Protein AF-A0AAV7CQI0-F1 (afdb_monomer)

pLDDT: mean 75.31, std 24.66, range [26.39, 98.31]

Solvent-accessible surface area (backbone atoms only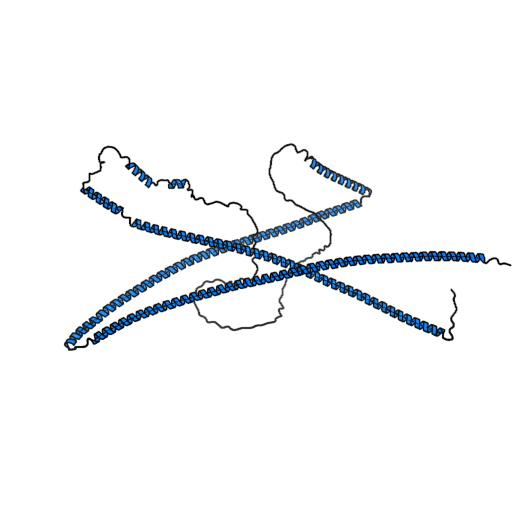 — not comparable to full-atom values): 40353 Å² total; per-residue (Å²): 143,78,88,86,80,68,64,71,62,49,52,54,52,47,51,53,51,49,53,53,48,50,51,52,50,51,51,50,52,50,52,51,51,50,52,52,49,52,50,53,51,52,51,49,52,50,51,52,53,49,51,53,51,53,50,50,51,51,53,50,50,52,52,53,50,52,52,50,53,50,50,52,50,53,53,50,52,52,54,49,52,52,52,50,52,53,50,51,51,52,52,52,51,53,52,51,51,52,52,51,50,54,52,51,50,52,51,48,51,52,52,50,52,52,51,49,52,51,48,54,54,51,50,53,50,50,51,52,52,51,53,51,51,52,51,53,52,51,52,51,49,53,53,47,54,53,48,54,50,52,52,50,52,51,50,53,52,52,53,54,58,68,72,66,76,80,89,88,56,77,68,49,50,60,46,34,55,51,49,47,54,46,45,46,46,65,48,47,51,56,48,51,50,48,51,49,52,49,50,50,53,48,52,53,49,54,50,51,50,53,50,52,51,51,52,51,50,52,51,54,50,51,53,52,52,51,52,51,51,54,50,53,50,50,54,49,50,51,51,51,51,51,48,52,49,49,52,54,50,51,51,53,52,48,53,50,51,53,51,52,51,51,54,51,51,51,52,51,51,52,51,51,50,51,50,50,53,52,54,50,49,52,52,50,52,50,51,53,48,52,52,52,49,51,53,52,52,51,52,53,56,57,70,74,46,51,76,70,54,47,51,53,49,52,53,47,52,51,49,50,49,53,50,48,52,48,49,53,48,50,52,55,53,48,61,60,54,61,68,70,76,65,84,74,86,78,91,80,90,84,90,84,90,81,86,86,84,86,83,87,85,80,87,82,89,83,85,91,80,90,86,84,89,88,85,81,84,91,82,91,82,89,83,87,89,84,84,88,84,84,89,86,83,88,85,86,89,88,89,86,94,82,89,88,87,88,83,89,86,85,90,86,88,81,88,84,89,88,84,89,85,90,78,85,90,82,92,84,82,83,90,81,80,88,79,82,87,75,79,78,81,83,79,87,78,92,74,92,80,90,80,87,83,87,81,79,88,76,93,71,90,79,71,52,78,68,55,54,48,61,75,68,51,75,51,73,71,56,53,54,52,53,54,54,55,60,66,67,74,76,79,81,86,85,76,102,61,82,62,94,84,71,75,88,67,50,74,67,55,45,52,47,49,52,51,48,50,52,50,48,49,59,58,68,69,46,78,54,66,67,59,55,48,52,50,52,50,48,51,50,52,55,50,52,51,51,53,52,52,52,50,50,52,51,51,53,50,51,50,49,53,52,48,54,51,48,56,50,51,52,49,56,50,49,56,51,51,51,51,51,48,52,52,50,53,54,50,52,51,50,51,50,54,52,49,52,53,49,52,56,49,51,52,50,51,52,51,50,52,51,51,50,53,51,51,52,50,52,52,50,53,52,49,52,53,51,52,52,53,52,49,54,52,52,52,50,50,53,50,51,48,51,52,49,54,50,50,51,50,50,49,52,50,50,54,53,47,69,68,38,98,82,69,80,83,86,88,75,90,78,135

Mean predicted aligned error: 25.2 Å

InterPro domains:
  IPR003914 Rabaptin [PR01432] (11-30)
  IPR003914 Rabaptin [PR01432] (78-95)
  IPR003914 Rabaptin [PR01432] (181-199)
  IPR003914 Rabaptin [PR01432] (230-251)
  IPR003914 Rabaptin [PR01432] (363-380)
  IPR003914 Rabaptin [PR01432] (412-430)
  IPR003914 Rabaptin [PR01432] (444-464)
  IPR003914 Rabaptin [PR01432] (469-489)
  IPR003914 Rabaptin [PR01432] (494-514)
  IPR003914 Rabaptin [PR01432] (590-606)
  IPR003914 Rabaptin [PR01432] (619-641)
  IPR003914 Rabaptin [PTHR31179] (13-670)
  IPR015390 Rabaptin, GTPase-Rab5 binding domain [PF09311] (528-670)
  IPR018514 Rabaptin coiled-coil domain [PF03528] (10-490)

Structure (mmCIF, N/CA/C/O backbone):
data_AF-A0AAV7CQI0-F1
#
_entry.id   AF-A0AAV7CQI0-F1
#
loop_
_atom_site.group_PDB
_atom_site.id
_atom_site.type_symbol
_atom_site.label_atom_id
_atom_site.label_alt_id
_atom_site.label_comp_id
_atom_site.label_asym_id
_atom_site.label_entity_id
_atom_site.label_seq_id
_atom_site.pdbx_PDB_ins_code
_atom_site.Cartn_x
_atom_site.Cartn_y
_atom_site.Cartn_z
_atom_site.occupancy
_atom_site.B_iso_or_equiv
_atom_site.auth_seq_id
_atom_site.auth_comp_id
_atom_site.auth_asym_id
_atom_site.auth_atom_id
_atom_site.pdbx_PDB_model_num
ATOM 1 N N . MET A 1 1 ? -93.151 -28.350 114.873 1.00 41.28 1 MET A N 1
ATOM 2 C CA . MET A 1 1 ? -92.019 -29.031 114.215 1.00 41.28 1 MET A CA 1
ATOM 3 C C . MET A 1 1 ? -92.105 -28.759 112.722 1.00 41.28 1 MET A C 1
ATOM 5 O O . MET A 1 1 ? -92.931 -29.368 112.064 1.00 41.28 1 MET A O 1
ATOM 9 N N . ALA A 1 2 ? -91.327 -27.802 112.227 1.00 38.22 2 ALA A N 1
ATOM 10 C CA . ALA A 1 2 ? -90.887 -27.689 110.836 1.00 38.22 2 ALA A CA 1
ATOM 11 C C . ALA A 1 2 ? -89.679 -26.742 110.875 1.00 38.22 2 ALA A C 1
ATOM 13 O O . ALA A 1 2 ? -89.764 -25.673 111.478 1.00 38.22 2 ALA A O 1
ATOM 14 N N . GLU A 1 3 ? -88.537 -27.226 110.401 1.00 41.38 3 GLU A N 1
ATOM 15 C CA . GLU A 1 3 ? -87.211 -26.641 110.600 1.00 41.38 3 GLU A CA 1
ATOM 16 C C . GLU A 1 3 ? -87.074 -25.219 110.024 1.00 41.38 3 GLU A C 1
ATOM 18 O O . GLU A 1 3 ? -87.448 -24.984 108.876 1.00 41.38 3 GLU A O 1
ATOM 23 N N . PRO A 1 4 ? -86.471 -24.285 110.776 1.00 53.50 4 PRO A N 1
ATOM 24 C CA . PRO A 1 4 ? -85.899 -23.054 110.250 1.00 53.50 4 PRO A CA 1
ATOM 25 C C . PRO A 1 4 ? -84.433 -23.307 109.837 1.00 53.50 4 PRO A C 1
ATOM 27 O O . PRO A 1 4 ? -83.666 -23.841 110.634 1.00 53.50 4 PRO A O 1
ATOM 30 N N . GLY A 1 5 ? -84.007 -22.910 108.628 1.00 47.44 5 GLY A N 1
ATOM 31 C CA . GLY A 1 5 ? -82.568 -22.715 108.348 1.00 47.44 5 GLY A CA 1
ATOM 32 C C . GLY A 1 5 ? -81.887 -23.480 107.201 1.00 47.44 5 GLY A C 1
ATOM 33 O O . GLY A 1 5 ? -80.661 -23.555 107.219 1.00 47.44 5 GLY A O 1
ATOM 34 N N . ARG A 1 6 ? -82.599 -24.009 106.193 1.00 49.56 6 ARG A N 1
ATOM 35 C CA . ARG A 1 6 ? -81.955 -24.596 104.988 1.00 49.56 6 ARG A CA 1
ATOM 36 C C . ARG A 1 6 ? -81.957 -23.713 103.729 1.00 49.56 6 ARG A C 1
ATOM 38 O O . ARG A 1 6 ? -81.081 -23.895 102.894 1.00 49.56 6 ARG A O 1
ATOM 45 N N . ASP A 1 7 ? -82.849 -22.725 103.621 1.00 51.53 7 ASP A N 1
ATOM 46 C CA . ASP A 1 7 ? -82.985 -21.937 102.380 1.00 51.53 7 ASP A CA 1
ATOM 47 C C . ASP A 1 7 ? -82.017 -20.741 102.283 1.00 51.53 7 ASP A C 1
ATOM 49 O O . ASP A 1 7 ? -81.479 -20.479 101.214 1.00 51.53 7 ASP A O 1
ATOM 53 N N . ALA A 1 8 ? -81.692 -20.056 103.389 1.00 53.66 8 ALA A N 1
ATOM 54 C CA . ALA A 1 8 ? -80.778 -18.898 103.365 1.00 53.66 8 ALA A CA 1
ATOM 55 C C . ALA A 1 8 ? -79.303 -19.277 103.105 1.00 53.66 8 ALA A C 1
ATOM 57 O O . ALA A 1 8 ? -78.531 -18.487 102.567 1.00 53.66 8 ALA A O 1
ATOM 58 N N . THR A 1 9 ? -78.901 -20.493 103.480 1.00 55.69 9 THR A N 1
ATOM 59 C CA . THR A 1 9 ? -77.564 -21.039 103.200 1.00 55.69 9 THR A CA 1
ATOM 60 C C . THR A 1 9 ? -77.450 -21.565 101.769 1.00 55.69 9 THR A C 1
ATOM 62 O O . THR A 1 9 ? -76.375 -21.474 101.179 1.00 55.69 9 THR A O 1
ATOM 65 N N . ALA A 1 10 ? -78.551 -22.055 101.190 1.00 59.28 10 ALA A N 1
ATOM 66 C CA . ALA A 1 10 ? -78.623 -22.438 99.783 1.00 59.28 10 ALA A CA 1
ATOM 67 C C . ALA A 1 10 ? -78.568 -21.214 98.852 1.00 59.28 10 ALA A C 1
ATOM 69 O O . ALA A 1 10 ? -77.854 -21.251 97.852 1.00 59.28 10 ALA A O 1
ATOM 70 N N . ASP A 1 11 ? -79.241 -20.116 99.210 1.00 63.38 11 ASP A N 1
ATOM 71 C CA . ASP A 1 11 ? -79.274 -18.881 98.411 1.00 63.38 11 ASP A CA 1
ATOM 72 C C . ASP A 1 11 ? -77.911 -18.160 98.387 1.00 63.38 11 ASP A C 1
ATOM 74 O O . ASP A 1 11 ? -77.429 -17.749 97.332 1.00 63.38 11 ASP A O 1
ATOM 78 N N . ALA A 1 12 ? -77.213 -18.110 99.529 1.00 67.19 12 ALA A N 1
ATOM 79 C CA . ALA A 1 12 ? -75.852 -17.572 99.608 1.00 67.19 12 ALA A CA 1
ATOM 80 C C . ALA A 1 12 ? -74.821 -18.442 98.856 1.00 67.19 12 ALA A C 1
ATOM 82 O O . ALA A 1 12 ? -73.883 -17.922 98.249 1.00 67.19 12 ALA A O 1
ATOM 83 N N . ALA A 1 13 ? -74.993 -19.769 98.861 1.00 71.69 13 ALA A N 1
ATOM 84 C CA . ALA A 1 13 ? -74.156 -20.682 98.082 1.00 71.69 13 ALA A CA 1
ATOM 85 C C . ALA A 1 13 ? -74.414 -20.556 96.569 1.00 71.69 13 ALA A C 1
ATOM 87 O O . ALA A 1 13 ? -73.473 -20.638 95.779 1.00 71.69 13 ALA A O 1
ATOM 88 N N . LEU A 1 14 ? -75.665 -20.311 96.165 1.00 75.69 14 LEU A N 1
ATOM 89 C CA . LEU A 1 14 ? -76.042 -20.031 94.779 1.00 75.69 14 LEU A CA 1
ATOM 90 C C . LEU A 1 14 ? -75.474 -18.695 94.292 1.00 75.69 14 LEU A C 1
ATOM 92 O O . LEU A 1 14 ? -74.903 -18.658 93.208 1.00 75.69 14 LEU A O 1
ATOM 96 N N . GLN A 1 15 ? -75.550 -17.627 95.091 1.00 78.69 15 GLN A N 1
ATOM 97 C CA . GLN A 1 15 ? -74.950 -16.328 94.749 1.00 78.69 15 GLN A CA 1
ATOM 98 C C . GLN A 1 15 ? -73.435 -16.419 94.583 1.00 78.69 15 GLN A C 1
ATOM 100 O O . GLN A 1 15 ? -72.906 -15.969 93.571 1.00 78.69 15 GLN A O 1
ATOM 105 N N . LYS A 1 16 ? -72.747 -17.104 95.502 1.00 81.44 16 LYS A N 1
ATOM 106 C CA . LYS A 1 16 ? -71.308 -17.349 95.374 1.00 81.44 16 LYS A CA 1
ATOM 107 C C . LYS A 1 16 ? -70.971 -18.152 94.111 1.00 81.44 16 LYS A C 1
ATOM 109 O O . LYS A 1 16 ? -69.981 -17.874 93.444 1.00 81.44 16 LYS A O 1
ATOM 114 N N . ARG A 1 17 ? -71.817 -19.119 93.738 1.00 82.94 17 ARG A N 1
ATOM 115 C CA . ARG A 1 17 ? -71.650 -19.904 92.509 1.00 82.94 17 ARG A CA 1
ATOM 116 C C . ARG A 1 17 ? -71.899 -19.085 91.241 1.00 82.94 17 ARG A C 1
ATOM 118 O O . ARG A 1 17 ? -71.246 -19.335 90.233 1.00 82.94 17 ARG A O 1
ATOM 125 N N . VAL A 1 18 ? -72.832 -18.135 91.279 1.00 82.88 18 VAL A N 1
ATOM 126 C CA . VAL A 1 18 ? -73.093 -17.195 90.179 1.00 82.88 18 VAL A CA 1
ATOM 127 C C . VAL A 1 18 ? -71.916 -16.241 90.007 1.00 82.88 18 VAL A C 1
ATOM 129 O O . VAL A 1 18 ? -71.429 -16.118 88.891 1.00 82.88 18 VAL A O 1
ATOM 132 N N . GLU A 1 19 ? -71.388 -15.666 91.089 1.00 84.00 19 GLU A N 1
ATOM 133 C CA . GLU A 1 19 ? -70.181 -14.827 91.037 1.00 84.00 19 GLU A CA 1
ATOM 134 C C . GLU A 1 19 ? -68.965 -15.610 90.510 1.00 84.00 19 GLU A C 1
ATOM 136 O O . GLU A 1 19 ? -68.252 -15.129 89.634 1.00 84.00 19 GLU A O 1
ATOM 141 N N . GLU A 1 20 ? -68.755 -16.854 90.961 1.00 85.50 20 GLU A N 1
ATOM 142 C CA . GLU A 1 20 ? -67.708 -17.739 90.422 1.00 85.50 20 GLU A CA 1
ATOM 143 C C . GLU A 1 20 ? -67.882 -18.000 88.915 1.00 85.50 20 GLU A C 1
ATOM 145 O O . GLU A 1 20 ? -66.904 -18.010 88.166 1.00 85.50 20 GLU A O 1
ATOM 150 N N . LEU A 1 21 ? -69.119 -18.209 88.451 1.00 85.69 21 LEU A N 1
ATOM 151 C CA . LEU A 1 21 ? -69.421 -18.413 87.033 1.00 85.69 21 LEU A CA 1
ATOM 152 C C . LEU A 1 21 ? -69.257 -17.129 86.211 1.00 85.69 21 LEU A C 1
ATOM 154 O O . LEU A 1 21 ? -68.823 -17.209 85.066 1.00 85.69 21 LEU A O 1
ATOM 158 N N . GLU A 1 22 ? -69.573 -15.961 86.767 1.00 87.25 22 GLU A N 1
ATOM 159 C CA . GLU A 1 22 ? -69.364 -14.663 86.121 1.00 87.25 22 GLU A CA 1
ATOM 160 C C . GLU A 1 22 ? -67.876 -14.349 85.965 1.00 87.25 22 GLU A C 1
ATOM 162 O O . GLU A 1 22 ? -67.456 -13.934 84.883 1.00 87.25 22 GLU A O 1
ATOM 167 N N . VAL A 1 23 ? -67.068 -14.628 86.993 1.00 90.50 23 VAL A N 1
ATOM 168 C CA . VAL A 1 23 ? -65.604 -14.514 86.928 1.00 90.50 23 VAL A CA 1
ATOM 169 C C . VAL A 1 23 ? -65.041 -15.478 85.884 1.00 90.50 23 VAL A C 1
ATOM 171 O O . VAL A 1 23 ? -64.328 -15.043 84.983 1.00 90.50 23 VAL A O 1
ATOM 174 N N . MET A 1 24 ? -65.440 -16.753 85.912 1.00 88.75 24 MET A N 1
ATOM 175 C CA . MET A 1 24 ? -65.028 -17.742 84.906 1.00 88.75 24 MET A CA 1
ATOM 176 C C . MET A 1 24 ? -65.444 -17.355 83.479 1.00 88.75 24 MET A C 1
ATOM 178 O O . MET A 1 24 ? -64.707 -17.595 82.524 1.00 88.75 24 MET A O 1
ATOM 182 N N . ASN A 1 25 ? -66.624 -16.759 83.301 1.00 89.25 25 ASN A N 1
ATOM 183 C CA . ASN A 1 25 ? -67.102 -16.317 81.992 1.00 89.25 25 ASN A CA 1
ATOM 184 C C . ASN A 1 25 ? -66.342 -15.070 81.506 1.00 89.25 25 ASN A C 1
ATOM 186 O O . ASN A 1 25 ? -66.006 -14.969 80.327 1.00 89.25 25 ASN A O 1
ATOM 190 N N . ALA A 1 26 ? -66.008 -14.143 82.408 1.00 90.50 26 ALA A N 1
ATOM 191 C CA . ALA A 1 26 ? -65.158 -12.995 82.103 1.00 90.50 26 ALA A CA 1
ATOM 192 C C . ALA A 1 26 ? -63.731 -13.426 81.720 1.00 90.50 26 ALA A C 1
ATOM 194 O O . ALA A 1 26 ? -63.187 -12.934 80.729 1.00 90.50 26 ALA A O 1
ATOM 195 N N . GLU A 1 27 ? -63.157 -14.390 82.444 1.00 91.62 27 GLU A N 1
ATOM 196 C CA . GLU A 1 27 ? -61.867 -15.008 82.120 1.00 91.62 27 GLU A CA 1
ATOM 197 C C . GLU A 1 27 ? -61.915 -15.725 80.764 1.00 91.62 27 GLU A C 1
ATOM 199 O O . GLU A 1 27 ? -61.042 -15.521 79.919 1.00 91.62 27 GLU A O 1
ATOM 204 N N . TYR A 1 28 ? -62.974 -16.494 80.490 1.00 94.06 28 TYR A N 1
ATOM 205 C CA . TYR A 1 28 ? -63.173 -17.147 79.195 1.00 94.06 28 TYR A CA 1
ATOM 206 C C . TYR A 1 28 ? -63.259 -16.138 78.039 1.00 94.06 28 TYR A C 1
ATOM 208 O O . TYR A 1 28 ? -62.651 -16.345 76.986 1.00 94.06 28 TYR A O 1
ATOM 216 N N . LEU A 1 29 ? -63.975 -15.025 78.225 1.00 92.50 29 LEU A N 1
ATOM 217 C CA . LEU A 1 29 ? -64.069 -13.956 77.228 1.00 92.50 29 LEU A CA 1
ATOM 218 C C . LEU A 1 29 ? -62.723 -13.258 76.998 1.00 92.50 29 LEU A C 1
ATOM 220 O O . LEU A 1 29 ? -62.390 -12.969 75.847 1.00 92.50 29 LEU A O 1
ATOM 224 N N . GLN A 1 30 ? -61.929 -13.033 78.049 1.00 93.31 30 GLN A N 1
ATOM 225 C CA . GLN A 1 30 ? -60.567 -12.505 77.913 1.00 93.31 30 GLN A CA 1
ATOM 226 C C . GLN A 1 30 ? -59.659 -13.456 77.131 1.00 93.31 30 GLN A C 1
ATOM 228 O O . GLN A 1 30 ? -58.981 -13.019 76.200 1.00 93.31 30 GLN A O 1
ATOM 233 N N . ILE A 1 31 ? -59.677 -14.751 77.459 1.00 93.19 31 ILE A N 1
ATOM 234 C CA . ILE A 1 31 ? -58.879 -15.769 76.764 1.00 93.19 31 ILE A CA 1
ATOM 235 C C . ILE A 1 31 ? -59.303 -15.866 75.295 1.00 93.19 31 ILE A C 1
ATOM 237 O O . ILE A 1 31 ? -58.457 -15.881 74.400 1.00 93.19 31 ILE A O 1
ATOM 241 N N . LYS A 1 32 ? -60.612 -15.874 75.015 1.00 94.00 32 LYS A N 1
ATOM 242 C CA . LYS A 1 32 ? -61.140 -15.873 73.645 1.00 94.00 32 LYS A CA 1
ATOM 243 C C . LYS A 1 32 ? -60.666 -14.646 72.859 1.00 94.00 32 LYS A C 1
ATOM 245 O O . LYS A 1 32 ? -60.201 -14.798 71.731 1.00 94.00 32 LYS A O 1
ATOM 250 N N . ALA A 1 33 ? -60.736 -13.456 73.454 1.00 92.25 33 ALA A N 1
ATOM 251 C CA . ALA A 1 33 ? -60.273 -12.224 72.820 1.00 92.25 33 ALA A CA 1
ATOM 252 C C . ALA A 1 33 ? -58.757 -12.244 72.547 1.00 92.25 33 ALA A C 1
ATOM 254 O O . ALA A 1 33 ? -58.327 -11.833 71.468 1.00 92.25 33 ALA A O 1
ATOM 255 N N . GLN A 1 34 ? -57.946 -12.773 73.473 1.00 93.88 34 GLN A N 1
ATOM 256 C CA . GLN A 1 34 ? -56.506 -12.968 73.257 1.00 93.88 34 GLN A CA 1
ATOM 257 C C . GLN A 1 34 ? -56.225 -13.929 72.097 1.00 93.88 34 GLN A C 1
ATOM 259 O O . GLN A 1 34 ? -55.424 -13.607 71.222 1.00 93.88 34 GLN A O 1
ATOM 264 N N . LEU A 1 35 ? -56.913 -15.072 72.033 1.00 93.50 35 LEU A N 1
ATOM 265 C CA . LEU A 1 35 ? -56.743 -16.041 70.945 1.00 93.50 35 LEU A CA 1
ATOM 266 C C . LEU A 1 35 ? -57.162 -15.466 69.584 1.00 93.50 35 LEU A C 1
ATOM 268 O O . LEU A 1 35 ? -56.479 -15.690 68.584 1.00 93.50 35 LEU A O 1
ATOM 272 N N . GLU A 1 36 ? -58.249 -14.692 69.531 1.00 93.88 36 GLU A N 1
ATOM 273 C CA . GLU A 1 36 ? -58.674 -13.983 68.318 1.00 93.88 36 GLU A CA 1
ATOM 274 C C . GLU A 1 36 ? -57.641 -12.930 67.888 1.00 93.88 36 GLU A C 1
ATOM 276 O O . GLU A 1 36 ? -57.321 -12.817 66.699 1.00 93.88 36 GLU A O 1
ATOM 281 N N . GLN A 1 37 ? -57.066 -12.189 68.839 1.00 94.31 37 GLN A N 1
ATOM 282 C CA . GLN A 1 37 ? -56.002 -11.226 68.565 1.00 94.31 37 GLN A CA 1
ATOM 283 C C . GLN A 1 37 ? -54.738 -11.919 68.043 1.00 94.31 37 GLN A C 1
ATOM 285 O O . GLN A 1 37 ? -54.182 -11.490 67.029 1.00 94.31 37 GLN A O 1
ATOM 290 N N . GLU A 1 38 ? -54.304 -13.009 68.678 1.00 95.06 38 GLU A N 1
ATOM 291 C CA . GLU A 1 38 ? -53.164 -13.805 68.222 1.00 95.06 38 GLU A CA 1
ATOM 292 C C . GLU A 1 38 ? -53.388 -14.384 66.827 1.00 95.06 38 GLU A C 1
ATOM 294 O O . GLU A 1 38 ? -52.484 -14.353 65.989 1.00 95.06 38 GLU A O 1
ATOM 299 N N . PHE A 1 39 ? -54.584 -14.908 66.553 1.00 96.75 39 PHE A N 1
ATOM 300 C CA . PHE A 1 39 ? -54.929 -15.441 65.240 1.00 96.75 39 PHE A CA 1
ATOM 301 C C . PHE A 1 39 ? -54.873 -14.348 64.168 1.00 96.75 39 PHE A C 1
ATOM 303 O O . PHE A 1 39 ? -54.267 -14.545 63.113 1.00 96.75 39 PHE A O 1
ATOM 310 N N . ASN A 1 40 ? -55.433 -13.170 64.451 1.00 94.06 40 ASN A N 1
ATOM 311 C CA . ASN A 1 40 ? -55.393 -12.032 63.536 1.00 94.06 40 ASN A CA 1
ATOM 312 C C . ASN A 1 40 ? -53.962 -11.525 63.304 1.00 94.06 40 ASN A C 1
ATOM 314 O O . ASN A 1 40 ? -53.599 -11.242 62.162 1.00 94.06 40 ASN A O 1
ATOM 318 N N . GLN A 1 41 ? -53.121 -11.483 64.343 1.00 95.50 41 GLN A N 1
ATOM 319 C CA . GLN A 1 41 ? -51.698 -11.159 64.202 1.00 95.50 41 GLN A CA 1
ATOM 320 C C . GLN A 1 41 ? -50.957 -12.198 63.353 1.00 95.50 41 GLN A C 1
ATOM 322 O O . GLN A 1 41 ? -50.209 -11.827 62.450 1.00 95.50 41 GLN A O 1
ATOM 327 N N . LYS A 1 42 ? -51.179 -13.497 63.597 1.00 96.25 42 LYS A N 1
ATOM 328 C CA . LYS A 1 42 ? -50.584 -14.587 62.805 1.00 96.25 42 LYS A CA 1
ATOM 329 C C . LYS A 1 42 ? -51.014 -14.483 61.340 1.00 96.25 42 LYS A C 1
ATOM 331 O O . LYS A 1 42 ? -50.167 -14.528 60.453 1.00 96.25 42 LYS A O 1
ATOM 336 N N . ARG A 1 43 ? -52.303 -14.254 61.072 1.00 97.06 43 ARG A N 1
ATOM 337 C CA . ARG A 1 43 ? -52.841 -14.051 59.718 1.00 97.06 43 ARG A CA 1
ATOM 338 C C . ARG A 1 43 ? -52.227 -12.834 59.022 1.00 97.06 43 ARG A C 1
ATOM 340 O O . ARG A 1 43 ? -51.890 -12.929 57.844 1.00 97.06 43 ARG A O 1
ATOM 347 N N . ALA A 1 44 ? -52.085 -11.709 59.725 1.00 95.25 44 ALA A N 1
ATOM 348 C CA . ALA A 1 44 ? -51.465 -10.503 59.179 1.00 95.25 44 ALA A CA 1
ATOM 349 C C . ALA A 1 44 ? -50.000 -10.757 58.791 1.00 95.25 44 ALA A C 1
ATOM 351 O O . ALA A 1 44 ? -49.627 -10.482 57.654 1.00 95.25 44 ALA A O 1
ATOM 352 N N . LYS A 1 45 ? -49.222 -11.392 59.679 1.00 96.00 45 LYS A N 1
ATOM 353 C CA . LYS A 1 45 ? -47.830 -11.786 59.406 1.00 96.00 45 LYS A CA 1
ATOM 354 C C . LYS A 1 45 ? -47.715 -12.737 58.212 1.00 96.00 45 LYS A C 1
ATOM 356 O O . LYS A 1 45 ? -46.855 -12.544 57.364 1.00 96.00 45 LYS A O 1
ATOM 361 N N . PHE A 1 46 ? -48.596 -13.734 58.100 1.00 96.69 46 PHE A N 1
ATOM 362 C CA . PHE A 1 46 ? -48.614 -14.636 56.940 1.00 96.69 46 PHE A CA 1
ATOM 363 C C . PHE A 1 46 ? -48.926 -13.903 55.632 1.00 96.69 46 PHE A C 1
ATOM 365 O O . PHE A 1 46 ? -48.300 -14.182 54.613 1.00 96.69 46 PHE A O 1
ATOM 372 N N . LYS A 1 47 ? -49.876 -12.961 55.653 1.00 96.94 47 LYS A N 1
ATOM 373 C CA . LYS A 1 47 ? -50.213 -12.149 54.479 1.00 96.94 47 LYS A CA 1
ATOM 374 C C . LYS A 1 47 ? -49.036 -11.269 54.053 1.00 96.94 47 LYS A C 1
ATOM 376 O O . LYS A 1 47 ? -48.747 -11.192 52.865 1.00 96.94 47 LYS A O 1
ATOM 381 N N . GLU A 1 48 ? -48.368 -10.633 55.009 1.00 95.50 48 GLU A N 1
ATOM 382 C CA . GLU A 1 48 ? -47.172 -9.824 54.763 1.00 95.50 48 GLU A CA 1
ATOM 383 C C . GLU A 1 48 ? -46.043 -10.670 54.159 1.00 95.50 48 GLU A C 1
ATOM 385 O O . GLU A 1 48 ? -45.497 -10.308 53.120 1.00 95.50 48 GLU A O 1
ATOM 390 N N . LEU A 1 49 ? -45.773 -11.851 54.729 1.00 96.19 49 LEU A N 1
ATOM 391 C CA . LEU A 1 49 ? -44.760 -12.774 54.213 1.00 96.19 49 LEU A CA 1
ATOM 392 C C . LEU A 1 49 ? -45.081 -13.253 52.788 1.00 96.19 49 LEU A C 1
ATOM 394 O O . LEU A 1 49 ? -44.185 -13.356 51.954 1.00 96.19 49 LEU A O 1
ATOM 398 N N . TYR A 1 50 ? -46.354 -13.540 52.501 1.00 97.12 50 TYR A N 1
ATOM 399 C CA . TYR A 1 50 ? -46.797 -13.954 51.170 1.00 97.12 50 TYR A CA 1
ATOM 400 C C . TYR A 1 50 ? -46.594 -12.842 50.139 1.00 97.12 50 TYR A C 1
ATOM 402 O O . TYR A 1 50 ? -46.036 -13.097 49.076 1.00 97.12 50 TYR A O 1
ATOM 410 N N . LEU A 1 51 ? -46.994 -11.608 50.464 1.00 96.75 51 LEU A N 1
ATOM 411 C CA . LEU A 1 51 ? -46.805 -10.456 49.578 1.00 96.75 51 LEU A CA 1
ATOM 412 C C . LEU A 1 51 ? -45.319 -10.171 49.342 1.00 96.75 51 LEU A C 1
ATOM 414 O O . LEU A 1 51 ? -44.921 -9.976 48.198 1.00 96.75 51 LEU A O 1
ATOM 418 N N . ALA A 1 52 ? -44.490 -10.244 50.387 1.00 95.38 52 ALA A N 1
ATOM 419 C CA . ALA A 1 52 ? -43.042 -10.118 50.250 1.00 95.38 52 ALA A CA 1
ATOM 420 C C . ALA A 1 52 ? -42.465 -11.192 49.311 1.00 95.38 52 ALA A C 1
ATOM 422 O O . ALA A 1 52 ? -41.657 -10.883 48.440 1.00 95.38 52 ALA A O 1
ATOM 423 N N . LYS A 1 53 ? -42.929 -12.447 49.419 1.00 95.81 53 LYS A N 1
ATOM 424 C CA . LYS A 1 53 ? -42.505 -13.530 48.518 1.00 95.81 53 LYS A CA 1
ATOM 425 C C . LYS A 1 53 ? -43.011 -13.373 47.089 1.00 95.81 53 LYS A C 1
ATOM 427 O O . LYS A 1 53 ? -42.295 -13.734 46.159 1.00 95.81 53 LYS A O 1
ATOM 432 N N . GLU A 1 54 ? -44.209 -12.833 46.899 1.00 96.06 54 GLU A N 1
ATOM 433 C CA . GLU A 1 54 ? -44.738 -12.519 45.572 1.00 96.06 54 GLU A CA 1
ATOM 434 C C . GLU A 1 54 ? -43.930 -11.396 44.905 1.00 96.06 54 GLU A C 1
ATOM 436 O O . GLU A 1 54 ? -43.616 -11.478 43.717 1.00 96.06 54 GLU A O 1
ATOM 441 N N . GLU A 1 55 ? -43.543 -10.369 45.665 1.00 95.06 55 GLU A N 1
ATOM 442 C CA . GLU A 1 55 ? -42.638 -9.324 45.184 1.00 95.06 55 GLU A CA 1
ATOM 443 C C . GLU A 1 55 ? -41.243 -9.869 44.866 1.00 95.06 55 GLU A C 1
ATOM 445 O O . GLU A 1 55 ? -40.699 -9.547 43.811 1.00 95.06 55 GLU A O 1
ATOM 450 N N . ASP A 1 56 ? -40.679 -10.723 45.724 1.00 95.50 56 ASP A N 1
ATOM 451 C CA . ASP A 1 56 ? -39.392 -11.375 45.466 1.00 95.50 56 ASP A CA 1
ATOM 452 C C . ASP A 1 56 ? -39.436 -12.203 44.175 1.00 95.50 56 ASP A C 1
ATOM 454 O O . ASP A 1 56 ? -38.527 -12.105 43.354 1.00 95.50 56 ASP A O 1
ATOM 458 N N . LEU A 1 57 ? -40.510 -12.965 43.945 1.00 95.44 57 LEU A N 1
ATOM 459 C CA . LEU A 1 57 ? -40.712 -13.719 42.703 1.00 95.44 57 LEU A CA 1
ATOM 460 C C . LEU A 1 57 ? -40.784 -12.806 41.476 1.00 95.44 57 LEU A C 1
ATOM 462 O O . LEU A 1 57 ? -40.184 -13.121 40.451 1.00 95.44 57 LEU A O 1
ATOM 466 N N . LYS A 1 58 ? -41.473 -11.662 41.576 1.00 95.31 58 LYS A N 1
ATOM 467 C CA . LYS A 1 58 ? -41.528 -10.670 40.490 1.00 95.31 58 LYS A CA 1
ATOM 468 C C . LYS A 1 58 ? -40.151 -10.073 40.204 1.00 95.31 58 LYS A C 1
ATOM 470 O O . LYS A 1 58 ? -39.782 -9.957 39.038 1.00 95.31 58 LYS A O 1
ATOM 475 N N . ARG A 1 59 ? -39.372 -9.748 41.244 1.00 96.38 59 ARG A N 1
ATOM 476 C CA . ARG A 1 59 ? -37.985 -9.271 41.095 1.00 96.38 59 ARG A CA 1
ATOM 477 C C . ARG A 1 59 ? -37.115 -10.321 40.406 1.00 96.38 59 ARG A C 1
ATOM 479 O O . ARG A 1 59 ? -36.427 -9.994 39.448 1.00 96.38 59 ARG A O 1
ATOM 486 N N . GLN A 1 60 ? -37.189 -11.579 40.840 1.00 94.12 60 GLN A N 1
ATOM 487 C CA . GLN A 1 60 ? -36.436 -12.675 40.224 1.00 94.12 60 GLN A CA 1
ATOM 488 C C . GLN A 1 60 ? -36.840 -12.901 38.764 1.00 94.12 60 GLN A C 1
ATOM 490 O O . GLN A 1 60 ? -35.973 -13.053 37.913 1.00 94.12 60 GLN A O 1
ATOM 495 N N . HIS A 1 61 ? -38.135 -12.854 38.442 1.00 94.44 61 HIS A N 1
ATOM 496 C CA . HIS A 1 61 ? -38.596 -12.965 37.058 1.00 94.44 61 HIS A CA 1
ATOM 497 C C . HIS A 1 61 ? -38.068 -11.821 36.183 1.00 94.44 61 HIS A C 1
ATOM 499 O O . HIS A 1 61 ? -37.659 -12.064 35.052 1.00 94.44 61 HIS A O 1
ATOM 505 N N . ALA A 1 62 ? -38.050 -10.585 36.692 1.00 95.81 62 ALA A N 1
ATOM 506 C CA . ALA A 1 62 ? -37.501 -9.446 35.960 1.00 95.81 62 ALA A CA 1
ATOM 507 C C . ALA A 1 62 ? -35.996 -9.610 35.684 1.00 95.81 62 ALA A C 1
ATOM 509 O O . ALA A 1 62 ? -35.558 -9.351 34.570 1.00 95.81 62 ALA A O 1
ATOM 510 N N . ILE A 1 63 ? -35.231 -10.104 36.665 1.00 96.31 63 ILE A N 1
ATOM 511 C CA . ILE A 1 63 ? -33.792 -10.383 36.511 1.00 96.31 63 ILE A CA 1
ATOM 512 C C . ILE A 1 63 ? -33.556 -11.514 35.502 1.00 96.31 63 ILE A C 1
ATOM 514 O O . ILE A 1 63 ? -32.691 -11.411 34.637 1.00 96.31 63 ILE A O 1
ATOM 518 N N . VAL A 1 64 ? -34.335 -12.598 35.573 1.00 94.19 64 VAL A N 1
ATOM 519 C CA . VAL A 1 64 ? -34.227 -13.701 34.605 1.00 94.19 64 VAL A CA 1
ATOM 520 C C . VAL A 1 64 ? -34.544 -13.203 33.197 1.00 94.19 64 VAL A C 1
ATOM 522 O O . VAL A 1 64 ? -33.815 -13.524 32.262 1.00 94.19 64 VAL A O 1
ATOM 525 N N . GLN A 1 65 ? -35.577 -12.377 33.048 1.00 95.94 65 GLN A N 1
ATOM 526 C CA . GLN A 1 65 ? -35.949 -11.817 31.758 1.00 95.94 65 GLN A CA 1
ATOM 527 C C . GLN A 1 65 ? -34.867 -10.881 31.200 1.00 95.94 65 GLN A C 1
ATOM 529 O O . GLN A 1 65 ? -34.497 -11.038 30.039 1.00 95.94 65 GLN A O 1
ATOM 534 N N . SER A 1 66 ? -34.302 -9.981 32.015 1.00 94.88 66 SER A N 1
ATOM 535 C CA . SER A 1 66 ? -33.207 -9.110 31.564 1.00 94.88 66 SER A CA 1
ATOM 536 C C . SER A 1 66 ? -31.981 -9.929 31.157 1.00 94.88 66 SER A C 1
ATOM 538 O O . SER A 1 66 ? -31.432 -9.714 30.083 1.00 94.88 66 SER A O 1
ATOM 540 N N . SER A 1 67 ? -31.621 -10.955 31.938 1.00 91.00 67 SER A N 1
ATOM 541 C CA . SER A 1 67 ? -30.510 -11.850 31.589 1.00 91.00 67 SER A CA 1
ATOM 542 C C . SER A 1 67 ? -30.767 -12.646 30.301 1.00 91.00 67 SER A C 1
ATOM 544 O O . SER A 1 67 ? -29.845 -12.896 29.531 1.00 91.00 67 SER A O 1
ATOM 546 N N . GLN A 1 68 ? -32.018 -13.023 30.012 1.00 94.38 68 GLN A N 1
ATOM 547 C CA . GLN A 1 68 ? -32.383 -13.679 28.751 1.00 94.38 68 GLN A CA 1
ATOM 548 C C . GLN A 1 68 ? -32.285 -12.732 27.555 1.00 94.38 68 GLN A C 1
ATOM 550 O O . GLN A 1 68 ? -31.834 -13.151 26.489 1.00 94.38 68 GLN A O 1
ATOM 555 N N . GLU A 1 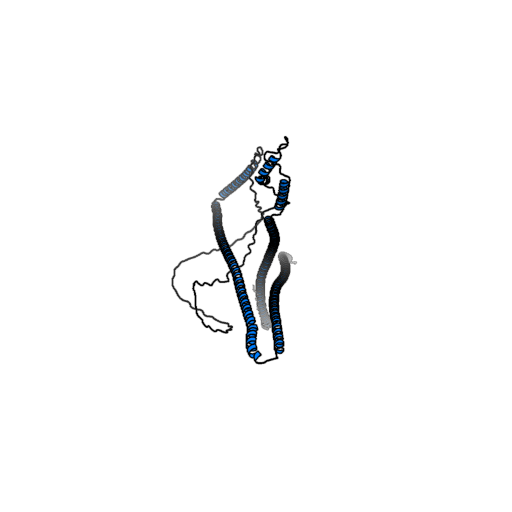69 ? -32.683 -11.472 27.723 1.00 95.69 69 GLU A N 1
ATOM 556 C CA . GLU A 1 69 ? -32.534 -10.435 26.701 1.00 95.69 69 GLU A CA 1
ATOM 557 C C . GLU A 1 69 ? -31.049 -10.142 26.425 1.00 95.69 69 GLU A C 1
ATOM 559 O O . GLU A 1 69 ? -30.647 -10.082 25.262 1.00 95.69 69 GLU A O 1
ATOM 564 N N . GLU A 1 70 ? -30.216 -10.073 27.466 1.00 96.81 70 GLU A N 1
ATOM 565 C CA . GLU A 1 70 ? -28.757 -9.939 27.352 1.00 96.81 70 GLU A CA 1
ATOM 566 C C . GLU A 1 70 ? -28.125 -11.138 26.630 1.00 96.81 70 GLU A C 1
ATOM 568 O O . GLU A 1 70 ? -27.363 -10.957 25.681 1.00 96.81 70 GLU A O 1
ATOM 573 N N . ILE A 1 71 ? -28.488 -12.374 26.998 1.00 94.06 71 ILE A N 1
ATOM 574 C CA . ILE A 1 71 ? -28.009 -13.585 26.311 1.00 94.06 71 ILE A CA 1
ATOM 575 C C . ILE A 1 71 ? -28.415 -13.570 24.832 1.00 94.06 71 ILE A C 1
ATOM 577 O O . ILE A 1 71 ? -27.610 -13.934 23.971 1.00 94.06 71 ILE A O 1
ATOM 581 N N . ALA A 1 72 ? -29.638 -13.142 24.508 1.00 95.25 72 ALA A N 1
ATOM 582 C CA . ALA A 1 72 ? -30.096 -13.046 23.125 1.00 95.25 72 ALA A CA 1
ATOM 583 C C . ALA A 1 72 ? -29.292 -12.006 22.327 1.00 95.25 72 ALA A C 1
ATOM 585 O O . ALA A 1 72 ? -28.888 -12.283 21.195 1.00 95.25 72 ALA A O 1
ATOM 586 N N . GLN A 1 73 ? -29.006 -10.845 22.924 1.00 96.88 73 GLN A N 1
ATOM 587 C CA . GLN A 1 73 ? -28.170 -9.811 22.309 1.00 96.88 73 GLN A CA 1
ATOM 588 C C . GLN A 1 73 ? -26.731 -10.292 22.095 1.00 96.88 73 GLN A C 1
ATOM 590 O O . GLN A 1 73 ? -26.206 -10.158 20.989 1.00 96.88 73 GLN A O 1
ATOM 595 N N . LEU A 1 74 ? -26.117 -10.917 23.102 1.00 95.19 74 LEU A N 1
ATOM 596 C CA . LEU A 1 74 ? -24.767 -11.477 22.997 1.00 95.19 74 LEU A CA 1
ATOM 597 C C . LEU A 1 74 ? -24.691 -12.588 21.942 1.00 95.19 74 LEU A C 1
ATOM 599 O O . LEU A 1 74 ? -23.741 -12.644 21.164 1.00 95.19 74 LEU A O 1
ATOM 603 N N . THR A 1 75 ? -25.718 -13.437 21.852 1.00 96.62 75 THR A N 1
ATOM 604 C CA . THR A 1 75 ? -25.799 -14.490 20.825 1.00 96.62 75 THR A CA 1
ATOM 605 C C . THR A 1 75 ? -25.876 -13.891 19.419 1.00 96.62 75 THR A C 1
ATOM 607 O O . THR A 1 75 ? -25.203 -14.369 18.504 1.00 96.62 75 THR A O 1
ATOM 610 N N . LEU A 1 76 ? -26.653 -12.817 19.239 1.00 96.50 76 LEU A N 1
ATOM 611 C CA . LEU A 1 76 ? -26.741 -12.112 17.961 1.00 96.50 76 LEU A CA 1
ATOM 612 C C . LEU A 1 76 ? -25.397 -11.476 17.584 1.00 96.50 76 LEU A C 1
ATOM 614 O O . LEU A 1 76 ? -24.924 -11.680 16.466 1.00 96.50 76 LEU A O 1
ATOM 618 N N . GLN A 1 77 ? -24.754 -10.774 18.517 1.00 96.00 77 GLN A N 1
ATOM 619 C CA . GLN A 1 77 ? -23.439 -10.167 18.301 1.00 96.00 77 GLN A CA 1
ATOM 620 C C . GLN A 1 77 ? -22.372 -11.207 17.949 1.00 96.00 77 GLN A C 1
ATOM 622 O O . GLN A 1 77 ? -21.549 -10.968 17.067 1.00 96.00 77 GLN A O 1
ATOM 627 N N . LEU A 1 78 ? -22.401 -12.374 18.595 1.00 94.56 78 LEU A N 1
ATOM 628 C CA . LEU A 1 78 ? -21.489 -13.473 18.292 1.00 94.56 78 LEU A CA 1
ATOM 629 C C . LEU A 1 78 ? -21.727 -14.018 16.877 1.00 94.56 78 LEU A C 1
ATOM 631 O O . LEU A 1 78 ? -20.767 -14.243 16.144 1.00 94.56 78 LEU A O 1
ATOM 635 N N . SER A 1 79 ? -22.988 -14.162 16.457 1.00 95.00 79 SER A N 1
ATOM 636 C CA . SER A 1 79 ? -23.315 -14.588 15.089 1.00 95.00 79 SER A CA 1
ATOM 637 C C . SER A 1 79 ? -22.873 -13.574 14.022 1.00 95.00 79 SER A C 1
ATOM 639 O O . SER A 1 79 ? -22.394 -13.969 12.960 1.00 95.00 79 SER A O 1
ATOM 641 N N . GLN A 1 80 ? -22.971 -12.273 14.317 1.00 95.81 80 GLN A N 1
ATOM 642 C CA . GLN A 1 80 ? -22.508 -11.201 13.430 1.00 95.81 80 GLN A CA 1
ATOM 643 C C . GLN A 1 80 ? -20.981 -11.195 13.316 1.00 95.81 80 GLN A C 1
ATOM 645 O O . GLN A 1 80 ? -20.458 -11.245 12.207 1.00 95.81 80 GLN A O 1
ATOM 650 N N . ALA A 1 81 ? -20.270 -11.258 14.445 1.00 90.31 81 ALA A N 1
ATOM 651 C CA . ALA A 1 81 ? -18.810 -11.334 14.462 1.00 90.31 81 ALA A CA 1
ATOM 652 C C . ALA A 1 81 ? -18.283 -12.585 13.732 1.00 90.31 81 ALA A C 1
ATOM 654 O O . ALA A 1 81 ? -17.272 -12.529 13.033 1.00 90.31 81 ALA A O 1
ATOM 655 N N . GLN A 1 82 ? -18.984 -13.721 13.842 1.00 92.94 82 GLN A N 1
ATOM 656 C CA . GLN A 1 82 ? -18.659 -14.925 13.074 1.00 92.94 82 GLN A CA 1
ATOM 657 C C . GLN A 1 82 ? -18.820 -14.708 11.565 1.00 92.94 82 GLN A C 1
ATOM 659 O O . GLN A 1 82 ? -17.941 -15.105 10.803 1.00 92.94 82 GLN A O 1
ATOM 664 N N . ALA A 1 83 ? -19.903 -14.064 11.126 1.00 93.38 83 ALA A N 1
ATOM 665 C CA . ALA A 1 83 ? -20.118 -13.764 9.711 1.00 93.38 83 ALA A CA 1
ATOM 666 C C . ALA A 1 83 ? -19.066 -12.785 9.157 1.00 93.38 83 ALA A C 1
ATOM 668 O O . ALA A 1 83 ? -18.554 -12.991 8.056 1.00 93.38 83 ALA A O 1
ATOM 669 N N . GLU A 1 84 ? -18.698 -11.760 9.928 1.00 93.25 84 GLU A N 1
ATOM 670 C CA . GLU A 1 84 ? -17.629 -10.814 9.582 1.00 93.25 84 GLU A CA 1
ATOM 671 C C . GLU A 1 84 ? -16.274 -11.516 9.461 1.00 93.25 84 GLU A C 1
ATOM 673 O O . GLU A 1 84 ? -15.566 -11.322 8.473 1.00 93.25 84 GLU A O 1
ATOM 678 N N . MET A 1 85 ? -15.936 -12.398 10.407 1.00 92.00 85 MET A N 1
ATOM 679 C CA . MET A 1 85 ? -14.709 -13.193 10.350 1.00 92.00 85 MET A CA 1
ATOM 680 C C . MET A 1 85 ? -14.653 -14.065 9.087 1.00 92.00 85 MET A C 1
ATOM 682 O O . MET A 1 85 ? -13.609 -14.132 8.438 1.00 92.00 85 MET A O 1
ATOM 686 N N . GLU A 1 86 ? -15.748 -14.735 8.721 1.00 92.75 86 GLU A N 1
ATOM 687 C CA . GLU A 1 86 ? -15.795 -15.543 7.495 1.00 92.75 86 GLU A CA 1
ATOM 688 C C . GLU A 1 86 ? -15.661 -14.682 6.229 1.00 92.75 86 GLU A C 1
ATOM 690 O O . GLU A 1 86 ? -14.973 -15.078 5.287 1.00 92.75 86 GLU A O 1
ATOM 695 N N . ASN A 1 87 ? -16.225 -13.471 6.220 1.00 94.94 87 ASN A N 1
ATOM 696 C CA . ASN A 1 87 ? -16.047 -12.525 5.118 1.00 94.94 87 ASN A CA 1
ATOM 697 C C . ASN A 1 87 ? -14.584 -12.058 5.000 1.00 94.94 87 ASN A C 1
ATOM 699 O O . ASN A 1 87 ? -13.992 -12.125 3.924 1.00 94.94 87 ASN A O 1
ATOM 703 N N . ILE A 1 88 ? -13.953 -11.686 6.119 1.00 92.31 88 ILE A N 1
ATOM 704 C CA . ILE A 1 88 ? -12.534 -11.299 6.153 1.00 92.31 88 ILE A CA 1
ATOM 705 C C . ILE A 1 88 ? -11.648 -12.450 5.660 1.00 92.31 88 ILE A C 1
ATOM 707 O O . ILE A 1 88 ? -10.745 -12.222 4.857 1.00 92.31 88 ILE A O 1
ATOM 711 N N . LYS A 1 89 ? -11.919 -13.696 6.071 1.00 93.06 89 LYS A N 1
ATOM 712 C CA . LYS A 1 89 ? -11.195 -14.877 5.567 1.00 93.06 89 LYS A CA 1
ATOM 713 C C . LYS A 1 89 ? -11.348 -15.044 4.056 1.00 93.06 89 LYS A C 1
ATOM 715 O O . LYS A 1 89 ? -10.361 -15.335 3.377 1.00 93.06 89 LYS A O 1
ATOM 720 N N . ALA A 1 90 ? -12.555 -14.856 3.522 1.00 93.56 90 ALA A N 1
ATOM 721 C CA . ALA A 1 90 ? -12.797 -14.928 2.084 1.00 93.56 90 ALA A CA 1
ATOM 722 C C . ALA A 1 90 ? -12.021 -13.836 1.327 1.00 93.56 90 ALA A C 1
ATOM 724 O O . ALA A 1 90 ? -11.311 -14.149 0.371 1.00 93.56 90 ALA A O 1
ATOM 725 N N . ILE A 1 91 ? -12.075 -12.584 1.796 1.00 93.12 91 ILE A N 1
ATOM 726 C CA . ILE A 1 91 ? -11.337 -11.452 1.211 1.00 93.12 91 ILE A CA 1
ATOM 727 C C . ILE A 1 91 ? -9.825 -11.696 1.271 1.00 93.12 91 ILE A C 1
ATOM 729 O O . ILE A 1 91 ? -9.136 -11.517 0.267 1.00 93.12 91 ILE A O 1
ATOM 733 N N . ALA A 1 92 ? -9.303 -12.152 2.412 1.00 87.31 92 ALA A N 1
ATOM 734 C CA . ALA A 1 92 ? -7.886 -12.462 2.574 1.00 87.31 92 ALA A CA 1
ATOM 735 C C . ALA A 1 92 ? -7.433 -13.570 1.611 1.00 87.31 92 ALA A C 1
ATOM 737 O O . ALA A 1 92 ? -6.388 -13.440 0.980 1.00 87.31 92 ALA A O 1
ATOM 738 N N . THR A 1 93 ? -8.247 -14.615 1.432 1.00 93.81 93 THR A N 1
ATOM 739 C CA . THR A 1 93 ? -7.957 -15.709 0.491 1.00 93.81 93 THR A CA 1
ATOM 740 C C . THR A 1 93 ? -7.922 -15.210 -0.954 1.00 93.81 93 THR A C 1
ATOM 742 O O . THR A 1 93 ? -7.011 -15.551 -1.705 1.00 93.81 93 THR A O 1
ATOM 745 N N . VAL A 1 94 ? -8.881 -14.367 -1.352 1.00 96.62 94 VAL A N 1
ATOM 746 C CA . VAL A 1 94 ? -8.903 -13.770 -2.698 1.00 96.62 94 VAL A CA 1
ATOM 747 C C . VAL A 1 94 ? -7.713 -12.831 -2.902 1.00 96.62 94 VAL A C 1
ATOM 749 O O . VAL A 1 94 ? -7.076 -12.883 -3.953 1.00 96.62 94 VAL A O 1
ATOM 752 N N . SER A 1 95 ? -7.370 -12.012 -1.903 1.00 88.50 95 SER A N 1
ATOM 753 C CA . SER A 1 95 ? -6.205 -11.121 -1.956 1.00 88.50 95 SER A CA 1
ATOM 754 C C . SER A 1 95 ? -4.901 -11.905 -2.102 1.00 88.50 95 SER A C 1
ATOM 756 O O . SER A 1 95 ? -4.073 -11.550 -2.937 1.00 88.50 95 SER A O 1
ATOM 758 N N . GLU A 1 96 ? -4.735 -12.991 -1.345 1.00 89.69 96 GLU A N 1
ATOM 759 C CA . GLU A 1 96 ? -3.547 -13.842 -1.421 1.00 89.69 96 GLU A CA 1
ATOM 760 C C . GLU A 1 96 ? -3.430 -14.522 -2.787 1.00 89.69 96 GLU A C 1
ATOM 762 O O . GLU A 1 96 ? -2.377 -14.455 -3.419 1.00 89.69 96 GLU A O 1
ATOM 767 N N . ASN A 1 97 ? -4.529 -15.079 -3.302 1.00 92.62 97 ASN A N 1
ATOM 768 C CA . ASN A 1 97 ? -4.547 -15.667 -4.641 1.00 92.62 97 ASN A CA 1
ATOM 769 C C . ASN A 1 97 ? -4.214 -14.629 -5.721 1.00 92.62 97 ASN A C 1
ATOM 771 O O . ASN A 1 97 ? -3.402 -14.904 -6.595 1.00 92.62 97 ASN A O 1
ATOM 775 N N . THR A 1 98 ? -4.761 -13.415 -5.623 1.00 92.19 98 THR A N 1
ATOM 776 C CA . THR A 1 98 ? -4.484 -12.334 -6.586 1.00 92.19 98 THR A CA 1
ATOM 777 C C . THR A 1 98 ? -3.008 -11.920 -6.554 1.00 92.19 98 THR A C 1
ATOM 779 O O . THR A 1 98 ? -2.396 -11.705 -7.601 1.00 92.19 98 THR A O 1
ATOM 782 N N . LYS A 1 99 ? -2.398 -11.835 -5.361 1.00 88.75 99 LYS A N 1
ATOM 783 C CA . LYS A 1 99 ? -0.956 -11.569 -5.222 1.00 88.75 99 LYS A CA 1
ATOM 784 C C . LYS A 1 99 ? -0.127 -12.697 -5.829 1.00 88.75 99 LYS A C 1
ATOM 786 O O . LYS A 1 99 ? 0.835 -12.420 -6.542 1.00 88.75 99 LYS A O 1
ATOM 791 N N . GLN A 1 100 ? -0.504 -13.947 -5.569 1.00 92.94 100 GLN A N 1
ATOM 792 C CA . GLN A 1 100 ? 0.184 -15.115 -6.107 1.00 92.94 100 GLN A CA 1
ATOM 793 C C . GLN A 1 100 ? 0.106 -15.155 -7.642 1.00 92.94 100 GLN A C 1
ATOM 795 O O . GLN A 1 100 ? 1.128 -15.347 -8.296 1.00 92.94 100 GLN A O 1
ATOM 800 N N . GLU A 1 101 ? -1.065 -14.875 -8.217 1.00 94.38 101 GLU A N 1
ATOM 801 C CA . GLU A 1 101 ? -1.265 -14.760 -9.666 1.00 94.38 101 GLU A CA 1
ATOM 802 C C . GLU A 1 101 ? -0.415 -13.638 -10.278 1.00 94.38 101 GLU A C 1
ATOM 804 O O . GLU A 1 101 ? 0.246 -13.857 -11.290 1.00 94.38 101 GLU A O 1
ATOM 809 N N . ALA A 1 102 ? -0.358 -12.459 -9.648 1.00 92.50 102 ALA A N 1
ATOM 810 C CA . ALA A 1 102 ? 0.482 -11.355 -10.116 1.00 92.50 102 ALA A CA 1
ATOM 811 C C . ALA A 1 102 ? 1.979 -11.709 -10.085 1.00 92.50 102 ALA A C 1
ATOM 813 O O . ALA A 1 102 ? 2.715 -11.407 -11.025 1.00 92.50 102 ALA A O 1
ATOM 814 N N . ILE A 1 103 ? 2.435 -12.385 -9.024 1.00 91.06 103 ILE A N 1
ATOM 815 C CA . ILE A 1 103 ? 3.814 -12.878 -8.918 1.00 91.06 103 ILE A CA 1
ATOM 816 C C . ILE A 1 103 ? 4.108 -13.891 -10.029 1.00 91.06 103 ILE A C 1
ATOM 818 O O . ILE A 1 103 ? 5.174 -13.837 -10.647 1.00 91.06 103 ILE A O 1
ATOM 822 N N . ASP A 1 104 ? 3.194 -14.824 -10.279 1.00 94.19 104 ASP A N 1
ATOM 823 C CA . ASP A 1 104 ? 3.400 -15.872 -11.273 1.00 94.19 104 ASP A CA 1
ATOM 824 C C . ASP A 1 104 ? 3.339 -15.329 -12.709 1.00 94.19 104 ASP A C 1
ATOM 826 O O . ASP A 1 104 ? 4.128 -15.768 -13.548 1.00 94.19 104 ASP A O 1
ATOM 830 N N . GLU A 1 105 ? 2.527 -14.305 -12.977 1.00 96.94 105 GLU A N 1
ATOM 831 C CA . GLU A 1 105 ? 2.530 -13.580 -14.252 1.00 96.94 105 GLU A CA 1
ATOM 832 C C . GLU A 1 105 ? 3.860 -12.842 -14.479 1.00 96.94 105 GLU A C 1
ATOM 834 O O . GLU A 1 105 ? 4.456 -12.971 -15.547 1.00 96.94 105 GLU A O 1
ATOM 839 N N . VAL A 1 106 ? 4.408 -12.158 -13.465 1.00 93.88 106 VAL A N 1
ATOM 840 C CA . VAL A 1 106 ? 5.733 -11.512 -13.570 1.00 93.88 106 VAL A CA 1
ATOM 841 C C . VAL A 1 106 ? 6.840 -12.544 -13.804 1.00 93.88 106 VAL A C 1
ATOM 843 O O . VAL A 1 106 ? 7.717 -12.340 -14.647 1.00 93.88 106 VAL A O 1
ATOM 846 N N . LYS A 1 107 ? 6.808 -13.683 -13.097 1.00 90.94 107 LYS A N 1
ATOM 847 C CA . LYS A 1 107 ? 7.769 -14.776 -13.327 1.00 90.94 107 LYS A CA 1
ATOM 848 C C . LYS A 1 107 ? 7.669 -15.318 -14.746 1.00 90.94 107 LYS A C 1
ATOM 850 O O . LYS A 1 107 ? 8.700 -15.581 -15.361 1.00 90.94 107 LYS A O 1
ATOM 855 N N . LYS A 1 108 ? 6.450 -15.499 -15.253 1.00 95.69 108 LYS A N 1
ATOM 856 C CA . LYS A 1 108 ? 6.199 -15.978 -16.610 1.00 95.69 108 LYS A CA 1
ATOM 857 C C . LYS A 1 108 ? 6.725 -14.985 -17.644 1.00 95.69 108 LYS A C 1
ATOM 859 O O . LYS A 1 108 ? 7.478 -15.399 -18.517 1.00 95.69 108 LYS A O 1
ATOM 864 N N . GLN A 1 109 ? 6.432 -13.694 -17.496 1.00 95.19 109 GLN A N 1
ATOM 865 C CA . GLN A 1 109 ? 6.968 -12.648 -18.374 1.00 95.19 109 GLN A CA 1
ATOM 866 C C . GLN A 1 109 ? 8.498 -12.649 -18.371 1.00 95.19 109 GLN A C 1
ATOM 868 O O . GLN A 1 109 ? 9.117 -12.655 -19.427 1.00 95.19 109 GLN A O 1
ATOM 873 N N . TRP A 1 110 ? 9.132 -12.746 -17.199 1.00 92.75 110 TRP A N 1
ATOM 874 C CA . TRP A 1 110 ? 10.590 -12.851 -17.121 1.00 92.75 110 TRP A CA 1
ATOM 875 C C . TRP A 1 110 ? 11.131 -14.103 -17.833 1.00 92.75 110 TRP A C 1
ATOM 877 O O . TRP A 1 110 ? 12.122 -14.021 -18.558 1.00 92.75 110 TRP A O 1
ATOM 887 N N . GLN A 1 111 ? 10.480 -15.259 -17.669 1.00 94.12 111 GLN A N 1
ATOM 888 C CA . GLN A 1 111 ? 10.856 -16.489 -18.375 1.00 94.12 111 GLN A CA 1
ATOM 889 C C . GLN A 1 111 ? 10.698 -16.356 -19.895 1.00 94.12 111 GLN A C 1
ATOM 891 O O . GLN A 1 111 ? 11.567 -16.816 -20.637 1.00 94.12 111 GLN A O 1
ATOM 896 N N . GLU A 1 112 ? 9.622 -15.720 -20.359 1.00 96.12 112 GLU A N 1
ATOM 897 C CA . GLU A 1 112 ? 9.359 -15.459 -21.775 1.00 96.12 112 GLU A CA 1
ATOM 898 C C . GLU A 1 112 ? 10.390 -14.494 -22.374 1.00 96.12 112 GLU A C 1
ATOM 900 O O . GLU A 1 112 ? 10.941 -14.784 -23.435 1.00 96.12 112 GLU A O 1
ATOM 905 N N . GLU A 1 113 ? 10.740 -13.412 -21.673 1.00 95.25 113 GLU A N 1
ATOM 906 C CA . GLU A 1 113 ? 11.783 -12.468 -22.093 1.00 95.25 113 GLU A CA 1
ATOM 907 C C . GLU A 1 113 ? 13.160 -13.140 -22.170 1.00 95.25 113 GLU A C 1
ATOM 909 O O . GLU A 1 113 ? 13.887 -12.985 -23.153 1.00 95.25 113 GLU A O 1
ATOM 914 N N . VAL A 1 114 ? 13.513 -13.964 -21.177 1.00 94.50 114 VAL A N 1
ATOM 915 C CA . VAL A 1 114 ? 14.762 -14.739 -21.205 1.00 94.50 114 VAL A CA 1
ATOM 916 C C . VAL A 1 114 ? 14.772 -15.717 -22.383 1.00 94.50 114 VAL A C 1
ATOM 918 O O . VAL A 1 114 ? 15.778 -15.803 -23.089 1.00 94.50 114 VAL A O 1
ATOM 921 N N . ALA A 1 115 ? 13.673 -16.434 -22.629 1.00 94.06 115 ALA A N 1
ATOM 922 C CA . ALA A 1 115 ? 13.565 -17.363 -23.752 1.00 94.06 115 ALA A CA 1
ATOM 923 C C . ALA A 1 115 ? 13.634 -16.639 -25.108 1.00 94.06 115 ALA A C 1
ATOM 925 O O . ALA A 1 115 ? 14.312 -17.112 -26.022 1.00 94.06 115 ALA A O 1
ATOM 926 N N . SER A 1 116 ? 12.990 -15.477 -25.224 1.00 97.19 116 SER A N 1
ATOM 927 C CA . SER A 1 116 ? 13.020 -14.613 -26.407 1.00 97.19 116 SER A CA 1
ATOM 928 C C . SER A 1 116 ? 14.439 -14.119 -26.703 1.00 97.19 116 SER A C 1
ATOM 930 O O . SER A 1 116 ? 14.953 -14.317 -27.805 1.00 97.19 116 SER A O 1
ATOM 932 N N . LEU A 1 117 ? 15.138 -13.581 -25.698 1.00 95.31 117 LEU A N 1
ATOM 933 C CA . LEU A 1 117 ? 16.529 -13.143 -25.838 1.00 95.31 117 LEU A CA 1
ATOM 934 C C . LEU A 1 117 ? 17.460 -14.303 -26.211 1.00 95.31 117 LEU A C 1
ATOM 936 O O . LEU A 1 117 ? 18.324 -14.151 -27.077 1.00 95.31 117 LEU A O 1
ATOM 940 N N . GLN A 1 118 ? 17.273 -15.477 -25.603 1.00 93.62 118 GLN A N 1
ATOM 941 C CA . GLN A 1 118 ? 18.023 -16.680 -25.964 1.00 93.62 118 GLN A CA 1
ATOM 942 C C . GLN A 1 118 ? 17.754 -17.116 -27.411 1.00 93.62 118 GLN A C 1
ATOM 944 O O . GLN A 1 118 ? 18.693 -17.519 -28.101 1.00 93.62 118 GLN A O 1
ATOM 949 N N . ALA A 1 119 ? 16.510 -17.018 -27.890 1.00 94.44 119 ALA A N 1
ATOM 950 C CA . ALA A 1 119 ? 16.149 -17.336 -29.269 1.00 94.44 119 ALA A CA 1
ATOM 951 C C . ALA A 1 119 ? 16.802 -16.365 -30.262 1.00 94.44 119 ALA A C 1
ATOM 953 O O . ALA A 1 119 ? 17.474 -16.818 -31.186 1.00 94.44 119 ALA A O 1
ATOM 954 N N . ILE A 1 120 ? 16.718 -15.053 -30.017 1.00 96.44 120 ILE A N 1
ATOM 955 C CA . ILE A 1 120 ? 17.362 -14.026 -30.854 1.00 96.44 120 ILE A CA 1
ATOM 956 C C . ILE A 1 120 ? 18.883 -14.227 -30.881 1.00 96.44 120 ILE A C 1
ATOM 958 O O . ILE A 1 120 ? 19.516 -14.179 -31.938 1.00 96.44 120 ILE A O 1
ATOM 962 N N . MET A 1 121 ? 19.502 -14.501 -29.730 1.00 92.88 121 MET A N 1
ATOM 963 C CA . MET A 1 121 ? 20.939 -14.771 -29.668 1.00 92.88 121 MET A CA 1
ATOM 964 C C . MET A 1 121 ? 21.312 -16.037 -30.453 1.00 92.88 121 MET A C 1
ATOM 966 O O . MET A 1 121 ? 22.323 -16.062 -31.152 1.00 92.88 121 MET A O 1
ATOM 970 N N . LYS A 1 122 ? 20.485 -17.084 -30.395 1.00 96.31 122 LYS A N 1
ATOM 971 C CA . LYS A 1 122 ? 20.698 -18.307 -31.174 1.00 96.31 122 LYS A CA 1
ATOM 972 C C . LYS A 1 122 ? 20.549 -18.061 -32.677 1.00 96.31 122 LYS A C 1
ATOM 974 O O . LYS A 1 122 ? 21.379 -18.542 -33.441 1.00 96.31 122 LYS A O 1
ATOM 979 N N . GLU A 1 123 ? 19.536 -17.310 -33.098 1.00 96.56 123 GLU A N 1
ATOM 980 C CA . GLU A 1 123 ? 19.313 -16.959 -34.506 1.00 96.56 123 GLU A CA 1
ATOM 981 C C . GLU A 1 123 ? 20.445 -16.093 -35.065 1.00 96.56 123 GLU A C 1
ATOM 983 O O . GLU A 1 123 ? 20.948 -16.365 -36.152 1.00 96.56 123 GLU A O 1
ATOM 988 N N . THR A 1 124 ? 20.912 -15.096 -34.307 1.00 95.38 124 THR A N 1
ATOM 989 C CA . THR A 1 124 ? 22.042 -14.256 -34.737 1.00 95.38 124 THR A CA 1
ATOM 990 C C . THR A 1 124 ? 23.326 -15.068 -34.890 1.00 95.38 124 THR A C 1
ATOM 992 O O . THR A 1 124 ? 24.028 -14.901 -35.886 1.00 95.38 124 THR A O 1
ATOM 995 N N . LEU A 1 125 ? 23.618 -15.991 -33.965 1.00 95.94 125 LEU A N 1
ATOM 996 C CA . LEU A 1 125 ? 24.754 -16.909 -34.096 1.00 95.94 125 LEU A CA 1
ATOM 997 C C . LEU A 1 125 ? 24.627 -17.805 -35.336 1.00 95.94 125 LEU A C 1
ATOM 999 O O . LEU A 1 125 ? 25.586 -17.920 -36.095 1.00 95.94 125 LEU A O 1
ATOM 1003 N N . GLN A 1 126 ? 23.447 -18.380 -35.580 1.00 95.69 126 GLN A N 1
ATOM 1004 C CA . GLN A 1 126 ? 23.192 -19.205 -36.766 1.00 95.69 126 GLN A CA 1
ATOM 1005 C C . GLN A 1 126 ? 23.354 -18.416 -38.072 1.00 95.69 126 GLN A C 1
ATOM 1007 O O . GLN A 1 126 ? 23.924 -18.925 -39.036 1.00 95.69 126 GLN A O 1
ATOM 1012 N N . GLU A 1 127 ? 22.901 -17.162 -38.109 1.00 95.75 127 GLU A N 1
ATOM 1013 C CA . GLU A 1 127 ? 23.079 -16.283 -39.265 1.00 95.75 127 GLU A CA 1
ATOM 1014 C C . GLU A 1 127 ? 24.566 -15.969 -39.500 1.00 95.75 127 GLU A C 1
ATOM 1016 O O . GLU A 1 127 ? 25.043 -16.048 -40.634 1.00 95.75 127 GLU A O 1
ATOM 1021 N N . TYR A 1 128 ? 25.340 -15.697 -38.442 1.00 93.88 128 TYR A N 1
ATOM 1022 C CA . TYR A 1 128 ? 26.792 -15.519 -38.557 1.00 93.88 128 TYR A CA 1
ATOM 1023 C C . TYR A 1 128 ? 27.497 -16.778 -39.078 1.00 93.88 128 TYR A C 1
ATOM 1025 O O . TYR A 1 128 ? 28.349 -16.675 -39.966 1.00 93.88 128 TYR A O 1
ATOM 1033 N N . GLU A 1 129 ? 27.137 -17.960 -38.572 1.00 94.44 129 GLU A N 1
ATOM 1034 C CA . GLU A 1 129 ? 27.664 -19.244 -39.047 1.00 94.44 129 GLU A CA 1
ATOM 1035 C C . GLU A 1 129 ? 27.352 -19.462 -40.534 1.00 94.44 129 GLU A C 1
ATOM 1037 O O . GLU A 1 129 ? 28.244 -19.801 -41.318 1.00 94.44 129 GLU A O 1
ATOM 1042 N N . LEU A 1 130 ? 26.111 -19.194 -40.954 1.00 96.50 130 LEU A N 1
ATOM 1043 C CA . LEU A 1 130 ? 25.685 -19.325 -42.346 1.00 96.50 130 LEU A CA 1
ATOM 1044 C C . LEU A 1 130 ? 26.437 -18.353 -43.265 1.00 96.50 130 LEU A C 1
ATOM 1046 O O . LEU A 1 130 ? 26.907 -18.742 -44.337 1.00 96.50 130 LEU A O 1
ATOM 1050 N N . GLN A 1 131 ? 26.586 -17.092 -42.853 1.00 95.50 131 GLN A N 1
ATOM 1051 C CA . GLN A 1 131 ? 27.339 -16.089 -43.609 1.00 95.50 131 GLN A CA 1
ATOM 1052 C C . GLN A 1 131 ? 28.820 -16.449 -43.731 1.00 95.50 131 GLN A C 1
ATOM 1054 O O . GLN A 1 131 ? 29.431 -16.216 -44.780 1.00 95.50 131 GLN A O 1
ATOM 1059 N N . PHE A 1 132 ? 29.404 -17.008 -42.672 1.00 95.12 132 PHE A N 1
ATOM 1060 C CA . PHE A 1 132 ? 30.783 -17.476 -42.678 1.00 95.12 132 PHE A CA 1
ATOM 1061 C C . PHE A 1 132 ? 30.962 -18.672 -43.620 1.00 95.12 132 PHE A C 1
ATOM 1063 O O . PHE A 1 132 ? 31.863 -18.661 -44.460 1.00 95.12 132 PHE A O 1
ATOM 1070 N N . HIS A 1 133 ? 30.066 -19.662 -43.562 1.00 94.94 133 HIS A N 1
ATOM 1071 C CA . HIS A 1 133 ? 30.079 -20.791 -44.491 1.00 94.94 133 HIS A CA 1
ATOM 1072 C C . HIS A 1 133 ? 29.905 -20.357 -45.945 1.00 94.94 133 HIS A C 1
ATOM 1074 O O . HIS A 1 133 ? 30.689 -20.780 -46.792 1.00 94.94 133 HIS A O 1
ATOM 1080 N N . ARG A 1 134 ? 28.972 -19.443 -46.232 1.00 95.56 134 ARG A N 1
ATOM 1081 C CA . ARG A 1 134 ? 28.781 -18.905 -47.586 1.00 95.56 134 ARG A CA 1
ATOM 1082 C C . ARG A 1 134 ? 30.051 -18.233 -48.117 1.00 95.56 134 ARG A C 1
ATOM 1084 O O . ARG A 1 134 ? 30.409 -18.440 -49.275 1.00 95.56 134 ARG A O 1
ATOM 1091 N N . ARG A 1 135 ? 30.753 -17.455 -47.281 1.00 95.44 135 ARG A N 1
ATOM 1092 C CA . ARG A 1 135 ? 32.041 -16.839 -47.652 1.00 95.44 135 ARG A CA 1
ATOM 1093 C C . ARG A 1 135 ? 33.109 -17.888 -47.953 1.00 95.44 135 ARG A C 1
ATOM 1095 O O . ARG A 1 135 ? 33.762 -17.800 -48.988 1.00 95.44 135 ARG A O 1
ATOM 1102 N N . LEU A 1 136 ? 33.243 -18.906 -47.106 1.00 94.19 136 LEU A N 1
ATOM 1103 C CA . LEU A 1 136 ? 34.202 -19.991 -47.330 1.00 94.19 136 LEU A CA 1
ATOM 1104 C C . LEU A 1 136 ? 33.903 -20.800 -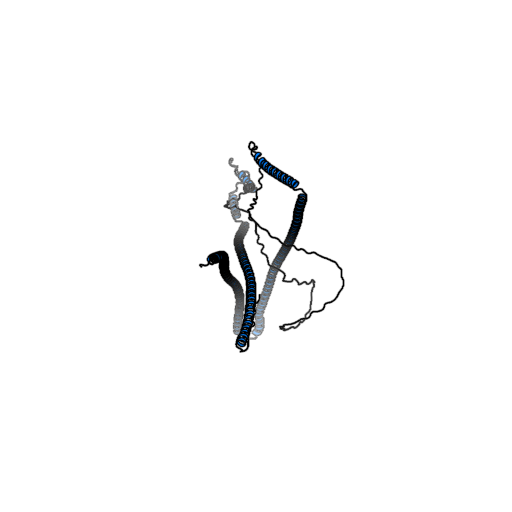48.597 1.00 94.19 136 LEU A C 1
ATOM 1106 O O . LEU A 1 136 ? 34.826 -21.172 -49.321 1.00 94.19 136 LEU A O 1
ATOM 1110 N N . GLU A 1 137 ? 32.635 -21.090 -48.886 1.00 94.38 137 GLU A N 1
ATOM 1111 C CA . GLU A 1 137 ? 32.238 -21.769 -50.123 1.00 94.38 137 GLU A CA 1
ATOM 1112 C C . GLU A 1 137 ? 32.539 -20.918 -51.356 1.00 94.38 137 GLU A C 1
ATOM 1114 O O . GLU A 1 137 ? 33.046 -21.438 -52.351 1.00 94.38 137 GLU A O 1
ATOM 1119 N N . GLN A 1 138 ? 32.300 -19.606 -51.278 1.00 95.06 138 GLN A N 1
ATOM 1120 C CA . GLN A 1 138 ? 32.638 -18.674 -52.346 1.00 95.06 138 GLN A CA 1
ATOM 1121 C C . GLN A 1 138 ? 34.149 -18.653 -52.615 1.00 95.06 138 GLN A C 1
ATOM 1123 O O . GLN A 1 138 ? 34.559 -18.774 -53.770 1.00 95.06 138 GLN A O 1
ATOM 1128 N N . GLU A 1 139 ? 34.980 -18.559 -51.573 1.00 93.50 139 GLU A N 1
ATOM 1129 C CA . GLU A 1 139 ? 36.440 -18.631 -51.707 1.00 93.50 139 GLU A CA 1
ATOM 1130 C C . GLU A 1 139 ? 36.885 -19.977 -52.288 1.00 93.50 139 GLU A C 1
ATOM 1132 O O . GLU A 1 139 ? 37.691 -20.016 -53.218 1.00 93.50 139 GLU A O 1
ATOM 1137 N N . ARG A 1 140 ? 36.328 -21.097 -51.809 1.00 92.25 140 ARG A N 1
ATOM 1138 C CA . ARG A 1 140 ? 36.610 -22.430 -52.368 1.00 92.25 140 ARG A CA 1
ATOM 1139 C C . ARG A 1 140 ? 36.241 -22.524 -53.845 1.00 92.25 140 ARG A C 1
ATOM 1141 O O . ARG A 1 140 ? 37.008 -23.101 -54.613 1.00 92.25 140 ARG A O 1
ATOM 1148 N N . GLY A 1 141 ? 35.108 -21.952 -54.247 1.00 92.69 141 GLY A N 1
ATOM 1149 C CA . GLY A 1 141 ? 34.684 -21.880 -55.643 1.00 92.69 141 GLY A CA 1
ATOM 1150 C C . GLY A 1 141 ? 35.654 -21.065 -56.499 1.00 92.69 141 GLY A C 1
ATOM 1151 O O . GLY A 1 141 ? 36.069 -21.531 -57.559 1.00 92.69 141 GLY A O 1
ATOM 1152 N N . GLN A 1 142 ? 36.082 -19.896 -56.015 1.00 94.44 142 GLN A N 1
ATOM 1153 C CA . GLN A 1 142 ? 37.084 -19.063 -56.692 1.00 94.44 142 GLN A CA 1
ATOM 1154 C C . GLN A 1 142 ? 38.420 -19.804 -56.856 1.00 94.44 142 GLN A C 1
ATOM 1156 O O . GLN A 1 142 ? 38.981 -19.838 -57.953 1.00 94.44 142 GLN A O 1
ATOM 1161 N N . TRP A 1 143 ? 38.900 -20.471 -55.802 1.00 93.00 143 TRP A N 1
ATOM 1162 C CA . TRP A 1 143 ? 40.111 -21.295 -55.860 1.00 93.00 143 TRP A CA 1
ATOM 1163 C C . TRP A 1 143 ? 39.970 -22.500 -56.796 1.00 93.00 143 TRP A C 1
ATOM 1165 O O . TRP A 1 143 ? 40.936 -22.865 -57.470 1.00 93.00 143 TRP A O 1
ATOM 1175 N N . GLY A 1 144 ? 38.785 -23.112 -56.863 1.00 93.38 144 GLY A N 1
ATOM 1176 C CA . GLY A 1 144 ? 38.471 -24.183 -57.810 1.00 93.38 144 GLY A CA 1
ATOM 1177 C C . GLY A 1 144 ? 38.565 -23.710 -59.260 1.00 93.38 144 GLY A C 1
ATOM 1178 O O . GLY A 1 144 ? 39.285 -24.309 -60.053 1.00 93.38 144 GLY A O 1
ATOM 1179 N N . GLN A 1 145 ? 37.932 -22.579 -59.580 1.00 93.56 145 GLN A N 1
ATOM 1180 C CA . GLN A 1 145 ? 37.977 -21.979 -60.919 1.00 93.56 145 GLN A CA 1
ATOM 1181 C C . GLN A 1 145 ? 39.402 -21.603 -61.340 1.00 93.56 145 GLN A C 1
ATOM 1183 O O . GLN A 1 145 ? 39.806 -21.860 -62.476 1.00 93.56 145 GLN A O 1
ATOM 1188 N N . TYR A 1 146 ? 40.180 -21.023 -60.421 1.00 94.56 146 TYR A N 1
ATOM 1189 C CA . TYR A 1 146 ? 41.583 -20.704 -60.669 1.00 94.56 146 TYR A CA 1
ATOM 1190 C C . TYR A 1 146 ? 42.398 -21.967 -60.974 1.00 94.56 146 TYR A C 1
ATOM 1192 O O . TYR A 1 146 ? 43.111 -22.016 -61.978 1.00 94.56 146 TYR A O 1
ATOM 1200 N N . ARG A 1 147 ? 42.238 -23.019 -60.158 1.00 94.19 147 ARG A N 1
ATOM 1201 C CA . ARG A 1 147 ? 42.906 -24.312 -60.363 1.00 94.19 147 ARG A CA 1
ATOM 1202 C C . ARG A 1 147 ? 42.574 -24.915 -61.726 1.00 94.19 147 ARG A C 1
ATOM 1204 O O . ARG A 1 147 ? 43.490 -25.284 -62.451 1.00 94.19 147 ARG A O 1
ATOM 1211 N N . GLU A 1 148 ? 41.297 -24.973 -62.095 1.00 92.31 148 GLU A N 1
ATOM 1212 C CA . GLU A 1 148 ? 40.867 -25.499 -63.396 1.00 92.31 148 GLU A CA 1
ATOM 1213 C C . GLU A 1 148 ? 41.448 -24.699 -64.568 1.00 92.31 148 GLU A C 1
ATOM 1215 O O . GLU A 1 148 ? 41.764 -25.268 -65.614 1.00 92.31 148 GLU A O 1
ATOM 1220 N N . SER A 1 149 ? 41.598 -23.378 -64.417 1.00 92.62 149 SER A N 1
ATOM 1221 C CA . SER A 1 149 ? 42.222 -22.539 -65.445 1.00 92.62 149 SER A CA 1
ATOM 1222 C C . SER A 1 149 ? 43.689 -22.885 -65.653 1.00 92.62 149 SER A C 1
ATOM 1224 O O . SER A 1 149 ? 44.112 -23.097 -66.789 1.00 92.62 149 SER A O 1
ATOM 1226 N N . VAL A 1 150 ? 44.435 -23.019 -64.558 1.00 92.94 150 VAL A N 1
ATOM 1227 C CA . VAL A 1 150 ? 45.847 -23.411 -64.593 1.00 92.94 150 VAL A CA 1
ATOM 1228 C C . VAL A 1 150 ? 46.007 -24.836 -65.132 1.00 92.94 150 VAL A C 1
ATOM 1230 O O . VAL A 1 150 ? 46.890 -25.095 -65.943 1.00 92.94 150 VAL A O 1
ATOM 1233 N N . GLU A 1 151 ? 45.137 -25.774 -64.752 1.00 91.81 151 GLU A N 1
ATOM 1234 C CA . GLU A 1 151 ? 45.166 -27.146 -65.276 1.00 91.81 151 GLU A CA 1
ATOM 1235 C C . GLU A 1 151 ? 44.892 -27.199 -66.787 1.00 91.81 151 GLU A C 1
ATOM 1237 O O . GLU A 1 151 ? 45.574 -27.935 -67.506 1.00 91.81 151 GLU A O 1
ATOM 1242 N N . ARG A 1 152 ? 43.954 -26.383 -67.292 1.00 90.31 152 ARG A N 1
ATOM 1243 C CA . ARG A 1 152 ? 43.711 -26.222 -68.736 1.00 90.31 152 ARG A CA 1
ATOM 1244 C C . ARG A 1 152 ? 44.936 -25.671 -69.460 1.00 90.31 152 ARG A C 1
ATOM 1246 O O . ARG A 1 152 ? 45.311 -26.210 -70.499 1.00 90.31 152 ARG A O 1
ATOM 1253 N N . GLU A 1 153 ? 45.581 -24.647 -68.908 1.00 91.50 153 GLU A N 1
ATOM 1254 C CA . GLU A 1 153 ? 46.821 -24.097 -69.467 1.00 91.50 153 GLU A CA 1
ATOM 1255 C C . GLU A 1 153 ? 47.954 -25.130 -69.474 1.00 91.50 153 GLU A C 1
ATOM 1257 O O . GLU A 1 153 ? 48.638 -25.294 -70.483 1.00 91.50 153 GLU A O 1
ATOM 1262 N N . ILE A 1 154 ? 48.118 -25.904 -68.398 1.00 87.19 154 ILE A N 1
ATOM 1263 C CA . ILE A 1 154 ? 49.105 -26.991 -68.336 1.00 87.19 154 ILE A CA 1
ATOM 1264 C C . ILE A 1 154 ? 48.804 -28.071 -69.386 1.00 87.19 154 ILE A C 1
ATOM 1266 O O . ILE A 1 154 ? 49.729 -28.573 -70.027 1.00 87.19 154 ILE A O 1
ATOM 1270 N N . ALA A 1 155 ? 47.538 -28.441 -69.590 1.00 85.25 155 ALA A N 1
ATOM 1271 C CA . ALA A 1 155 ? 47.145 -29.416 -70.608 1.00 85.25 155 ALA A CA 1
ATOM 1272 C C . ALA A 1 155 ? 47.419 -28.907 -72.036 1.00 85.25 155 ALA A C 1
ATOM 1274 O O . ALA A 1 155 ? 47.973 -29.638 -72.860 1.00 85.25 155 ALA A O 1
ATOM 1275 N N . GLU A 1 156 ? 47.105 -27.638 -72.305 1.00 86.31 156 GLU A N 1
ATOM 1276 C CA . GLU A 1 156 ? 47.404 -26.943 -73.561 1.00 86.31 156 GLU A CA 1
ATOM 1277 C C . GLU A 1 156 ? 48.918 -26.923 -73.835 1.00 86.31 156 GLU A C 1
ATOM 1279 O O . GLU A 1 156 ? 49.363 -27.259 -74.935 1.00 86.31 156 GLU A O 1
ATOM 1284 N N . LEU A 1 157 ? 49.727 -26.598 -72.820 1.00 85.38 157 LEU A N 1
ATOM 1285 C CA . LEU A 1 157 ? 51.188 -26.597 -72.912 1.00 85.38 157 LEU A CA 1
ATOM 1286 C C . LEU A 1 157 ? 51.754 -28.002 -73.152 1.00 85.38 157 LEU A C 1
ATOM 1288 O O . LEU A 1 157 ? 52.653 -28.160 -73.976 1.00 85.38 157 LEU A O 1
ATOM 1292 N N . ARG A 1 158 ? 51.210 -29.038 -72.503 1.00 82.69 158 ARG A N 1
ATOM 1293 C CA . ARG A 1 158 ? 51.613 -30.438 -72.735 1.00 82.69 158 ARG A CA 1
ATOM 1294 C C . ARG A 1 158 ? 51.298 -30.907 -74.156 1.00 82.69 158 ARG A C 1
ATOM 1296 O O . ARG A 1 158 ? 52.144 -31.561 -74.761 1.00 82.69 158 ARG A O 1
ATOM 1303 N N . ARG A 1 159 ? 50.137 -30.533 -74.711 1.00 77.25 159 ARG A N 1
ATOM 1304 C CA . ARG A 1 159 ? 49.772 -30.817 -76.112 1.00 77.25 159 ARG A CA 1
ATOM 1305 C C . ARG A 1 159 ? 50.770 -30.178 -77.080 1.00 77.25 159 ARG A C 1
ATOM 1307 O O . ARG A 1 159 ? 51.294 -30.855 -77.962 1.00 77.25 159 ARG A O 1
ATOM 1314 N N . ARG A 1 160 ? 51.102 -28.903 -76.863 1.00 79.25 160 ARG A N 1
ATOM 1315 C CA . ARG A 1 160 ? 52.104 -28.184 -77.668 1.00 79.25 160 ARG A CA 1
ATOM 1316 C C . ARG A 1 160 ? 53.492 -28.812 -77.567 1.00 79.25 160 ARG A C 1
ATOM 1318 O O . ARG A 1 160 ? 54.200 -28.875 -78.565 1.00 79.25 160 ARG A O 1
ATOM 1325 N N . LEU A 1 161 ? 53.869 -29.307 -76.386 1.00 69.50 161 LEU A N 1
ATOM 1326 C CA . LEU A 1 161 ? 55.138 -30.012 -76.202 1.00 69.50 161 LEU A CA 1
ATOM 1327 C C . LEU A 1 161 ? 55.168 -31.341 -76.975 1.00 69.50 161 LEU A C 1
ATOM 1329 O O . LEU A 1 161 ? 56.192 -31.671 -77.562 1.00 69.50 161 LEU A O 1
ATOM 1333 N N . SER A 1 162 ? 54.047 -32.073 -77.018 1.00 64.31 162 SER A N 1
ATOM 1334 C CA . SER A 1 162 ? 53.935 -33.330 -77.773 1.00 64.31 162 SER A CA 1
ATOM 1335 C C . SER A 1 162 ? 53.906 -33.146 -79.297 1.00 64.31 162 SER A C 1
ATOM 1337 O O . SER A 1 162 ? 54.320 -34.043 -80.023 1.00 64.31 162 SER A O 1
ATOM 1339 N N . GLU A 1 163 ? 53.461 -31.984 -79.788 1.00 56.91 163 GLU A N 1
ATOM 1340 C CA . GLU A 1 163 ? 53.443 -31.637 -81.221 1.00 56.91 163 GLU A CA 1
ATOM 1341 C C . GLU A 1 163 ? 54.815 -31.167 -81.744 1.00 56.91 163 GLU A C 1
ATOM 1343 O O . GLU A 1 163 ? 55.046 -31.160 -82.949 1.00 56.91 163 GLU A O 1
ATOM 1348 N N . GLY A 1 164 ? 55.747 -30.805 -80.857 1.00 53.03 164 GLY A N 1
ATOM 1349 C CA . GLY A 1 164 ? 57.055 -30.241 -81.212 1.00 53.03 164 GLY A CA 1
ATOM 1350 C C . GLY A 1 164 ? 58.181 -31.252 -81.447 1.00 53.03 164 GLY A C 1
ATOM 1351 O O . GLY A 1 164 ? 59.346 -30.864 -81.389 1.00 53.03 164 GLY A O 1
ATOM 1352 N N . GLN A 1 165 ? 57.879 -32.536 -81.653 1.00 46.00 165 GLN A N 1
ATOM 1353 C CA . GLN A 1 165 ? 58.883 -33.602 -81.614 1.00 46.00 165 GLN A CA 1
ATOM 1354 C C . GLN A 1 165 ? 59.200 -34.176 -83.000 1.00 46.00 165 GLN A C 1
ATOM 1356 O O . GLN A 1 165 ? 58.898 -35.333 -83.282 1.00 46.00 165 GLN A O 1
ATOM 1361 N N . GLN A 1 166 ? 59.852 -33.384 -83.861 1.00 42.09 166 GLN A N 1
ATOM 1362 C CA . GLN A 1 166 ? 60.605 -33.937 -84.990 1.00 42.09 166 GLN A CA 1
ATOM 1363 C C . GLN A 1 166 ? 61.725 -33.001 -85.484 1.00 42.09 166 GLN A C 1
ATOM 1365 O O . GLN A 1 166 ? 61.493 -31.819 -85.702 1.00 42.09 166 GLN A O 1
ATOM 1370 N N . GLU A 1 167 ? 62.901 -33.612 -85.693 1.00 38.78 167 GLU A N 1
ATOM 1371 C CA . GLU A 1 167 ? 64.104 -33.150 -86.422 1.00 38.78 167 GLU A CA 1
ATOM 1372 C C . GLU A 1 167 ? 65.275 -32.538 -85.614 1.00 38.78 167 GLU A C 1
ATOM 1374 O O . GLU A 1 167 ? 65.421 -31.330 -85.442 1.00 38.78 167 GLU A O 1
ATOM 1379 N N . GLU A 1 168 ? 66.212 -33.411 -85.213 1.00 40.03 168 GLU A N 1
ATOM 1380 C CA . GLU A 1 168 ? 67.584 -33.063 -84.810 1.00 40.03 168 GLU A CA 1
ATOM 1381 C C . GLU A 1 168 ? 68.576 -33.376 -85.949 1.00 40.03 168 GLU A C 1
ATOM 1383 O O . GLU A 1 168 ? 68.583 -34.487 -86.475 1.00 40.03 168 GLU A O 1
ATOM 1388 N N . ASN A 1 169 ? 69.434 -32.414 -86.312 1.00 37.62 169 ASN A N 1
ATOM 1389 C CA . ASN A 1 169 ? 70.637 -32.614 -87.133 1.00 37.62 169 ASN A CA 1
ATOM 1390 C C . ASN A 1 169 ? 71.636 -31.484 -86.835 1.00 37.62 169 ASN A C 1
ATOM 1392 O O . ASN A 1 169 ? 71.279 -30.348 -87.074 1.00 37.62 169 ASN A O 1
ATOM 1396 N N . LEU A 1 170 ? 72.850 -31.782 -86.355 1.00 49.16 170 LEU A N 1
ATOM 1397 C CA . LEU A 1 170 ? 73.905 -30.931 -85.736 1.00 49.16 170 LEU A CA 1
ATOM 1398 C C . LEU A 1 170 ? 74.169 -29.470 -86.209 1.00 49.16 170 LEU A C 1
ATOM 1400 O O . LEU A 1 170 ? 74.850 -28.731 -85.499 1.00 49.16 170 LEU A O 1
ATOM 1404 N N . GLU A 1 171 ? 73.614 -28.990 -87.321 1.00 49.06 171 GLU A N 1
ATOM 1405 C CA . GLU A 1 171 ? 73.442 -27.543 -87.570 1.00 49.06 171 GLU A CA 1
ATOM 1406 C C . GLU A 1 171 ? 72.326 -26.974 -86.668 1.00 49.06 171 GLU A C 1
ATOM 1408 O O . GLU A 1 171 ? 72.483 -25.905 -86.088 1.00 49.06 171 GLU A O 1
ATOM 1413 N N . ASN A 1 172 ? 71.292 -27.778 -86.409 1.00 51.69 172 ASN A N 1
ATOM 1414 C CA . ASN A 1 172 ? 70.306 -27.679 -85.335 1.00 51.69 172 ASN A CA 1
ATOM 1415 C C . ASN A 1 172 ? 70.900 -27.808 -83.935 1.00 51.69 172 ASN A C 1
ATOM 1417 O O . ASN A 1 172 ? 70.128 -27.599 -83.030 1.00 51.69 172 ASN A O 1
ATOM 1421 N N . ASP A 1 173 ? 72.176 -28.131 -83.689 1.00 52.97 173 ASP A N 1
ATOM 1422 C CA . ASP A 1 173 ? 72.726 -28.130 -82.314 1.00 52.97 173 ASP A CA 1
ATOM 1423 C C . ASP A 1 173 ? 73.359 -26.782 -81.946 1.00 52.97 173 ASP A C 1
ATOM 1425 O O . ASP A 1 173 ? 73.203 -26.312 -80.824 1.00 52.97 173 ASP A O 1
ATOM 1429 N N . MET A 1 174 ? 74.006 -26.098 -82.897 1.00 51.38 174 MET A N 1
ATOM 1430 C CA . MET A 1 174 ? 74.374 -24.683 -82.731 1.00 51.38 174 MET A CA 1
ATOM 1431 C C . MET A 1 174 ? 73.164 -23.773 -82.909 1.00 51.38 174 MET A C 1
ATOM 1433 O O . MET A 1 174 ? 72.992 -22.818 -82.151 1.00 51.38 174 MET A O 1
ATOM 1437 N N . LYS A 1 175 ? 72.299 -24.101 -83.871 1.00 58.50 175 LYS A N 1
ATOM 1438 C CA . LYS A 1 175 ? 71.007 -23.453 -84.013 1.00 58.50 175 LYS A CA 1
ATOM 1439 C C . LYS A 1 175 ? 70.077 -23.838 -82.865 1.00 58.50 175 LYS A C 1
ATOM 1441 O O . LYS A 1 175 ? 69.440 -22.925 -82.401 1.00 58.50 175 LYS A O 1
ATOM 1446 N N . LYS A 1 176 ? 70.117 -25.045 -82.271 1.00 63.00 176 LYS A N 1
ATOM 1447 C CA . LYS A 1 176 ? 69.495 -25.342 -80.956 1.00 63.00 176 LYS A CA 1
ATOM 1448 C C . LYS A 1 176 ? 70.150 -24.539 -79.878 1.00 63.00 176 LYS A C 1
ATOM 1450 O O . LYS A 1 176 ? 69.426 -24.017 -79.087 1.00 63.00 176 LYS A O 1
ATOM 1455 N N . ALA A 1 177 ? 71.468 -24.431 -79.762 1.00 68.06 177 ALA A N 1
ATOM 1456 C CA . ALA A 1 177 ? 72.044 -23.666 -78.657 1.00 68.06 177 ALA A CA 1
ATOM 1457 C C . ALA A 1 177 ? 71.616 -22.188 -78.739 1.00 68.06 177 ALA A C 1
ATOM 1459 O O . ALA A 1 177 ? 71.377 -21.549 -77.715 1.00 68.06 177 ALA A O 1
ATOM 1460 N N . GLN A 1 178 ? 71.452 -21.661 -79.959 1.00 63.72 178 GLN A N 1
ATOM 1461 C CA . GLN A 1 178 ? 70.926 -20.325 -80.216 1.00 63.72 178 GLN A CA 1
ATOM 1462 C C . GLN A 1 178 ? 69.396 -20.241 -80.058 1.00 63.72 178 GLN A C 1
ATOM 1464 O O . GLN A 1 178 ? 68.930 -19.314 -79.410 1.00 63.72 178 GLN A O 1
ATOM 1469 N N . GLU A 1 179 ? 68.633 -21.217 -80.548 1.00 72.62 179 GLU A N 1
ATOM 1470 C CA . GLU A 1 179 ? 67.173 -21.380 -80.432 1.00 72.62 179 GLU A CA 1
ATOM 1471 C C . GLU A 1 179 ? 66.753 -21.798 -79.015 1.00 72.62 179 GLU A C 1
ATOM 1473 O O . GLU A 1 179 ? 65.638 -21.508 -78.620 1.00 72.62 179 GLU A O 1
ATOM 1478 N N . ASP A 1 180 ? 67.634 -22.416 -78.229 1.00 73.88 180 ASP A N 1
ATOM 1479 C CA . ASP A 1 180 ? 67.513 -22.815 -76.822 1.00 73.88 180 ASP A CA 1
ATOM 1480 C C . ASP A 1 180 ? 67.877 -21.619 -75.958 1.00 73.88 180 ASP A C 1
ATOM 1482 O O . ASP A 1 180 ? 67.177 -21.353 -74.995 1.00 73.88 180 ASP A O 1
ATOM 1486 N N . ALA A 1 181 ? 68.894 -20.823 -76.309 1.00 76.94 181 ALA A N 1
ATOM 1487 C CA . ALA A 1 181 ? 69.121 -19.522 -75.678 1.00 76.94 181 ALA A CA 1
ATOM 1488 C C . ALA A 1 181 ? 68.005 -18.514 -76.017 1.00 76.94 181 ALA A C 1
ATOM 1490 O O . ALA A 1 181 ? 67.694 -17.633 -75.213 1.00 76.94 181 ALA A O 1
ATOM 1491 N N . GLU A 1 182 ? 67.397 -18.614 -77.199 1.00 77.44 182 GLU A N 1
ATOM 1492 C CA . GLU A 1 182 ? 66.264 -17.794 -77.631 1.00 77.44 182 GLU A CA 1
ATOM 1493 C C . GLU A 1 182 ? 64.936 -18.319 -77.066 1.00 77.44 182 GLU A C 1
ATOM 1495 O O . GLU A 1 182 ? 64.132 -17.503 -76.634 1.00 77.44 182 GLU A O 1
ATOM 1500 N N . LYS A 1 183 ? 64.750 -19.640 -76.910 1.00 78.38 183 LYS A N 1
ATOM 1501 C CA . LYS A 1 183 ? 63.653 -20.267 -76.143 1.00 78.38 183 LYS A CA 1
ATOM 1502 C C . LYS A 1 183 ? 63.763 -19.959 -74.663 1.00 78.38 183 LYS A C 1
ATOM 1504 O O . LYS A 1 183 ? 62.773 -19.620 -74.029 1.00 78.38 183 LYS A O 1
ATOM 1509 N N . LEU A 1 184 ? 64.963 -20.053 -74.095 1.00 81.62 184 LEU A N 1
ATOM 1510 C CA . LEU A 1 184 ? 65.213 -19.650 -72.719 1.00 81.62 184 LEU A CA 1
ATOM 1511 C C . LEU A 1 184 ? 64.915 -18.168 -72.584 1.00 81.62 184 LEU A C 1
ATOM 1513 O O . LEU A 1 184 ? 64.186 -17.820 -71.678 1.00 81.62 184 LEU A O 1
ATOM 1517 N N . ARG A 1 185 ? 65.331 -17.296 -73.510 1.00 84.38 185 ARG A N 1
ATOM 1518 C CA . ARG A 1 185 ? 64.879 -15.894 -73.493 1.00 84.38 185 ARG A CA 1
ATOM 1519 C C . ARG A 1 185 ? 63.370 -15.743 -73.694 1.00 84.38 185 ARG A C 1
ATOM 1521 O O . ARG A 1 185 ? 62.781 -14.881 -73.052 1.00 84.38 185 ARG A O 1
ATOM 1528 N N . SER A 1 186 ? 62.723 -16.571 -74.512 1.00 82.69 186 SER A N 1
ATOM 1529 C CA . SER A 1 186 ? 61.274 -16.531 -74.731 1.00 82.69 186 SER A CA 1
ATOM 1530 C C . SER A 1 186 ? 60.469 -17.093 -73.561 1.00 82.69 186 SER A C 1
ATOM 1532 O O . SER A 1 186 ? 59.267 -16.877 -73.526 1.00 82.69 186 SER A O 1
ATOM 1534 N N . VAL A 1 187 ? 61.091 -17.812 -72.625 1.00 85.88 187 VAL A N 1
ATOM 1535 C CA . VAL A 1 187 ? 60.475 -18.288 -71.375 1.00 85.88 187 VAL A CA 1
ATOM 1536 C C . VAL A 1 187 ? 60.863 -17.372 -70.215 1.00 85.88 187 VAL A C 1
ATOM 1538 O O . VAL A 1 187 ? 60.002 -16.883 -69.491 1.00 85.88 187 VAL A O 1
ATOM 1541 N N . VAL A 1 188 ? 62.151 -17.063 -70.091 1.00 89.00 188 VAL A N 1
ATOM 1542 C CA . VAL A 1 188 ? 62.728 -16.220 -69.044 1.00 89.00 188 VAL A CA 1
ATOM 1543 C C . VAL A 1 188 ? 62.237 -14.785 -69.163 1.00 89.00 188 VAL A C 1
ATOM 1545 O O . VAL A 1 188 ? 61.835 -14.254 -68.145 1.00 89.00 188 VAL A O 1
ATOM 1548 N N . MET A 1 189 ? 62.163 -14.155 -70.344 1.00 85.19 189 MET A N 1
ATOM 1549 C CA . MET A 1 189 ? 61.661 -12.772 -70.414 1.00 85.19 189 MET A CA 1
ATOM 1550 C C . MET A 1 189 ? 60.177 -12.646 -70.036 1.00 85.19 189 MET A C 1
ATOM 1552 O O . MET A 1 189 ? 59.841 -11.703 -69.322 1.00 85.19 189 MET A O 1
ATOM 1556 N N . PRO A 1 190 ? 59.261 -13.537 -70.467 1.00 87.81 190 PRO A N 1
ATOM 1557 C CA . PRO A 1 190 ? 57.903 -13.547 -69.930 1.00 87.81 190 PRO A CA 1
ATOM 1558 C C . PRO A 1 190 ? 57.856 -13.832 -68.434 1.00 87.81 190 PRO A C 1
ATOM 1560 O O . PRO A 1 190 ? 57.138 -13.125 -67.743 1.00 87.81 190 PRO A O 1
ATOM 1563 N N . MET A 1 191 ? 58.660 -14.769 -67.920 1.00 84.69 191 MET A N 1
ATOM 1564 C CA . MET A 1 191 ? 58.750 -15.020 -66.478 1.00 84.69 191 MET A CA 1
ATOM 1565 C C . MET A 1 191 ? 59.321 -13.820 -65.713 1.00 84.69 191 MET A C 1
ATOM 1567 O O . MET A 1 191 ? 58.837 -13.509 -64.638 1.00 84.69 191 MET A O 1
ATOM 1571 N N . GLU A 1 192 ? 60.308 -13.101 -66.243 1.00 84.00 192 GLU A N 1
ATOM 1572 C CA . GLU A 1 192 ? 60.868 -11.881 -65.650 1.00 84.00 192 GLU A CA 1
ATOM 1573 C C . GLU A 1 192 ? 59.851 -10.740 -65.677 1.00 84.00 192 GLU A C 1
ATOM 1575 O O . GLU A 1 192 ? 59.716 -10.015 -64.692 1.00 84.00 192 GLU A O 1
ATOM 1580 N N . LYS A 1 193 ? 59.087 -10.610 -66.769 1.00 86.75 193 LYS A N 1
ATOM 1581 C CA . LYS A 1 193 ? 57.960 -9.673 -66.862 1.00 86.75 193 LYS A CA 1
ATOM 1582 C C . LYS A 1 193 ? 56.840 -10.039 -65.896 1.00 86.75 193 LYS A C 1
ATOM 1584 O O . LYS A 1 193 ? 56.281 -9.149 -65.270 1.00 86.75 193 LYS A O 1
ATOM 1589 N N . GLU A 1 194 ? 56.529 -11.320 -65.747 1.00 89.62 194 GLU A N 1
ATOM 1590 C CA . GLU A 1 194 ? 55.503 -11.813 -64.832 1.00 89.62 194 GLU A CA 1
ATOM 1591 C C . GLU A 1 194 ? 55.949 -11.682 -63.375 1.00 89.62 194 GLU A C 1
ATOM 1593 O O . GLU A 1 194 ? 55.181 -11.205 -62.553 1.00 89.62 194 GLU A O 1
ATOM 1598 N N . ILE A 1 195 ? 57.211 -11.972 -63.053 1.00 88.94 195 ILE A N 1
ATOM 1599 C CA . ILE A 1 195 ? 57.818 -11.682 -61.748 1.00 88.94 195 ILE A CA 1
ATOM 1600 C C . ILE A 1 195 ? 57.789 -10.174 -61.480 1.00 88.94 195 ILE A C 1
ATOM 1602 O O . ILE A 1 195 ? 57.503 -9.769 -60.356 1.00 88.94 195 ILE A O 1
ATOM 1606 N N . GLY A 1 196 ? 58.058 -9.338 -62.487 1.00 90.81 196 GLY A N 1
ATOM 1607 C CA . GLY A 1 196 ? 57.904 -7.885 -62.400 1.00 90.81 196 GLY A CA 1
ATOM 1608 C C . GLY A 1 196 ? 56.467 -7.479 -62.070 1.00 90.81 196 GLY A C 1
ATOM 1609 O O . GLY A 1 196 ? 56.244 -6.779 -61.087 1.00 90.81 196 GLY A O 1
ATOM 1610 N N . ALA A 1 197 ? 55.493 -8.000 -62.816 1.00 90.38 197 ALA A N 1
ATOM 1611 C CA . ALA A 1 197 ? 54.071 -7.734 -62.609 1.00 90.38 197 ALA A CA 1
ATOM 1612 C C . ALA A 1 197 ? 53.549 -8.277 -61.266 1.00 90.38 197 ALA A C 1
ATOM 1614 O O . ALA A 1 197 ? 52.702 -7.657 -60.631 1.00 90.38 197 ALA A O 1
ATOM 1615 N N . LEU A 1 198 ? 54.046 -9.428 -60.805 1.00 91.06 198 LEU A N 1
ATOM 1616 C CA . LEU A 1 198 ? 53.707 -10.004 -59.503 1.00 91.06 198 LEU A CA 1
ATOM 1617 C C . LEU A 1 198 ? 54.316 -9.194 -58.360 1.00 91.06 198 LEU A C 1
ATOM 1619 O O . LEU A 1 198 ? 53.647 -8.988 -57.353 1.00 91.06 198 LEU A O 1
ATOM 1623 N N . LYS A 1 199 ? 55.549 -8.698 -58.514 1.00 91.44 199 LYS A N 1
ATOM 1624 C CA . LYS A 1 199 ? 56.167 -7.780 -57.547 1.00 91.44 199 LYS A CA 1
ATOM 1625 C C . LYS A 1 199 ? 55.415 -6.455 -57.472 1.00 91.44 199 LYS A C 1
ATOM 1627 O O . LYS A 1 199 ? 55.201 -5.960 -56.375 1.00 91.44 199 LYS A O 1
ATOM 1632 N N . GLU A 1 200 ? 54.980 -5.912 -58.605 1.00 93.31 200 GLU A N 1
ATOM 1633 C CA . GLU A 1 200 ? 54.160 -4.696 -58.654 1.00 93.31 200 GLU A CA 1
ATOM 1634 C C . GLU A 1 200 ? 52.799 -4.911 -57.977 1.00 93.31 200 GLU A C 1
ATOM 1636 O O . GLU A 1 200 ? 52.438 -4.157 -57.080 1.00 93.31 200 GLU A O 1
ATOM 1641 N N . LYS A 1 201 ? 52.099 -6.011 -58.287 1.00 93.25 201 LYS A N 1
ATOM 1642 C CA . LYS A 1 201 ? 50.843 -6.381 -57.608 1.00 93.25 201 LYS A CA 1
ATOM 1643 C C . LYS A 1 201 ? 51.018 -6.624 -56.109 1.00 93.25 201 LYS A C 1
ATOM 1645 O O . LYS A 1 201 ? 50.117 -6.303 -55.339 1.00 93.25 201 LYS A O 1
ATOM 1650 N N . LEU A 1 202 ? 52.144 -7.206 -55.691 1.00 91.81 202 LEU A N 1
ATOM 1651 C CA . LEU A 1 202 ? 52.461 -7.401 -54.278 1.00 91.81 202 LEU A CA 1
ATOM 1652 C C . LEU A 1 202 ? 52.665 -6.053 -53.580 1.00 91.81 202 LEU A C 1
ATOM 1654 O O . LEU A 1 202 ? 52.069 -5.833 -52.534 1.00 91.81 202 LEU A O 1
ATOM 1658 N N . LEU A 1 203 ? 53.424 -5.137 -54.187 1.00 94.25 203 LEU A N 1
ATOM 1659 C CA . LEU A 1 203 ? 53.607 -3.781 -53.665 1.00 94.25 203 LEU A CA 1
ATOM 1660 C C . LEU A 1 203 ? 52.279 -3.015 -53.588 1.00 94.25 203 LEU A C 1
ATOM 1662 O O . LEU A 1 203 ? 51.997 -2.386 -52.573 1.00 94.25 203 LEU A O 1
ATOM 1666 N N . GLU A 1 204 ? 51.424 -3.111 -54.609 1.00 92.31 204 GLU A N 1
ATOM 1667 C CA . GLU A 1 204 ? 50.082 -2.514 -54.580 1.00 92.31 204 GLU A CA 1
ATOM 1668 C C . GLU A 1 204 ? 49.189 -3.119 -53.487 1.00 92.31 204 GLU A C 1
ATOM 1670 O O . GLU A 1 204 ? 48.402 -2.408 -52.861 1.00 92.31 204 GLU A O 1
ATOM 1675 N N . ALA A 1 205 ? 49.273 -4.432 -53.256 1.00 89.81 205 ALA A N 1
ATOM 1676 C CA . ALA A 1 205 ? 48.539 -5.092 -52.181 1.00 89.81 205 ALA A CA 1
ATOM 1677 C C . ALA A 1 205 ? 49.062 -4.668 -50.799 1.00 89.81 205 ALA A C 1
ATOM 1679 O O . ALA A 1 205 ? 48.262 -4.403 -49.905 1.00 89.81 205 ALA A O 1
ATOM 1680 N N . GLU A 1 206 ? 50.381 -4.547 -50.634 1.00 91.56 206 GLU A N 1
ATOM 1681 C CA . GLU A 1 206 ? 51.017 -4.049 -49.409 1.00 91.56 206 GLU A CA 1
ATOM 1682 C C . GLU A 1 206 ? 50.639 -2.587 -49.115 1.00 91.56 206 GLU A C 1
ATOM 1684 O O . GLU A 1 206 ? 50.346 -2.254 -47.967 1.00 91.56 206 GLU A O 1
ATOM 1689 N N . GLU A 1 207 ? 50.587 -1.720 -50.131 1.00 92.69 207 GLU A N 1
ATOM 1690 C CA . GLU A 1 207 ? 50.096 -0.338 -50.010 1.00 92.69 207 GLU A CA 1
ATOM 1691 C C . GLU A 1 207 ? 48.621 -0.299 -49.582 1.00 92.69 207 GLU A C 1
ATOM 1693 O O . GLU A 1 207 ? 48.278 0.391 -48.623 1.00 92.69 207 GLU A O 1
ATOM 1698 N N . LYS A 1 208 ? 47.752 -1.105 -50.212 1.00 93.06 208 LYS A N 1
ATOM 1699 C CA . LYS A 1 208 ? 46.327 -1.197 -49.839 1.00 93.06 208 LYS A CA 1
ATOM 1700 C C . LYS A 1 208 ? 46.126 -1.703 -48.412 1.00 93.06 208 LYS A C 1
ATOM 1702 O O . LYS A 1 208 ? 45.244 -1.210 -47.714 1.00 93.06 208 LYS A O 1
ATOM 1707 N N . ILE A 1 209 ? 46.927 -2.671 -47.963 1.00 91.88 209 ILE A N 1
ATOM 1708 C CA . ILE A 1 209 ? 46.881 -3.158 -46.578 1.00 91.88 209 ILE A CA 1
ATOM 1709 C C . ILE A 1 209 ? 47.260 -2.032 -45.615 1.00 91.88 209 ILE A C 1
ATOM 1711 O O . ILE A 1 209 ? 46.511 -1.776 -44.677 1.00 91.88 209 ILE A O 1
ATOM 1715 N N . LYS A 1 210 ? 48.355 -1.306 -45.872 1.00 92.50 210 LYS A N 1
ATOM 1716 C CA . LYS A 1 210 ? 48.761 -0.162 -45.039 1.00 92.50 210 LYS A CA 1
ATOM 1717 C C . LYS A 1 210 ? 47.703 0.938 -45.009 1.00 92.50 210 LYS A C 1
ATOM 1719 O O . LYS A 1 210 ? 47.470 1.534 -43.960 1.00 92.50 210 LYS A O 1
ATOM 1724 N N . GLU A 1 211 ? 47.054 1.211 -46.137 1.00 92.31 211 GLU A N 1
ATOM 1725 C CA . GLU A 1 211 ? 45.984 2.203 -46.216 1.00 92.31 211 GLU A CA 1
ATOM 1726 C C . GLU A 1 211 ? 44.753 1.775 -45.402 1.00 92.31 211 GLU A C 1
ATOM 1728 O O . GLU A 1 211 ? 44.233 2.574 -44.623 1.00 92.31 211 GLU A O 1
ATOM 1733 N N . LEU A 1 212 ? 44.344 0.504 -45.501 1.00 91.19 212 LEU A N 1
ATOM 1734 C CA . LEU A 1 212 ? 43.255 -0.068 -44.699 1.00 91.19 212 LEU A CA 1
ATOM 1735 C C . LEU A 1 212 ? 43.587 -0.109 -43.201 1.00 91.19 212 LEU A C 1
ATOM 1737 O O . LEU A 1 212 ? 42.725 0.146 -42.359 1.00 91.19 212 LEU A O 1
ATOM 1741 N N . GLU A 1 213 ? 44.834 -0.408 -42.841 1.00 90.44 213 GLU A N 1
ATOM 1742 C CA . GLU A 1 213 ? 45.305 -0.345 -41.456 1.00 90.44 213 GLU A CA 1
ATOM 1743 C C . GLU A 1 213 ? 45.264 1.093 -40.929 1.00 90.44 213 GLU A C 1
ATOM 1745 O O . GLU A 1 213 ? 44.763 1.333 -39.829 1.00 90.44 213 GLU A O 1
ATOM 1750 N N . ALA A 1 214 ? 45.705 2.069 -41.727 1.00 92.25 214 ALA A N 1
ATOM 1751 C CA . ALA A 1 214 ? 45.660 3.481 -41.368 1.00 92.25 214 ALA A CA 1
ATOM 1752 C C . ALA A 1 214 ? 44.222 4.012 -41.252 1.00 92.25 214 ALA A C 1
ATOM 1754 O O . ALA A 1 214 ? 43.927 4.780 -40.332 1.00 92.25 214 ALA A O 1
ATOM 1755 N N . SER A 1 215 ? 43.311 3.612 -42.146 1.00 92.69 215 SER A N 1
ATOM 1756 C CA . SER A 1 215 ? 41.899 4.001 -42.067 1.00 92.69 215 SER A CA 1
ATOM 1757 C C . SER A 1 215 ? 41.231 3.399 -40.834 1.00 92.69 215 SER A C 1
ATOM 1759 O O . SER A 1 215 ? 40.578 4.120 -40.082 1.00 92.69 215 SER A O 1
ATOM 1761 N N . LYS A 1 216 ? 41.474 2.113 -40.559 1.00 94.44 216 LYS A N 1
ATOM 1762 C CA . LYS A 1 216 ? 40.952 1.428 -39.372 1.00 94.44 216 LYS A CA 1
ATOM 1763 C C . LYS A 1 216 ? 41.507 2.025 -38.077 1.00 94.44 216 LYS A C 1
ATOM 1765 O O . LYS A 1 216 ? 40.770 2.176 -37.107 1.00 94.44 216 LYS A O 1
ATOM 1770 N N . MET A 1 217 ? 42.784 2.410 -38.057 1.00 91.88 217 MET A N 1
ATOM 1771 C CA . MET A 1 217 ? 43.402 3.078 -36.908 1.00 91.88 217 MET A CA 1
ATOM 1772 C C . MET A 1 217 ? 42.771 4.452 -36.645 1.00 91.88 217 MET A C 1
ATOM 1774 O O . MET A 1 217 ? 42.507 4.789 -35.493 1.00 91.88 217 MET A O 1
ATOM 1778 N N . LYS A 1 218 ? 42.483 5.230 -37.697 1.00 93.50 218 LYS A N 1
ATOM 1779 C CA . LYS A 1 218 ? 41.776 6.516 -37.573 1.00 93.50 218 LYS A CA 1
ATOM 1780 C C . LYS A 1 218 ? 40.352 6.340 -37.055 1.00 93.50 218 LYS A C 1
ATOM 1782 O O . LYS A 1 218 ? 39.931 7.106 -36.194 1.00 93.50 218 LYS A O 1
ATOM 1787 N N . GLU A 1 219 ? 39.636 5.337 -37.552 1.00 92.69 219 GLU A N 1
ATOM 1788 C CA . GLU A 1 219 ? 38.272 5.031 -37.122 1.00 92.69 219 GLU A CA 1
ATOM 1789 C C . GLU A 1 219 ? 38.226 4.614 -35.642 1.00 92.69 219 GLU A C 1
ATOM 1791 O O . GLU A 1 219 ? 37.492 5.208 -34.855 1.00 92.69 219 GLU A O 1
ATOM 1796 N N . LEU A 1 220 ? 39.085 3.676 -35.226 1.00 93.81 220 LEU A N 1
ATOM 1797 C CA . LEU A 1 220 ? 39.236 3.284 -33.818 1.00 93.81 220 LEU A CA 1
ATOM 1798 C C . LEU A 1 220 ? 39.604 4.470 -32.921 1.00 93.81 220 LEU A C 1
ATOM 1800 O O . LEU A 1 220 ? 39.082 4.591 -31.815 1.00 93.81 220 LEU A O 1
ATOM 1804 N N . ASN A 1 221 ? 40.479 5.360 -33.393 1.00 93.62 221 ASN A N 1
ATOM 1805 C CA . ASN A 1 221 ? 40.845 6.557 -32.647 1.00 93.62 221 ASN A CA 1
ATOM 1806 C C . ASN A 1 221 ? 39.663 7.529 -32.503 1.00 93.62 221 ASN A C 1
ATOM 1808 O O . ASN A 1 221 ? 39.493 8.120 -31.443 1.00 93.62 221 ASN A O 1
ATOM 1812 N N . HIS A 1 222 ? 38.821 7.673 -33.529 1.00 95.62 222 HIS A N 1
ATOM 1813 C CA . HIS A 1 222 ? 37.609 8.488 -33.439 1.00 95.62 222 HIS A CA 1
ATOM 1814 C C . HIS A 1 222 ? 36.619 7.931 -32.406 1.00 95.62 222 HIS A C 1
ATOM 1816 O O . HIS A 1 222 ? 36.145 8.691 -31.564 1.00 95.62 222 HIS A O 1
ATOM 1822 N N . TYR A 1 223 ? 36.373 6.615 -32.407 1.00 94.31 223 TYR A N 1
ATOM 1823 C CA . TYR A 1 223 ? 35.532 5.974 -31.389 1.00 94.31 223 TYR A CA 1
ATOM 1824 C C . TYR A 1 223 ? 36.098 6.143 -29.980 1.00 94.31 223 TYR A C 1
ATOM 1826 O O . TYR A 1 223 ? 35.355 6.449 -29.053 1.00 94.31 223 TYR A O 1
ATOM 1834 N N . LEU A 1 224 ? 37.415 5.999 -29.818 1.00 94.88 224 LEU A N 1
ATOM 1835 C CA . LEU A 1 224 ? 38.070 6.203 -28.531 1.00 94.88 224 LEU A CA 1
ATOM 1836 C C . LEU A 1 224 ? 37.890 7.638 -28.014 1.00 94.88 224 LEU A C 1
ATOM 1838 O O . LEU A 1 224 ? 37.649 7.827 -26.825 1.00 94.88 224 LEU A O 1
ATOM 1842 N N . GLU A 1 225 ? 38.011 8.647 -28.876 1.00 94.38 225 GLU A N 1
ATOM 1843 C CA . GLU A 1 225 ? 37.789 10.043 -28.480 1.00 94.38 225 GLU A CA 1
ATOM 1844 C C . GLU A 1 225 ? 36.314 10.337 -28.167 1.00 94.38 225 GLU A C 1
ATOM 1846 O O . GLU A 1 225 ? 36.029 11.045 -27.201 1.00 94.38 225 GLU A O 1
ATOM 1851 N N . ALA A 1 226 ? 35.372 9.747 -28.910 1.00 94.81 226 ALA A N 1
ATOM 1852 C CA . ALA A 1 226 ? 33.946 9.853 -28.603 1.00 94.81 226 ALA A CA 1
ATOM 1853 C C . ALA A 1 226 ? 33.615 9.238 -27.230 1.00 94.81 226 ALA A C 1
ATOM 1855 O O . ALA A 1 226 ? 32.987 9.889 -26.398 1.00 94.81 226 ALA A O 1
ATOM 1856 N N . GLU A 1 227 ? 34.121 8.034 -26.949 1.00 93.75 227 GLU A N 1
ATOM 1857 C CA . GLU A 1 227 ? 33.976 7.365 -25.649 1.00 93.75 227 GLU A CA 1
ATOM 1858 C C . GLU A 1 227 ? 34.593 8.174 -24.502 1.00 93.75 227 GLU A C 1
ATOM 1860 O O . GLU A 1 227 ? 33.983 8.325 -23.443 1.00 93.75 227 GLU A O 1
ATOM 1865 N N . LYS A 1 228 ? 35.782 8.761 -24.703 1.00 96.00 228 LYS A N 1
ATOM 1866 C CA . LYS A 1 228 ? 36.394 9.656 -23.707 1.00 96.00 228 LYS A CA 1
ATOM 1867 C C . LYS A 1 228 ? 35.502 10.859 -23.405 1.00 96.00 228 LYS A C 1
ATOM 1869 O O . LYS A 1 228 ? 35.344 11.189 -22.234 1.00 96.00 228 LYS A O 1
ATOM 1874 N N . SER A 1 229 ? 34.910 11.479 -24.429 1.00 93.44 229 SER A N 1
ATOM 1875 C CA . SER A 1 229 ? 33.989 12.609 -24.255 1.00 93.44 229 SER A CA 1
ATOM 1876 C C . SER A 1 229 ? 32.725 12.198 -23.496 1.00 93.44 229 SER A C 1
ATOM 1878 O O . SER A 1 229 ? 32.350 12.842 -22.518 1.00 93.44 229 SER A O 1
ATOM 1880 N N . CYS A 1 230 ? 32.094 11.086 -23.883 1.00 94.06 230 CYS A N 1
ATOM 1881 C CA . CYS A 1 230 ? 30.909 10.580 -23.190 1.00 94.06 230 CYS A CA 1
ATOM 1882 C C . CYS A 1 230 ? 31.215 10.232 -21.729 1.00 94.06 230 CYS A C 1
ATOM 1884 O O . CYS A 1 230 ? 30.424 10.528 -20.834 1.00 94.06 230 CYS A O 1
ATOM 1886 N N . ARG A 1 231 ? 32.392 9.658 -21.463 1.00 95.62 231 ARG A N 1
ATOM 1887 C CA . ARG A 1 231 ? 32.855 9.404 -20.101 1.00 95.62 231 ARG A CA 1
ATOM 1888 C C . ARG A 1 231 ? 33.005 10.695 -19.297 1.00 95.62 231 ARG A C 1
ATOM 1890 O O . ARG A 1 231 ? 32.563 10.722 -18.152 1.00 95.62 231 ARG A O 1
ATOM 1897 N N . THR A 1 232 ? 33.599 11.747 -19.861 1.00 95.69 232 THR A N 1
ATOM 1898 C CA . THR A 1 232 ? 33.729 13.029 -19.149 1.00 95.69 232 THR A CA 1
ATOM 1899 C C . THR A 1 232 ? 32.372 13.662 -18.847 1.00 95.69 232 THR A C 1
ATOM 1901 O O . THR A 1 232 ? 32.182 14.195 -17.754 1.00 95.69 232 THR A O 1
ATOM 1904 N N . ASP A 1 233 ? 31.403 13.534 -19.756 1.00 95.12 233 ASP A N 1
ATOM 1905 C CA . ASP A 1 233 ? 30.041 14.020 -19.527 1.00 95.12 233 ASP A CA 1
ATOM 1906 C C . ASP A 1 233 ? 29.358 13.238 -18.397 1.00 95.12 233 ASP A C 1
ATOM 1908 O O . ASP A 1 233 ? 28.749 13.832 -17.508 1.00 95.12 233 ASP A O 1
ATOM 1912 N N . LEU A 1 234 ? 29.514 11.910 -18.366 1.00 94.75 234 LEU A N 1
ATOM 1913 C CA . LEU A 1 234 ? 29.007 11.073 -17.275 1.00 94.75 234 LEU A CA 1
ATOM 1914 C C . LEU A 1 234 ? 29.659 11.412 -15.931 1.00 94.75 234 LEU A C 1
ATOM 1916 O O . LEU A 1 234 ? 28.960 11.510 -14.925 1.00 94.75 234 LEU A O 1
ATOM 1920 N N . GLU A 1 235 ? 30.974 11.628 -15.897 1.00 95.62 235 GLU A N 1
ATOM 1921 C CA . GLU A 1 235 ? 31.685 12.056 -14.685 1.00 95.62 235 GLU A CA 1
ATOM 1922 C C . GLU A 1 235 ? 31.150 13.411 -14.181 1.00 95.62 235 GLU A C 1
ATOM 1924 O O . GLU A 1 235 ? 30.937 13.583 -12.977 1.00 95.62 235 GLU A O 1
ATOM 1929 N N . MET A 1 236 ? 30.834 14.340 -15.090 1.00 94.81 236 MET A N 1
ATOM 1930 C CA . MET A 1 236 ? 30.193 15.613 -14.755 1.00 94.81 236 MET A CA 1
ATOM 1931 C C . MET A 1 236 ? 28.765 15.421 -14.222 1.00 94.81 236 MET A C 1
ATOM 1933 O O . MET A 1 236 ? 28.427 15.997 -13.186 1.00 94.81 236 MET A O 1
ATOM 1937 N N . TYR A 1 237 ? 27.936 14.589 -14.861 1.00 96.88 237 TYR A N 1
ATOM 1938 C CA . TYR A 1 237 ? 26.589 14.277 -14.363 1.00 96.88 237 TYR A CA 1
ATOM 1939 C C . TYR A 1 237 ? 26.630 13.656 -12.967 1.00 96.88 237 TYR A C 1
ATOM 1941 O O . TYR A 1 237 ? 25.881 14.073 -12.085 1.00 96.88 237 TYR A O 1
ATOM 1949 N N . VAL A 1 238 ? 27.540 12.710 -12.731 1.00 97.00 238 VAL A N 1
ATOM 1950 C CA . VAL A 1 238 ? 27.732 12.090 -11.414 1.00 97.00 238 VAL A CA 1
ATOM 1951 C C . VAL A 1 238 ? 28.168 13.129 -10.376 1.00 97.00 238 VAL A C 1
ATOM 1953 O O . VAL A 1 238 ? 27.662 13.115 -9.255 1.00 97.00 238 VAL A O 1
ATOM 1956 N N . ALA A 1 239 ? 29.055 14.066 -10.724 1.00 95.69 239 ALA A N 1
ATOM 1957 C CA . ALA A 1 239 ? 29.462 15.144 -9.822 1.00 95.69 239 ALA A CA 1
ATOM 1958 C C . ALA A 1 239 ? 28.297 16.086 -9.461 1.00 95.69 239 ALA A C 1
ATOM 1960 O O . ALA A 1 239 ? 28.129 16.437 -8.288 1.00 95.69 239 ALA A O 1
ATOM 1961 N N . VAL A 1 240 ? 27.459 16.453 -10.437 1.00 97.81 240 VAL A N 1
ATOM 1962 C CA . VAL A 1 240 ? 26.255 17.269 -10.207 1.00 97.81 240 VAL A CA 1
ATOM 1963 C C . VAL A 1 240 ? 25.265 16.528 -9.313 1.00 97.81 240 VAL A C 1
ATOM 1965 O O . VAL A 1 240 ? 24.817 17.092 -8.317 1.00 97.81 240 VAL A O 1
ATOM 1968 N N . LEU A 1 241 ? 24.976 15.259 -9.608 1.00 95.75 241 LEU A N 1
ATOM 1969 C CA . LEU A 1 241 ? 24.068 14.439 -8.804 1.00 95.75 241 LEU A CA 1
ATOM 1970 C C . LEU A 1 241 ? 24.576 14.260 -7.369 1.00 95.75 241 LEU A C 1
ATOM 1972 O O . LEU A 1 241 ? 23.798 14.363 -6.425 1.00 95.75 241 LEU A O 1
ATOM 1976 N N . ASN A 1 242 ? 25.881 14.057 -7.176 1.00 95.31 242 ASN A N 1
ATOM 1977 C CA . ASN A 1 242 ? 26.475 13.986 -5.840 1.00 95.31 242 ASN A CA 1
ATOM 1978 C C . ASN A 1 242 ? 26.370 15.320 -5.086 1.00 95.31 242 ASN A C 1
ATOM 1980 O O . ASN A 1 242 ? 26.104 15.323 -3.886 1.00 95.31 242 ASN A O 1
ATOM 1984 N N . THR A 1 243 ? 26.524 16.448 -5.783 1.00 97.12 243 THR A N 1
ATOM 1985 C CA . THR A 1 243 ? 26.345 17.782 -5.187 1.00 97.12 243 THR A CA 1
ATOM 1986 C C . THR A 1 243 ? 24.886 18.003 -4.785 1.00 97.12 243 THR A C 1
ATOM 1988 O O . THR A 1 243 ? 24.617 18.391 -3.653 1.00 97.12 243 THR A O 1
ATOM 1991 N N . GLN A 1 244 ? 23.936 17.682 -5.671 1.00 95.38 244 GLN A N 1
ATOM 1992 C CA . GLN A 1 244 ? 22.500 17.748 -5.380 1.00 95.38 244 GLN A CA 1
ATOM 1993 C C . GLN A 1 244 ? 22.125 16.861 -4.190 1.00 95.38 244 GLN A C 1
ATOM 1995 O O . GLN A 1 244 ? 21.396 17.298 -3.304 1.00 95.38 244 GLN A O 1
ATOM 2000 N N . LYS A 1 245 ? 22.672 15.641 -4.128 1.00 95.56 245 LYS A N 1
ATOM 2001 C CA . LYS A 1 245 ? 22.490 14.737 -2.991 1.00 95.56 245 LYS A CA 1
ATOM 2002 C C . LYS A 1 245 ? 22.986 15.362 -1.684 1.00 95.56 245 LYS A C 1
ATOM 2004 O O . LYS A 1 245 ? 22.268 15.273 -0.695 1.00 95.56 245 LYS A O 1
ATOM 2009 N N . SER A 1 246 ? 24.164 15.994 -1.676 1.00 95.81 246 SER A N 1
ATOM 2010 C CA . SER A 1 246 ? 24.703 16.666 -0.481 1.00 95.81 246 SER A CA 1
ATOM 2011 C C . SER A 1 246 ? 23.791 17.797 -0.012 1.00 95.81 246 SER A C 1
ATOM 2013 O O . SER A 1 246 ? 23.440 17.844 1.159 1.00 95.81 246 SER A O 1
ATOM 2015 N N . VAL A 1 247 ? 23.336 18.656 -0.932 1.00 97.31 247 VAL A N 1
ATOM 2016 C CA . VAL A 1 247 ? 22.432 19.773 -0.607 1.00 97.31 247 VAL A CA 1
ATOM 2017 C C . VAL A 1 247 ? 21.121 19.263 -0.011 1.00 97.31 247 VAL A C 1
ATOM 2019 O O . VAL A 1 247 ? 20.708 19.719 1.049 1.00 97.31 247 VAL A O 1
ATOM 2022 N N . LEU A 1 248 ? 20.499 18.257 -0.632 1.00 95.19 248 LEU A N 1
ATOM 2023 C CA . LEU A 1 248 ? 19.259 17.674 -0.112 1.00 95.19 248 LEU A CA 1
ATOM 2024 C C . LEU A 1 248 ? 19.456 16.997 1.253 1.00 95.19 248 LEU A C 1
ATOM 2026 O O . LEU A 1 248 ? 18.560 17.033 2.094 1.00 95.19 248 LEU A O 1
ATOM 2030 N N . GLN A 1 249 ? 20.618 16.383 1.492 1.00 95.62 249 GLN A N 1
ATOM 2031 C CA . GLN A 1 249 ? 20.957 15.816 2.798 1.00 95.62 249 GLN A CA 1
ATOM 2032 C C . GLN A 1 249 ? 21.121 16.903 3.866 1.00 95.62 249 GLN A C 1
ATOM 2034 O O . GLN A 1 249 ? 20.579 16.753 4.961 1.00 95.62 249 GLN A O 1
ATOM 2039 N N . GLU A 1 250 ? 21.806 18.000 3.547 1.00 96.00 250 GLU A N 1
ATOM 2040 C CA . GLU A 1 250 ? 21.969 19.155 4.436 1.00 96.00 250 GLU A CA 1
ATOM 2041 C C . GLU A 1 250 ? 20.621 19.814 4.766 1.00 96.00 250 GLU A C 1
ATOM 2043 O O . GLU A 1 250 ? 20.343 20.090 5.935 1.00 96.00 250 GLU A O 1
ATOM 2048 N N . ASP A 1 251 ? 19.746 19.991 3.774 1.00 96.50 251 ASP A N 1
ATOM 2049 C CA . ASP A 1 251 ? 18.399 20.534 3.973 1.00 96.50 251 ASP A CA 1
ATOM 2050 C C . ASP A 1 251 ? 17.546 19.612 4.856 1.00 96.50 251 ASP A C 1
ATOM 2052 O O . ASP A 1 251 ? 16.888 20.071 5.792 1.00 96.50 251 ASP A O 1
ATOM 2056 N N . ALA A 1 252 ? 17.608 18.296 4.637 1.00 91.81 252 ALA A N 1
ATOM 2057 C CA . ALA A 1 252 ? 16.918 17.325 5.482 1.00 91.81 252 ALA A CA 1
ATOM 2058 C C . ALA A 1 252 ? 17.460 17.313 6.924 1.00 91.81 252 ALA A C 1
ATOM 2060 O O . ALA A 1 252 ? 16.700 17.136 7.878 1.00 91.81 252 ALA A O 1
ATOM 2061 N N . GLU A 1 253 ? 18.770 17.485 7.118 1.00 95.81 253 GLU A N 1
ATOM 2062 C CA . GLU A 1 253 ? 19.379 17.647 8.445 1.00 95.81 253 GLU A CA 1
ATOM 2063 C C . GLU A 1 253 ? 18.941 18.936 9.130 1.00 95.81 253 GLU A C 1
ATOM 2065 O O . GLU A 1 253 ? 18.679 18.935 10.336 1.00 95.81 253 GLU A O 1
ATOM 2070 N N . LYS A 1 254 ? 18.854 20.028 8.373 1.00 97.06 254 LYS A N 1
ATOM 2071 C CA . LYS A 1 254 ? 18.405 21.323 8.872 1.00 97.06 254 LYS A CA 1
ATOM 2072 C C . LYS A 1 254 ? 16.946 21.264 9.316 1.00 97.06 254 LYS A C 1
ATOM 2074 O O . LYS A 1 254 ? 16.666 21.599 10.463 1.00 97.06 254 LYS A O 1
ATOM 2079 N N . LEU A 1 255 ? 16.055 20.738 8.475 1.00 95.44 255 LEU A N 1
ATOM 2080 C CA . LEU A 1 255 ? 14.642 20.547 8.816 1.00 95.44 255 LEU A CA 1
ATOM 2081 C C . LEU A 1 255 ? 14.470 19.639 10.038 1.00 95.44 255 LEU A C 1
ATOM 2083 O O . LEU A 1 255 ? 13.656 19.925 10.913 1.00 95.44 255 LEU A O 1
ATOM 2087 N N . ARG A 1 256 ? 15.280 18.577 10.159 1.00 96.06 256 ARG A N 1
ATOM 2088 C CA . ARG A 1 256 ? 15.290 17.747 11.372 1.00 96.06 256 ARG A CA 1
ATOM 2089 C C . ARG A 1 256 ? 15.660 18.558 12.609 1.00 96.06 256 ARG A C 1
ATOM 2091 O O . ARG A 1 256 ? 14.984 18.416 13.621 1.00 96.06 256 ARG A O 1
ATOM 2098 N N . LYS A 1 257 ? 16.699 19.395 12.560 1.00 96.75 257 LYS A N 1
ATOM 2099 C CA . LYS A 1 257 ? 17.095 20.236 13.706 1.00 96.75 257 LYS A CA 1
ATOM 2100 C C . LYS A 1 257 ? 15.999 21.232 14.086 1.00 96.75 257 LYS A C 1
ATOM 2102 O O . LYS A 1 257 ? 15.678 21.327 15.265 1.00 96.75 257 LYS A O 1
ATOM 2107 N N . GLU A 1 258 ? 15.401 21.899 13.102 1.00 97.00 258 GLU A N 1
ATOM 2108 C CA . GLU A 1 258 ? 14.293 22.840 13.317 1.00 97.00 258 GLU A CA 1
ATOM 2109 C C . GLU A 1 258 ? 13.086 22.146 13.965 1.00 97.00 258 GLU A C 1
ATOM 2111 O O . GLU A 1 258 ? 12.532 22.649 14.940 1.00 97.00 258 GLU A O 1
ATOM 2116 N N . LEU A 1 259 ? 12.732 20.939 13.510 1.00 94.25 259 LEU A N 1
ATOM 2117 C CA . LEU A 1 259 ? 11.665 20.148 14.125 1.00 94.25 259 LEU A CA 1
ATOM 2118 C C . LEU A 1 259 ? 11.973 19.800 15.589 1.00 94.25 259 LEU A C 1
ATOM 2120 O O . LEU A 1 259 ? 11.110 19.954 16.450 1.00 94.25 259 LEU A O 1
ATOM 2124 N N . HIS A 1 260 ? 13.200 19.360 15.889 1.00 96.00 260 HIS A N 1
ATOM 2125 C CA . HIS A 1 260 ? 13.602 19.056 17.268 1.00 96.00 260 HIS A CA 1
ATOM 2126 C C . HIS A 1 260 ? 13.527 20.296 18.168 1.00 96.00 260 HIS A C 1
ATOM 2128 O O . HIS A 1 260 ? 13.096 20.190 19.316 1.00 96.00 260 HIS A O 1
ATOM 2134 N N . GLU A 1 261 ? 13.916 21.466 17.658 1.00 97.38 261 GLU A N 1
ATOM 2135 C CA . GLU A 1 261 ? 13.833 22.732 18.388 1.00 97.38 261 GLU A CA 1
ATOM 2136 C C . GLU A 1 261 ? 12.379 23.123 18.682 1.00 97.38 261 GLU A C 1
ATOM 2138 O O . GLU A 1 261 ? 12.050 23.433 19.827 1.00 97.38 261 GLU A O 1
ATOM 2143 N N . VAL A 1 262 ? 11.481 23.013 17.698 1.00 97.06 262 VAL A N 1
ATOM 2144 C CA . VAL A 1 262 ? 10.044 23.268 17.891 1.00 97.06 262 VAL A CA 1
ATOM 2145 C C . V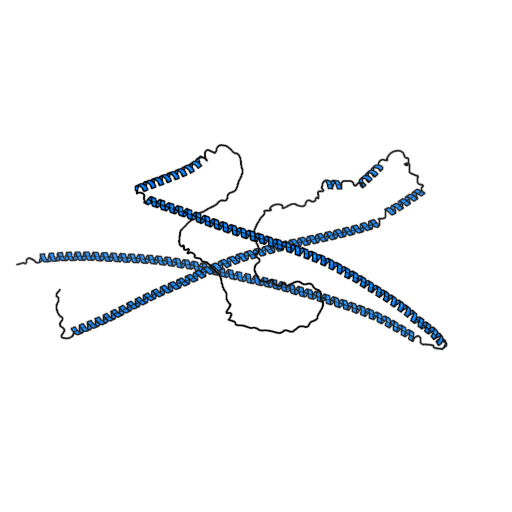AL A 1 262 ? 9.435 22.296 18.904 1.00 97.06 262 VAL A C 1
ATOM 2147 O O . VAL A 1 262 ? 8.720 22.726 19.808 1.00 97.06 262 VAL A O 1
ATOM 2150 N N . CYS A 1 263 ? 9.744 20.998 18.815 1.00 95.25 263 CYS A N 1
ATOM 2151 C CA . CYS A 1 263 ? 9.278 20.010 19.792 1.00 95.25 263 CYS A CA 1
ATOM 2152 C C . CYS A 1 263 ? 9.776 20.323 21.209 1.00 95.25 263 CYS A C 1
ATOM 2154 O O . CYS A 1 263 ? 9.011 20.216 22.168 1.00 95.25 263 CYS A O 1
ATOM 2156 N N . HIS A 1 264 ? 11.038 20.735 21.348 1.00 97.19 264 HIS A N 1
ATOM 2157 C CA . HIS A 1 264 ? 11.600 21.139 22.632 1.00 97.19 264 HIS A CA 1
ATOM 2158 C C . HIS A 1 264 ? 10.884 22.373 23.203 1.00 97.19 264 HIS A C 1
ATOM 2160 O O . HIS A 1 264 ? 10.526 22.381 24.381 1.00 97.19 264 HIS A O 1
ATOM 2166 N N . LEU A 1 265 ? 10.643 23.402 22.383 1.00 97.00 265 LEU A N 1
ATOM 2167 C CA . LEU A 1 265 ? 9.917 24.606 22.800 1.00 97.00 265 LEU A CA 1
ATOM 2168 C C . LEU A 1 265 ? 8.477 24.288 23.220 1.00 97.00 265 LEU A C 1
ATOM 2170 O O . LEU A 1 265 ? 8.027 24.766 24.258 1.00 97.00 265 LEU A O 1
ATOM 2174 N N . LEU A 1 266 ? 7.781 23.426 22.478 1.00 93.69 266 LEU A N 1
ATOM 2175 C CA . LEU A 1 266 ? 6.420 23.006 22.814 1.00 93.69 266 LEU A CA 1
ATOM 2176 C C . LEU A 1 266 ? 6.367 22.233 24.140 1.00 93.69 266 LEU A C 1
ATOM 2178 O O . LEU A 1 266 ? 5.480 22.459 24.964 1.00 93.69 266 LEU A O 1
ATOM 2182 N N . GLU A 1 267 ? 7.330 21.346 24.389 1.00 95.75 267 GLU A N 1
ATOM 2183 C CA . GLU A 1 267 ? 7.439 20.643 25.670 1.00 95.75 267 GLU A CA 1
ATOM 2184 C C . GLU A 1 267 ? 7.742 21.618 26.819 1.00 95.75 267 GLU A C 1
ATOM 2186 O O . GLU A 1 267 ? 7.151 21.512 27.897 1.00 95.75 267 GLU A O 1
ATOM 2191 N N . GLN A 1 268 ? 8.599 22.613 26.582 1.00 96.62 268 GLN A N 1
ATOM 2192 C CA . GLN A 1 268 ? 8.891 23.667 27.550 1.00 96.62 268 GLN A CA 1
ATOM 2193 C C . GLN A 1 268 ? 7.644 24.503 27.877 1.00 96.62 268 GLN A C 1
ATOM 2195 O O . GLN A 1 268 ? 7.353 24.722 29.056 1.00 96.62 268 GLN A O 1
ATOM 2200 N N . GLU A 1 269 ? 6.872 24.927 26.874 1.00 94.62 269 GLU A N 1
ATOM 2201 C CA . GLU A 1 269 ? 5.607 25.642 27.082 1.00 94.62 269 GLU A CA 1
ATOM 2202 C C . GLU A 1 269 ? 4.588 24.777 27.827 1.00 94.62 269 GLU A C 1
ATOM 2204 O O . GLU A 1 269 ? 3.942 25.250 28.765 1.00 94.62 269 GLU A O 1
ATOM 2209 N N . ARG A 1 270 ? 4.485 23.484 27.492 1.00 95.06 270 ARG A N 1
ATOM 2210 C CA . ARG A 1 270 ? 3.610 22.542 28.206 1.00 95.06 270 ARG A CA 1
ATOM 2211 C C . ARG A 1 270 ? 3.988 22.438 29.681 1.00 95.06 270 ARG A C 1
ATOM 2213 O O . ARG A 1 270 ? 3.113 22.451 30.550 1.00 95.06 270 ARG A O 1
ATOM 2220 N N . GLN A 1 271 ? 5.282 22.350 29.985 1.00 95.62 271 GLN A N 1
ATOM 2221 C CA . GLN A 1 271 ? 5.777 22.321 31.360 1.00 95.62 271 GLN A CA 1
ATOM 2222 C C . GLN A 1 271 ? 5.463 23.623 32.100 1.00 95.62 271 GLN A C 1
ATOM 2224 O O . GLN A 1 271 ? 4.961 23.570 33.223 1.00 95.62 271 GLN A O 1
ATOM 2229 N N . GLN A 1 272 ? 5.688 24.779 31.474 1.00 95.56 272 GLN A N 1
ATOM 2230 C CA . GLN A 1 272 ? 5.357 26.084 32.054 1.00 95.56 272 GLN A CA 1
ATOM 2231 C C . GLN A 1 272 ? 3.851 26.236 32.302 1.00 95.56 272 GLN A C 1
ATOM 2233 O O . GLN A 1 272 ? 3.446 26.671 33.381 1.00 95.56 272 GLN A O 1
ATOM 2238 N N . HIS A 1 273 ? 3.010 25.814 31.356 1.00 95.00 273 HIS A N 1
ATOM 2239 C CA . HIS A 1 273 ? 1.558 25.817 31.514 1.00 95.00 273 HIS A CA 1
ATOM 2240 C C . HIS A 1 273 ? 1.118 24.931 32.686 1.00 95.00 273 HIS A C 1
ATOM 2242 O O . HIS A 1 273 ? 0.321 25.356 33.522 1.00 95.00 273 HIS A O 1
ATOM 2248 N N . ASN A 1 274 ? 1.674 23.722 32.802 1.00 93.25 274 ASN A N 1
ATOM 2249 C CA . ASN A 1 274 ? 1.378 22.817 33.913 1.00 93.25 274 ASN A CA 1
ATOM 2250 C C . ASN A 1 274 ? 1.831 23.381 35.266 1.00 93.25 274 ASN A C 1
ATOM 2252 O O . ASN A 1 274 ? 1.096 23.281 36.250 1.00 93.25 274 ASN A O 1
ATOM 2256 N N . GLN A 1 275 ? 3.008 24.010 35.322 1.00 96.00 275 GLN A N 1
ATOM 2257 C CA . GLN A 1 275 ? 3.479 24.707 36.521 1.00 96.00 275 GLN A CA 1
ATOM 2258 C C . GLN A 1 275 ? 2.514 25.828 36.911 1.00 96.00 275 GLN A C 1
ATOM 2260 O O . GLN A 1 275 ? 2.087 25.894 38.065 1.00 96.00 275 GLN A O 1
ATOM 2265 N N . LEU A 1 276 ? 2.104 26.658 35.947 1.00 97.19 276 LEU A N 1
ATOM 2266 C CA . LEU A 1 276 ? 1.153 27.738 36.188 1.00 97.19 276 LEU A CA 1
ATOM 2267 C C . LEU A 1 276 ? -0.188 27.190 36.684 1.00 97.19 276 LEU A C 1
ATOM 2269 O O . LEU A 1 276 ? -0.684 27.641 37.715 1.00 97.19 276 LEU A O 1
ATOM 2273 N N . LYS A 1 277 ? -0.726 26.157 36.029 1.00 97.00 277 LYS A N 1
ATOM 2274 C CA . LYS A 1 277 ? -1.952 25.465 36.447 1.00 97.00 277 LYS A CA 1
ATOM 2275 C C . LYS A 1 277 ? -1.856 24.972 37.891 1.00 97.00 277 LYS A C 1
ATOM 2277 O O . LYS A 1 277 ? -2.774 25.200 38.675 1.00 97.00 277 LYS A O 1
ATOM 2282 N N . HIS A 1 278 ? -0.736 24.358 38.271 1.00 95.75 278 HIS A N 1
ATOM 2283 C CA . HIS A 1 278 ? -0.537 23.868 39.631 1.00 95.75 278 HIS A CA 1
ATOM 2284 C C . HIS A 1 278 ? -0.422 25.007 40.657 1.00 95.75 278 HIS A C 1
ATOM 2286 O O . HIS A 1 278 ? -1.009 24.925 41.737 1.00 95.75 278 HIS A O 1
ATOM 2292 N N . THR A 1 279 ? 0.281 26.098 40.327 1.00 96.19 279 THR A N 1
ATOM 2293 C CA . THR A 1 279 ? 0.349 27.284 41.203 1.00 96.19 279 THR A CA 1
ATOM 2294 C C . THR A 1 279 ? -1.008 27.964 41.363 1.00 96.19 279 THR A C 1
ATOM 2296 O O . THR A 1 279 ? -1.372 28.332 42.479 1.00 96.19 279 THR A O 1
ATOM 2299 N N . TRP A 1 280 ? -1.788 28.067 40.285 1.00 96.56 280 TRP A N 1
ATOM 2300 C CA . TRP A 1 280 ? -3.138 28.617 40.316 1.00 96.56 280 TRP A CA 1
ATOM 2301 C C . TRP A 1 280 ? -4.067 27.753 41.168 1.00 96.56 280 TRP A C 1
ATOM 2303 O O . TRP A 1 280 ? -4.793 28.280 42.005 1.00 96.56 280 TRP A O 1
ATOM 2313 N N . GLN A 1 281 ? -3.992 26.428 41.022 1.00 94.44 281 GLN A N 1
ATOM 2314 C CA . GLN A 1 281 ? -4.775 25.500 41.833 1.00 94.44 281 GLN A CA 1
ATOM 2315 C C . GLN A 1 281 ? -4.444 25.640 43.323 1.00 94.44 281 GLN A C 1
ATOM 2317 O O . GLN A 1 281 ? -5.355 25.803 44.126 1.00 94.44 281 GLN A O 1
ATOM 2322 N N . LYS A 1 282 ? -3.155 25.707 43.689 1.00 95.25 282 LYS A N 1
ATOM 2323 C CA . LYS A 1 282 ? -2.737 25.975 45.076 1.00 95.25 282 LYS A CA 1
ATOM 2324 C C . LYS A 1 282 ? -3.260 27.312 45.598 1.00 95.25 282 LYS A C 1
ATOM 2326 O O . LYS A 1 282 ? -3.725 27.376 46.731 1.00 95.25 282 LYS A O 1
ATOM 2331 N N . ALA A 1 283 ? -3.194 28.373 44.794 1.00 94.62 283 ALA A N 1
ATOM 2332 C CA . ALA A 1 283 ? -3.710 29.684 45.183 1.00 94.62 283 ALA A CA 1
ATOM 2333 C C . ALA A 1 283 ? -5.236 29.662 45.383 1.00 94.62 283 ALA A C 1
ATOM 2335 O O . ALA A 1 283 ? -5.744 30.253 46.336 1.00 94.62 283 ALA A O 1
ATOM 2336 N N . ASN A 1 284 ? -5.963 28.943 44.526 1.00 96.19 284 ASN A N 1
ATOM 2337 C CA . ASN A 1 284 ? -7.405 28.764 44.649 1.00 96.19 284 ASN A CA 1
ATOM 2338 C C . ASN A 1 284 ? -7.769 27.947 45.901 1.00 96.19 284 ASN A C 1
ATOM 2340 O O . ASN A 1 284 ? -8.630 28.354 46.679 1.00 96.19 284 ASN A O 1
ATOM 2344 N N . ASP A 1 285 ? -7.060 26.846 46.158 1.00 95.25 285 ASP A N 1
ATOM 2345 C CA . ASP A 1 285 ? -7.255 26.023 47.355 1.00 95.25 285 ASP A CA 1
ATOM 2346 C C . ASP A 1 285 ? -6.994 26.829 48.635 1.00 95.25 285 ASP A C 1
ATOM 2348 O O . ASP A 1 285 ? -7.802 26.789 49.566 1.00 95.25 285 ASP A O 1
ATOM 2352 N N . GLN A 1 286 ? -5.925 27.635 48.654 1.00 96.31 286 GLN A N 1
ATOM 2353 C CA . GLN A 1 286 ? -5.617 28.555 49.754 1.00 96.31 286 GLN A CA 1
ATOM 2354 C C . GLN A 1 286 ? -6.707 29.613 49.950 1.00 96.31 286 GLN A C 1
ATOM 2356 O O . GLN A 1 286 ? -7.080 29.913 51.085 1.00 96.31 286 GLN A O 1
ATOM 2361 N N . PHE A 1 287 ? -7.246 30.173 48.865 1.00 96.81 287 PHE A N 1
ATOM 2362 C CA . PHE A 1 287 ? -8.351 31.126 48.938 1.00 96.81 287 PHE A CA 1
ATOM 2363 C C . PHE A 1 287 ? -9.606 30.483 49.548 1.00 96.81 287 PHE A C 1
ATOM 2365 O O . PHE A 1 287 ? -10.199 31.036 50.478 1.00 96.81 287 PHE A O 1
ATOM 2372 N N . LEU A 1 288 ? -9.976 29.285 49.088 1.00 96.69 288 LEU A N 1
ATOM 2373 C CA . LEU A 1 288 ? -11.123 28.537 49.608 1.00 96.69 288 LEU A CA 1
ATOM 2374 C C . LEU A 1 288 ? -10.921 28.099 51.064 1.00 96.69 288 LEU A C 1
ATOM 2376 O O . LEU A 1 288 ? -11.866 28.086 51.854 1.00 96.69 288 LEU A O 1
ATOM 2380 N N . GLU A 1 289 ? -9.705 27.725 51.452 1.00 95.69 289 GLU A N 1
ATOM 2381 C CA . GLU A 1 289 ? -9.370 27.404 52.839 1.00 95.69 289 GLU A CA 1
ATOM 2382 C C . GLU A 1 289 ? -9.444 28.637 53.746 1.00 95.69 289 GLU A C 1
ATOM 2384 O O . GLU A 1 289 ? -10.089 28.577 54.795 1.00 95.69 289 GLU A O 1
ATOM 2389 N N . SER A 1 290 ? -8.899 29.774 53.308 1.00 93.50 290 SER A N 1
ATOM 2390 C CA . SER A 1 290 ? -9.014 31.055 54.014 1.00 93.50 290 SER A CA 1
ATOM 2391 C C . SER A 1 290 ? -10.479 31.466 54.202 1.00 93.50 290 SER A C 1
ATOM 2393 O O . SER A 1 290 ? -10.899 31.809 55.309 1.00 93.50 290 SER A O 1
ATOM 2395 N N . GLN A 1 291 ? -11.309 31.327 53.160 1.00 92.31 291 GLN A N 1
ATOM 2396 C CA . GLN A 1 291 ? -12.746 31.593 53.249 1.00 92.31 291 GLN A CA 1
ATOM 2397 C C . GLN A 1 291 ? -13.447 30.648 54.242 1.00 92.31 291 GLN A C 1
ATOM 2399 O O . GLN A 1 291 ? -14.264 31.096 55.053 1.00 92.31 291 GLN A O 1
ATOM 2404 N N . ARG A 1 292 ? -13.121 29.347 54.230 1.00 96.06 292 ARG A N 1
ATOM 2405 C CA . ARG A 1 292 ? -13.660 28.365 55.190 1.00 96.06 292 ARG A CA 1
ATOM 2406 C C . ARG A 1 292 ? -13.254 28.687 56.628 1.00 96.06 292 ARG A C 1
ATOM 2408 O O . ARG A 1 292 ? -14.094 28.578 57.525 1.00 96.06 292 ARG A O 1
ATOM 2415 N N . LEU A 1 293 ? -12.005 29.099 56.848 1.00 95.12 293 LEU A N 1
ATOM 2416 C CA . LEU A 1 293 ? -11.510 29.512 58.160 1.00 95.12 293 LEU A CA 1
ATOM 2417 C C . LEU A 1 293 ? -12.247 30.762 58.652 1.00 95.12 293 LEU A C 1
ATOM 2419 O O . LEU A 1 293 ? -12.779 30.751 59.759 1.00 95.12 293 LEU A O 1
ATOM 2423 N N . MET A 1 294 ? -12.395 31.777 57.795 1.00 92.38 294 MET A N 1
ATOM 2424 C CA . MET A 1 294 ? -13.164 32.986 58.101 1.00 92.38 294 MET A CA 1
ATOM 2425 C C . MET A 1 294 ? -14.619 32.661 58.465 1.00 92.38 294 MET A C 1
ATOM 2427 O O . MET A 1 294 ? -15.139 3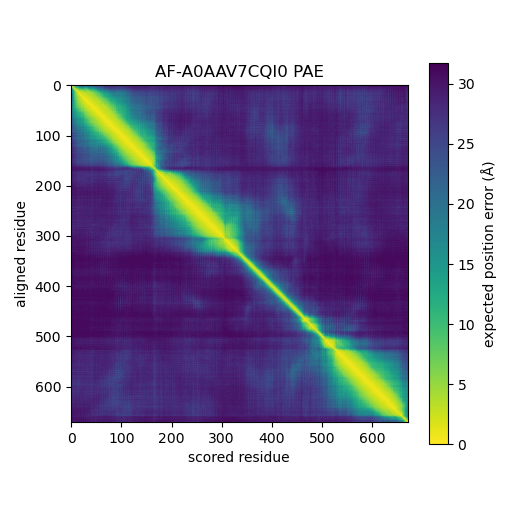3.179 59.453 1.00 92.38 294 MET A O 1
ATOM 2431 N N . MET A 1 295 ? -15.276 31.751 57.735 1.00 89.56 295 MET A N 1
ATOM 2432 C CA . MET A 1 295 ? -16.626 31.295 58.089 1.00 89.56 295 MET A CA 1
ATOM 2433 C C . MET A 1 295 ? -16.671 30.559 59.434 1.00 89.56 295 MET A C 1
ATOM 2435 O O . MET A 1 295 ? -17.640 30.700 60.181 1.00 89.56 295 MET A O 1
ATOM 2439 N N . ARG A 1 296 ? -15.648 29.763 59.763 1.00 92.12 296 ARG A N 1
ATOM 2440 C CA . ARG A 1 296 ? -15.557 29.073 61.057 1.00 92.12 296 ARG A CA 1
ATOM 2441 C C . ARG A 1 296 ? -15.358 30.059 62.207 1.00 92.12 296 ARG A C 1
ATOM 2443 O O . ARG A 1 296 ? -15.981 29.886 63.254 1.00 92.12 296 ARG A O 1
ATOM 2450 N N . ASP A 1 297 ? -14.538 31.084 62.015 1.00 92.12 297 ASP A N 1
ATOM 2451 C CA . ASP A 1 297 ? -14.311 32.127 63.015 1.00 92.12 297 ASP A CA 1
ATOM 2452 C C . ASP A 1 297 ? -15.542 33.016 63.193 1.00 92.12 297 ASP A C 1
ATOM 2454 O O . ASP A 1 297 ? -15.919 33.297 64.330 1.00 92.12 297 ASP A O 1
ATOM 2458 N N . MET A 1 298 ? -16.249 33.351 62.108 1.00 85.38 298 MET A N 1
ATOM 2459 C CA . MET A 1 298 ? -17.556 34.014 62.171 1.00 85.38 298 MET A CA 1
ATOM 2460 C C . MET A 1 298 ? -18.546 33.210 63.021 1.00 85.38 298 MET A C 1
ATOM 2462 O O . MET A 1 298 ? -19.107 33.748 63.971 1.00 85.38 298 MET A O 1
ATOM 2466 N N . LYS A 1 299 ? -18.687 31.904 62.763 1.00 85.75 299 LYS A N 1
ATOM 2467 C CA . LYS A 1 299 ? -19.550 31.013 63.562 1.00 85.75 299 LYS A CA 1
ATOM 2468 C C . LYS A 1 299 ? -19.117 30.924 65.027 1.00 85.75 299 LYS A C 1
ATOM 2470 O O . LYS A 1 299 ? -19.952 30.817 65.921 1.00 85.75 299 LYS A O 1
ATOM 2475 N N . ARG A 1 300 ? -17.808 30.961 65.299 1.00 88.31 300 ARG A N 1
ATOM 2476 C CA . ARG A 1 300 ? -17.285 30.969 66.672 1.00 88.31 300 ARG A CA 1
ATOM 2477 C C . ARG A 1 300 ? -17.638 32.270 67.394 1.00 88.31 300 ARG A C 1
ATOM 2479 O O . ARG A 1 300 ? -18.018 32.214 68.557 1.00 88.31 300 ARG A O 1
ATOM 2486 N N . MET A 1 301 ? -17.532 33.414 66.717 1.00 82.44 301 MET A N 1
ATOM 2487 C CA . MET A 1 301 ? -17.972 34.703 67.259 1.00 82.44 301 MET A CA 1
ATOM 2488 C C . MET A 1 301 ? -19.486 34.717 67.497 1.00 82.44 301 MET A C 1
ATOM 2490 O O . MET A 1 301 ? -19.916 35.158 68.559 1.00 82.44 301 MET A O 1
ATOM 2494 N N . GLU A 1 302 ? -20.279 34.161 66.573 1.00 80.31 302 GLU A N 1
ATOM 2495 C CA . GLU A 1 302 ? -21.731 33.994 66.737 1.00 80.31 302 GLU A CA 1
ATOM 2496 C C . GLU A 1 302 ? -22.071 33.170 67.988 1.00 80.31 302 GLU A C 1
ATOM 2498 O O . GLU A 1 302 ? -22.977 33.536 68.724 1.00 80.31 302 GLU A O 1
ATOM 2503 N N . ALA A 1 303 ? -21.306 32.123 68.307 1.00 80.12 303 ALA A N 1
ATOM 2504 C CA . ALA A 1 303 ? -21.552 31.287 69.486 1.00 80.12 303 ALA A CA 1
ATOM 2505 C C . ALA A 1 303 ? -21.337 31.995 70.843 1.00 80.12 303 ALA A C 1
ATOM 2507 O O . ALA A 1 303 ? -21.821 31.507 71.863 1.00 80.12 303 ALA A O 1
ATOM 2508 N N . VAL A 1 304 ? -20.607 33.116 70.878 1.00 84.88 304 VAL A N 1
ATOM 2509 C CA . VAL A 1 304 ? -20.358 33.906 72.104 1.00 84.88 304 VAL A CA 1
ATOM 2510 C C . VAL A 1 304 ? -21.420 34.999 72.300 1.00 84.88 304 VAL A C 1
ATOM 2512 O O . VAL A 1 304 ? -21.545 35.559 73.390 1.00 84.88 304 VAL A O 1
ATOM 2515 N N . LEU A 1 305 ? -22.211 35.302 71.268 1.00 80.75 305 LEU A N 1
ATOM 2516 C CA . LEU A 1 305 ? -23.293 36.279 71.348 1.00 80.75 305 LEU A CA 1
ATOM 2517 C C . LEU A 1 305 ? -24.482 35.714 72.140 1.00 80.75 305 LEU A C 1
ATOM 2519 O O . LEU A 1 305 ? -24.821 34.534 72.058 1.00 80.75 305 LEU A O 1
ATOM 2523 N N . THR A 1 306 ? -25.150 36.574 72.909 1.00 80.31 306 THR A N 1
ATOM 2524 C CA . THR A 1 306 ? -26.399 36.198 73.592 1.00 80.31 306 THR A CA 1
ATOM 2525 C C . THR A 1 306 ? -27.536 36.000 72.585 1.00 80.31 306 THR A C 1
ATOM 2527 O O . THR A 1 306 ? -27.519 36.569 71.495 1.00 80.31 306 THR A O 1
ATOM 2530 N N . THR A 1 307 ? -28.563 35.228 72.945 1.00 76.69 307 THR A N 1
ATOM 2531 C CA . THR A 1 307 ? -29.701 34.920 72.055 1.00 76.69 307 THR A CA 1
ATOM 2532 C C . THR A 1 307 ? -30.406 36.168 71.510 1.00 76.69 307 THR A C 1
ATOM 2534 O O . THR A 1 307 ? -30.820 36.176 70.352 1.00 76.69 307 THR A O 1
ATOM 2537 N N . GLU A 1 308 ? -30.477 37.250 72.292 1.00 76.31 308 GLU A N 1
ATOM 2538 C CA . GLU A 1 308 ? -31.023 38.538 71.836 1.00 76.31 308 GLU A CA 1
ATOM 2539 C C . GLU A 1 308 ? -30.075 39.277 70.871 1.00 76.31 308 GLU A C 1
ATOM 2541 O O . GLU A 1 308 ? -30.527 39.908 69.918 1.00 76.31 308 GLU A O 1
ATOM 2546 N N . GLN A 1 309 ? -28.755 39.158 71.052 1.00 76.19 309 GLN A N 1
ATOM 2547 C CA . GLN A 1 309 ? -27.768 39.725 70.126 1.00 76.19 309 GLN A CA 1
ATOM 2548 C C . GLN A 1 309 ? -27.729 38.971 68.788 1.00 76.19 309 GLN A C 1
ATOM 2550 O O . GLN A 1 309 ? -27.622 39.622 67.751 1.00 76.19 309 GLN A O 1
ATOM 2555 N N . LEU A 1 310 ? -27.890 37.638 68.774 1.00 76.94 310 LEU A N 1
ATOM 2556 C CA . LEU A 1 310 ? -28.057 36.882 67.522 1.00 76.94 310 LEU A CA 1
ATOM 2557 C C . LEU A 1 310 ? -29.303 37.330 66.757 1.00 76.94 310 LEU A C 1
ATOM 2559 O O . LEU A 1 310 ? -29.218 37.558 65.556 1.00 76.94 310 LEU A O 1
ATOM 2563 N N . ARG A 1 311 ? -30.442 37.505 67.443 1.00 81.19 311 ARG A N 1
ATOM 2564 C CA . ARG A 1 311 ? -31.701 37.943 66.816 1.00 81.19 311 ARG A CA 1
ATOM 2565 C C . ARG A 1 311 ? -31.537 39.290 66.105 1.00 81.19 311 ARG A C 1
ATOM 2567 O O . ARG A 1 311 ? -31.985 39.443 64.974 1.00 81.19 311 ARG A O 1
ATOM 2574 N N . GLN A 1 312 ? -30.839 40.236 66.737 1.00 76.06 312 GLN A N 1
ATOM 2575 C CA . GLN A 1 312 ? -30.545 41.550 66.152 1.00 76.06 312 GLN A CA 1
ATOM 2576 C C . GLN A 1 312 ? -29.532 41.487 64.998 1.00 76.06 312 GLN A C 1
ATOM 2578 O O . GLN A 1 312 ? -29.635 42.276 64.060 1.00 76.06 312 GLN A O 1
ATOM 2583 N N . VAL A 1 313 ? -28.558 40.572 65.042 1.00 79.31 313 VAL A N 1
ATOM 2584 C CA . VAL A 1 313 ? -27.614 40.347 63.934 1.00 79.31 313 VAL A CA 1
ATOM 2585 C C . VAL A 1 313 ? -28.313 39.693 62.740 1.00 79.31 313 VAL A C 1
ATOM 2587 O O . VAL A 1 313 ? -28.077 40.117 61.615 1.00 79.31 313 VAL A O 1
ATOM 2590 N N . GLU A 1 314 ? -29.206 38.728 62.963 1.00 79.62 314 GLU A N 1
ATOM 2591 C CA . GLU A 1 314 ? -29.994 38.078 61.907 1.00 79.62 314 GLU A CA 1
ATOM 2592 C C . GLU A 1 314 ? -30.986 39.062 61.263 1.00 79.62 314 GLU A C 1
ATOM 2594 O O . GLU A 1 314 ? -31.084 39.130 60.040 1.00 79.62 314 GLU A O 1
ATOM 2599 N N . GLU A 1 315 ? -31.666 39.896 62.064 1.00 83.00 315 GLU A N 1
ATOM 2600 C CA . GLU A 1 315 ? -32.521 40.981 61.557 1.00 83.00 315 GLU A CA 1
ATOM 2601 C C . GLU A 1 315 ? -31.722 42.006 60.740 1.00 83.00 315 GLU A C 1
ATOM 2603 O O . GLU A 1 315 ? -32.199 42.454 59.698 1.00 83.00 315 GLU A O 1
ATOM 2608 N N . ARG A 1 316 ? -30.496 42.352 61.164 1.00 79.69 316 ARG A N 1
ATOM 2609 C CA . ARG A 1 316 ? -29.597 43.224 60.388 1.00 79.69 316 ARG A CA 1
ATOM 2610 C C . ARG A 1 316 ? -29.118 42.562 59.097 1.00 79.69 316 ARG A C 1
ATOM 2612 O O . ARG A 1 316 ? -29.234 43.190 58.058 1.00 79.69 316 ARG A O 1
ATOM 2619 N N . LYS A 1 317 ? -28.672 41.299 59.129 1.00 79.50 317 LYS A N 1
ATOM 2620 C CA . LYS A 1 317 ? -28.278 40.539 57.925 1.00 79.50 317 LYS A CA 1
ATOM 2621 C C . LYS A 1 317 ? -29.427 40.440 56.921 1.00 79.50 317 LYS A C 1
ATOM 2623 O O . LYS A 1 317 ? -29.206 40.603 55.727 1.00 79.50 317 LYS A O 1
ATOM 2628 N N . LYS A 1 318 ? -30.650 40.200 57.403 1.00 85.12 318 LYS A N 1
ATOM 2629 C CA . LYS A 1 318 ? -31.851 40.143 56.565 1.00 85.12 318 LYS A CA 1
ATOM 2630 C C . LYS A 1 318 ? -32.173 41.505 55.953 1.00 85.12 318 LYS A C 1
ATOM 2632 O O . LYS A 1 318 ? -32.468 41.579 54.767 1.00 85.12 318 LYS A O 1
ATOM 2637 N N . LYS A 1 319 ? -32.057 42.578 56.738 1.00 84.06 319 LYS A N 1
ATOM 2638 C CA . LYS A 1 319 ? -32.225 43.946 56.242 1.00 84.06 319 LYS A CA 1
ATOM 2639 C C . LYS A 1 319 ? -31.163 44.310 55.198 1.00 84.06 319 LYS A C 1
ATOM 2641 O O . LYS A 1 319 ? -31.515 44.874 54.172 1.00 84.06 319 LYS A O 1
ATOM 2646 N N . ASP A 1 320 ? -29.903 43.940 55.421 1.00 81.25 320 ASP A N 1
ATOM 2647 C CA . ASP A 1 320 ? -28.808 44.170 54.473 1.00 81.25 320 ASP A CA 1
ATOM 2648 C C . ASP A 1 320 ? -29.016 43.363 53.174 1.00 81.25 320 ASP A C 1
ATOM 2650 O O . ASP A 1 320 ? -28.826 43.897 52.086 1.00 81.25 320 ASP A O 1
ATOM 2654 N N . GLN A 1 321 ? -29.492 42.111 53.258 1.00 82.31 321 GLN A N 1
ATOM 2655 C CA . GLN A 1 321 ? -29.887 41.315 52.084 1.00 82.31 321 GLN A CA 1
ATOM 2656 C C . GLN A 1 321 ? -31.052 41.943 51.317 1.00 82.31 321 GLN A C 1
ATOM 2658 O O . GLN A 1 321 ? -31.005 42.026 50.092 1.00 82.31 321 GLN A O 1
ATOM 2663 N N . GLU A 1 322 ? -32.088 42.400 52.019 1.00 84.06 322 GLU A N 1
ATOM 2664 C CA . GLU A 1 322 ? -33.224 43.089 51.405 1.00 84.06 322 GLU A CA 1
ATOM 2665 C C . GLU A 1 322 ? -32.781 44.406 50.743 1.00 84.06 322 GLU A C 1
ATOM 2667 O O . GLU A 1 322 ? -33.229 44.714 49.637 1.00 84.06 322 GLU A O 1
ATOM 2672 N N . GLU A 1 323 ? -31.860 45.155 51.363 1.00 82.56 323 GLU A N 1
ATOM 2673 C CA . GLU A 1 323 ? -31.258 46.370 50.802 1.00 82.56 323 GLU A CA 1
ATOM 2674 C C . GLU A 1 323 ? -30.386 46.076 49.568 1.00 82.56 323 GLU A C 1
ATOM 2676 O O . GLU A 1 323 ? -30.477 46.810 48.581 1.00 82.56 323 GLU A O 1
ATOM 2681 N N . ASP A 1 324 ? -29.591 45.005 49.568 1.00 79.69 324 ASP A N 1
ATOM 2682 C CA . ASP A 1 324 ? -28.771 44.598 48.421 1.00 79.69 324 ASP A CA 1
ATOM 2683 C C . ASP A 1 324 ? -29.617 44.070 47.262 1.00 79.69 324 ASP A C 1
ATOM 2685 O O . ASP A 1 324 ? -29.384 44.435 46.107 1.00 79.69 324 ASP A O 1
ATOM 2689 N N . GLU A 1 325 ? -30.651 43.276 47.539 1.00 81.31 325 GLU A N 1
ATOM 2690 C CA . GLU A 1 325 ? -31.624 42.884 46.524 1.00 81.31 325 GLU A CA 1
ATOM 2691 C C . GLU A 1 325 ? -32.356 44.099 45.957 1.00 81.31 325 GLU A C 1
ATOM 2693 O O . GLU A 1 325 ? -32.568 44.175 44.746 1.00 81.31 325 GLU A O 1
ATOM 2698 N N . GLN A 1 326 ? -32.711 45.070 46.802 1.00 78.94 326 GLN A N 1
ATOM 2699 C CA . GLN A 1 326 ? -33.333 46.312 46.360 1.00 78.94 326 GLN A CA 1
ATOM 2700 C C . GLN A 1 326 ? -32.369 47.155 45.524 1.00 78.94 326 GLN A C 1
ATOM 2702 O O . GLN A 1 326 ? -32.778 47.712 44.511 1.00 78.94 326 GLN A O 1
ATOM 2707 N N . ARG A 1 327 ? -31.078 47.209 45.868 1.00 76.50 327 ARG A N 1
ATOM 2708 C CA . ARG A 1 327 ? -30.043 47.849 45.040 1.00 76.50 327 ARG A CA 1
ATOM 2709 C C . ARG A 1 327 ? -29.871 47.142 43.705 1.00 76.50 327 ARG A C 1
ATOM 2711 O O . ARG A 1 327 ? -29.743 47.815 42.689 1.00 76.50 327 ARG A O 1
ATOM 2718 N N . ASN A 1 328 ? -29.904 45.813 43.681 1.00 72.81 328 ASN A N 1
ATOM 2719 C CA . ASN A 1 328 ? -29.796 45.041 42.446 1.00 72.81 328 ASN A CA 1
ATOM 2720 C C . ASN A 1 328 ? -31.049 45.195 41.567 1.00 72.81 328 ASN A C 1
ATOM 2722 O O . ASN A 1 328 ? -30.927 45.295 40.348 1.00 72.81 328 ASN A O 1
ATOM 2726 N N . ARG A 1 329 ? -32.241 45.277 42.176 1.00 76.38 329 ARG A N 1
ATOM 2727 C CA . ARG A 1 329 ? -33.501 45.634 41.504 1.00 76.38 329 ARG A CA 1
ATOM 2728 C C . ARG A 1 329 ? -33.438 47.058 40.945 1.00 76.38 329 ARG A C 1
ATOM 2730 O O . ARG A 1 329 ? -33.617 47.229 39.748 1.00 76.38 329 ARG A O 1
ATOM 2737 N N . ASN A 1 330 ? -33.037 48.043 41.748 1.00 73.88 330 ASN A N 1
ATOM 2738 C CA . ASN A 1 330 ? -32.883 49.439 41.323 1.00 73.88 330 ASN A CA 1
ATOM 2739 C C . ASN A 1 330 ? -31.815 49.615 40.227 1.00 73.88 330 ASN A C 1
ATOM 2741 O O . ASN A 1 330 ? -31.966 50.464 39.356 1.00 73.88 330 ASN A O 1
ATOM 2745 N N . ARG A 1 331 ? -30.734 48.824 40.242 1.00 71.81 331 ARG A N 1
ATOM 2746 C CA . ARG A 1 331 ? -29.691 48.846 39.202 1.00 71.81 331 ARG A CA 1
ATOM 2747 C C . ARG A 1 331 ? -30.204 48.259 37.886 1.00 71.81 331 ARG A C 1
ATOM 2749 O O . ARG A 1 331 ? -29.918 48.819 36.838 1.00 71.81 331 ARG A O 1
ATOM 2756 N N . LYS A 1 332 ? -31.008 47.191 37.948 1.00 63.69 332 LYS A N 1
ATOM 2757 C CA . LYS A 1 332 ? -31.710 46.620 36.784 1.00 63.69 332 LYS A CA 1
ATOM 2758 C C . LYS A 1 332 ? -32.802 47.555 36.243 1.00 63.69 332 LYS A C 1
ATOM 2760 O O . LYS A 1 332 ? -32.946 47.668 35.033 1.00 63.69 332 LYS A O 1
ATOM 2765 N N . GLU A 1 333 ? -33.521 48.261 37.116 1.00 61.97 333 GLU A N 1
ATOM 2766 C CA . GLU A 1 333 ? -34.520 49.276 36.738 1.00 61.97 333 GLU A CA 1
ATOM 2767 C C . GLU A 1 333 ? -33.880 50.566 36.192 1.00 61.97 333 GLU A C 1
ATOM 2769 O O . GLU A 1 333 ? -34.462 51.221 35.331 1.00 61.97 333 GLU A O 1
ATOM 2774 N N . GLY A 1 334 ? -32.672 50.923 36.643 1.00 58.50 334 GLY A N 1
ATOM 2775 C CA . GLY A 1 334 ? -31.887 52.033 36.093 1.00 58.50 334 GLY A CA 1
ATOM 2776 C C . GLY A 1 334 ? -31.435 51.777 34.654 1.00 58.50 334 GLY A C 1
ATOM 2777 O O . GLY A 1 334 ? -31.563 52.660 33.814 1.00 58.50 334 GLY A O 1
ATOM 2778 N N . THR A 1 335 ? -31.012 50.547 34.342 1.00 55.59 335 THR A N 1
ATOM 2779 C CA . THR A 1 335 ? -30.636 50.152 32.972 1.00 55.59 335 THR A CA 1
ATOM 2780 C C . THR A 1 335 ? -31.832 50.139 32.012 1.00 55.59 335 THR A C 1
ATOM 2782 O O . THR A 1 335 ? -31.656 50.401 30.834 1.00 55.59 335 THR A O 1
ATOM 2785 N N . GLN A 1 336 ? -33.060 49.916 32.497 1.00 52.53 336 GLN A N 1
ATOM 2786 C CA . GLN A 1 336 ? -34.266 49.992 31.656 1.00 52.53 336 GLN A CA 1
ATOM 2787 C C . GLN A 1 336 ? -34.782 51.423 31.422 1.00 52.53 336 GLN A C 1
ATOM 2789 O O . GLN A 1 336 ? -35.517 51.641 30.465 1.00 52.53 336 GLN A O 1
ATOM 2794 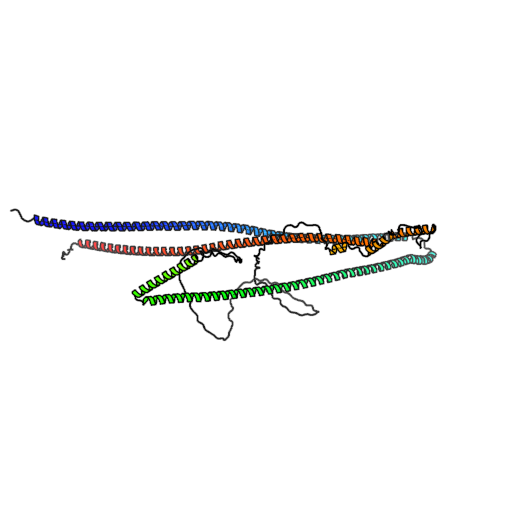N N . LYS A 1 337 ? -34.413 52.403 32.260 1.00 52.50 337 LYS A N 1
ATOM 2795 C CA . LYS A 1 337 ? -34.839 53.807 32.093 1.00 52.50 337 LYS A CA 1
ATOM 2796 C C . LYS A 1 337 ? -33.911 54.638 31.204 1.00 52.50 337 LYS A C 1
ATOM 2798 O O . LYS A 1 337 ? -34.380 55.600 30.607 1.00 52.50 337 LYS A O 1
ATOM 2803 N N . GLU A 1 338 ? -32.634 54.271 31.076 1.00 51.97 338 GLU A N 1
ATOM 2804 C CA . GLU A 1 338 ? -31.707 54.944 30.145 1.00 51.97 338 GLU A CA 1
ATOM 2805 C C . GLU A 1 338 ? -31.983 54.598 28.663 1.00 51.97 338 GLU A C 1
ATOM 2807 O O . GLU A 1 338 ? -31.681 55.405 27.780 1.00 51.97 338 GLU A O 1
ATOM 2812 N N . ASP A 1 339 ? -32.652 53.470 28.389 1.00 50.62 339 ASP A N 1
ATOM 2813 C CA . ASP A 1 339 ? -33.006 53.031 27.028 1.00 50.62 339 ASP A CA 1
ATOM 2814 C C . ASP A 1 339 ? -34.299 53.676 26.468 1.00 50.62 339 ASP A C 1
ATOM 2816 O O . ASP A 1 339 ? -34.519 53.650 25.256 1.00 50.62 339 ASP A O 1
ATOM 2820 N N . GLU A 1 340 ? -35.148 54.306 27.295 1.00 49.44 340 GLU A N 1
ATOM 2821 C CA . GLU A 1 340 ? -36.371 54.995 26.823 1.00 49.44 340 GLU A CA 1
ATOM 2822 C C . GLU A 1 340 ? -36.193 56.510 26.578 1.00 49.44 340 GLU A C 1
ATOM 2824 O O . GLU A 1 340 ? -36.976 57.094 25.827 1.00 49.44 340 GLU A O 1
ATOM 2829 N N . GLU A 1 341 ? -35.151 57.159 27.119 1.00 49.66 341 GLU A N 1
ATOM 2830 C CA . GLU A 1 341 ? -34.923 58.612 26.946 1.00 49.66 341 GLU A CA 1
ATOM 2831 C C . GLU A 1 341 ? -33.908 58.992 25.848 1.00 49.66 341 GLU A C 1
ATOM 2833 O O . GLU A 1 341 ? -33.748 60.176 25.547 1.00 49.66 341 GLU A O 1
ATOM 2838 N N . THR A 1 342 ? -33.270 58.031 25.171 1.00 46.75 342 THR A N 1
ATOM 2839 C CA . THR A 1 342 ? -32.284 58.313 24.102 1.00 46.75 342 THR A CA 1
ATOM 2840 C C . THR A 1 342 ? -32.782 58.062 22.673 1.00 46.75 342 THR A C 1
ATOM 2842 O O . THR A 1 342 ? -32.031 58.251 21.716 1.00 46.75 342 THR A O 1
ATOM 2845 N N . ASN A 1 343 ? -34.067 57.744 22.470 1.00 43.94 343 ASN A N 1
ATOM 2846 C CA . ASN A 1 343 ? -34.621 57.468 21.135 1.00 43.94 343 ASN A CA 1
ATOM 2847 C C . ASN A 1 343 ? -35.156 58.707 20.382 1.00 43.94 343 ASN A C 1
ATOM 2849 O O . ASN A 1 343 ? -36.114 58.622 19.611 1.00 43.94 343 ASN A O 1
ATOM 2853 N N . VAL A 1 344 ? -34.540 59.875 20.581 1.00 49.50 344 VAL A N 1
ATOM 2854 C CA . VAL A 1 344 ? -34.739 61.036 19.706 1.00 49.50 344 VAL A CA 1
ATOM 2855 C C . VAL A 1 344 ? -33.394 61.713 19.466 1.00 49.50 344 VAL A C 1
ATOM 2857 O O . VAL A 1 344 ? -32.877 62.397 20.341 1.00 49.50 344 VAL A O 1
ATOM 2860 N N . LEU A 1 345 ? -32.920 61.576 18.222 1.00 38.91 345 LEU A N 1
ATOM 2861 C CA . LEU A 1 345 ? -31.931 62.403 17.515 1.00 38.91 345 LEU A CA 1
ATOM 2862 C C . LEU A 1 345 ? -30.546 61.767 17.289 1.00 38.91 345 LEU A C 1
ATOM 2864 O O . LEU A 1 345 ? -29.694 61.745 18.168 1.00 38.91 345 LEU A O 1
ATOM 2868 N N . GLY A 1 346 ? -30.280 61.427 16.021 1.00 32.78 346 GLY A N 1
ATOM 2869 C CA . GLY A 1 346 ? -28.943 61.589 15.443 1.00 32.78 346 GLY A CA 1
ATOM 2870 C C . GLY A 1 346 ? -28.268 60.329 14.912 1.00 32.78 346 GLY A C 1
ATOM 2871 O O . GLY A 1 346 ? -27.343 59.804 15.512 1.00 32.78 346 GLY A O 1
ATOM 2872 N N . THR A 1 347 ? -28.660 59.925 13.705 1.00 40.94 347 THR A N 1
ATOM 2873 C CA . THR A 1 347 ? -27.785 59.283 12.710 1.00 40.94 347 THR A CA 1
ATOM 2874 C C . THR A 1 347 ? -26.380 59.898 12.680 1.00 40.94 347 THR A C 1
ATOM 2876 O O . THR A 1 347 ? -26.294 61.120 12.575 1.00 40.94 347 THR A O 1
ATOM 2879 N N . VAL A 1 348 ? -25.324 59.068 12.667 1.00 33.72 348 VAL A N 1
ATOM 2880 C CA . VAL A 1 348 ? -24.154 59.113 11.751 1.00 33.72 348 VAL A CA 1
ATOM 2881 C C . VAL A 1 348 ? -23.106 58.063 12.184 1.00 33.72 348 VAL A C 1
ATOM 2883 O O . VAL A 1 348 ? -22.541 58.118 13.267 1.00 33.72 348 VAL A O 1
ATOM 2886 N N . THR A 1 349 ? -22.914 57.083 11.297 1.00 37.25 349 THR A N 1
ATOM 2887 C CA . THR A 1 349 ? -21.718 56.267 10.993 1.00 37.25 349 THR A CA 1
ATOM 2888 C C . THR A 1 349 ? -20.554 56.202 12.001 1.00 37.25 349 THR A C 1
ATOM 2890 O O . THR A 1 349 ? -19.802 57.164 12.128 1.00 37.25 349 THR A O 1
ATOM 2893 N N . HIS A 1 350 ? -20.222 55.000 12.482 1.00 32.12 350 HIS A N 1
ATOM 2894 C CA . HIS A 1 350 ? -18.978 54.360 12.039 1.00 32.12 350 HIS A CA 1
ATOM 2895 C C . HIS A 1 350 ? -19.011 52.844 12.233 1.00 32.12 350 HIS A C 1
ATOM 2897 O O . HIS A 1 350 ? -19.519 52.309 13.210 1.00 32.12 350 HIS A O 1
ATOM 2903 N N . ASN A 1 351 ? -18.484 52.201 11.208 1.00 33.47 351 ASN A N 1
ATOM 2904 C CA . ASN A 1 351 ? -18.401 50.785 10.940 1.00 33.47 351 ASN A CA 1
ATOM 2905 C C . ASN A 1 351 ? -17.145 50.227 11.626 1.00 33.47 351 ASN A C 1
ATOM 2907 O O . ASN A 1 351 ? -16.070 50.756 11.358 1.00 33.47 351 ASN A O 1
ATOM 2911 N N . GLU A 1 352 ? -17.270 49.187 12.451 1.00 33.09 352 GLU A N 1
ATOM 2912 C CA . GLU A 1 352 ? -16.273 48.114 12.566 1.00 33.09 352 GLU A CA 1
ATOM 2913 C C . GLU A 1 352 ? -16.904 46.904 13.268 1.00 33.09 352 GLU A C 1
ATOM 2915 O O . GLU A 1 352 ? -17.412 46.982 14.384 1.00 33.09 352 GLU A O 1
ATOM 2920 N N . MET A 1 353 ? -16.949 45.796 12.535 1.00 32.44 353 MET A N 1
ATOM 2921 C CA . MET A 1 353 ? -17.683 44.581 12.852 1.00 32.44 353 MET A CA 1
ATOM 2922 C C . MET A 1 353 ? -16.650 43.478 13.079 1.00 32.44 353 MET A C 1
ATOM 2924 O O . MET A 1 353 ? -15.908 43.138 12.160 1.00 32.44 353 MET A O 1
ATOM 2928 N N . LEU A 1 354 ? -16.600 42.936 14.296 1.00 28.67 354 LEU A N 1
ATOM 2929 C CA . LEU A 1 354 ? -15.860 41.720 14.637 1.00 28.67 354 LEU A CA 1
ATOM 2930 C C . LEU A 1 354 ? -16.890 40.683 15.129 1.00 28.67 354 LEU A C 1
ATOM 2932 O O . LEU A 1 354 ? -17.709 41.024 15.986 1.00 28.67 354 LEU A O 1
ATOM 2936 N N . PRO A 1 355 ? -16.942 39.471 14.543 1.00 38.28 355 PRO A N 1
ATOM 2937 C CA . PRO A 1 355 ? -18.074 38.564 14.709 1.00 38.28 355 PRO A CA 1
ATOM 2938 C C . PRO A 1 355 ? -17.995 37.662 15.951 1.00 38.28 355 PRO A C 1
ATOM 2940 O O . PRO A 1 355 ? -16.930 37.236 16.390 1.00 38.28 355 PRO A O 1
ATOM 2943 N N . ASN A 1 356 ? -19.196 37.358 16.446 1.00 31.28 356 ASN A N 1
ATOM 2944 C CA . ASN A 1 356 ? -19.586 36.387 17.469 1.00 31.28 356 ASN A CA 1
ATOM 2945 C C . ASN A 1 356 ? -18.882 35.022 17.403 1.00 31.28 356 ASN A C 1
ATOM 2947 O O . ASN A 1 356 ? -18.807 34.414 16.337 1.00 31.28 356 ASN A O 1
ATOM 2951 N N . LEU A 1 357 ? -18.638 34.443 18.584 1.00 27.23 357 LEU A N 1
ATOM 2952 C CA . LEU A 1 357 ? -18.817 33.007 18.815 1.00 27.23 357 LEU A CA 1
ATOM 2953 C C . LEU A 1 357 ? -19.725 32.787 20.034 1.00 27.23 357 LEU A C 1
ATOM 2955 O O . LEU A 1 357 ? -19.447 33.230 21.146 1.00 27.23 357 LEU A O 1
ATOM 2959 N N . LEU A 1 358 ? -20.853 32.137 19.749 1.00 30.27 358 LEU A N 1
ATOM 2960 C CA . LEU A 1 358 ? -21.898 31.678 20.657 1.00 30.27 358 LEU A CA 1
ATOM 2961 C C . LEU A 1 358 ? -21.356 30.525 21.523 1.00 30.27 358 LEU A C 1
ATOM 2963 O O . LEU A 1 358 ? -20.988 29.490 20.973 1.00 30.27 358 LEU A O 1
ATOM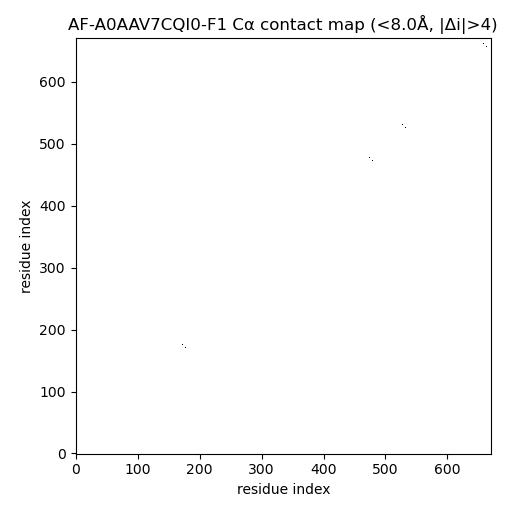 2967 N N . SER A 1 359 ? -21.389 30.656 22.851 1.00 29.75 359 SER A N 1
ATOM 2968 C CA . SER A 1 359 ? -21.358 29.501 23.760 1.00 29.75 359 SER A CA 1
ATOM 2969 C C . SER A 1 359 ? -22.785 29.141 24.152 1.00 29.75 359 SER A C 1
ATOM 2971 O O . SER A 1 359 ? -23.482 29.905 24.819 1.00 29.75 359 SER A O 1
ATOM 2973 N N . GLN A 1 360 ? -23.210 27.968 23.699 1.00 28.81 360 GLN A N 1
ATOM 2974 C CA . GLN A 1 360 ? -24.455 27.308 24.052 1.00 28.81 360 GLN A CA 1
ATOM 2975 C C . GLN A 1 360 ? -24.148 26.297 25.165 1.00 28.81 360 GLN A C 1
ATOM 2977 O O . GLN A 1 360 ? -23.686 25.196 24.887 1.00 28.81 360 GLN A O 1
ATOM 2982 N N . GLU A 1 361 ? -24.388 26.662 26.425 1.00 29.75 361 GLU A N 1
ATOM 2983 C CA . GLU A 1 361 ? -24.360 25.716 27.546 1.00 29.75 361 GLU A CA 1
ATOM 2984 C C . GLU A 1 361 ? -25.786 25.285 27.900 1.00 29.75 361 GLU A C 1
ATOM 2986 O O . GLU A 1 361 ? -26.620 26.082 28.334 1.00 29.75 361 GLU A O 1
ATOM 2991 N N . GLY A 1 362 ? -26.058 23.996 27.699 1.00 27.62 362 GLY A N 1
ATOM 2992 C CA . GLY A 1 362 ? -27.255 23.305 28.155 1.00 27.62 362 GLY A CA 1
ATOM 2993 C C . GLY A 1 362 ? -26.907 22.268 29.224 1.00 27.62 362 GLY A C 1
ATOM 2994 O O . GLY A 1 362 ? -26.335 21.235 28.915 1.00 27.62 362 GLY A O 1
ATOM 2995 N N . LEU A 1 363 ? -27.286 22.580 30.465 1.00 30.45 363 LEU A N 1
ATOM 2996 C CA . LEU A 1 363 ? -28.080 21.748 31.380 1.00 30.45 363 LEU A CA 1
ATOM 2997 C C . LEU A 1 363 ? -27.689 20.260 31.635 1.00 30.45 363 LEU A C 1
ATOM 2999 O O . LEU A 1 363 ? -27.981 19.393 30.819 1.00 30.45 363 LEU A O 1
ATOM 3003 N N . LEU A 1 364 ? -27.258 19.977 32.884 1.00 29.86 364 LEU A N 1
ATOM 3004 C CA . LEU A 1 364 ? -27.868 19.061 33.894 1.00 29.86 364 LEU A CA 1
ATOM 3005 C C . LEU A 1 364 ? -26.881 18.129 34.648 1.00 29.86 364 LEU A C 1
ATOM 3007 O O . LEU A 1 364 ? -26.326 17.222 34.050 1.00 29.86 364 LEU A O 1
ATOM 3011 N N . ASN A 1 365 ? -26.848 18.308 35.989 1.00 27.36 365 ASN A N 1
ATOM 3012 C CA . ASN A 1 365 ? -26.931 17.306 37.088 1.00 27.36 365 ASN A CA 1
ATOM 3013 C C . ASN A 1 365 ? -25.885 16.154 37.163 1.00 27.36 365 ASN A C 1
ATOM 3015 O O . ASN A 1 365 ? -25.507 15.594 36.156 1.00 27.36 365 ASN A O 1
ATOM 3019 N N . SER A 1 366 ? -25.432 15.592 38.294 1.00 28.75 366 SER A N 1
ATOM 3020 C CA . SER A 1 366 ? -25.643 15.721 39.746 1.00 28.75 366 SER A CA 1
ATOM 3021 C C . SER A 1 366 ? -24.725 14.681 40.453 1.00 28.75 366 SER A C 1
ATOM 3023 O O . SER A 1 366 ? -24.427 13.648 39.865 1.00 28.75 366 SER A O 1
ATOM 3025 N N . SER A 1 367 ? -24.414 14.904 41.742 1.00 28.59 367 SER A N 1
ATOM 3026 C CA . SER A 1 367 ? -24.134 13.895 42.804 1.00 28.59 367 SER A CA 1
ATOM 3027 C C . SER A 1 367 ? -22.717 13.307 43.047 1.00 28.59 367 SER A C 1
ATOM 3029 O O . SER A 1 367 ? -22.328 12.308 42.466 1.00 28.59 367 SER A O 1
ATOM 3031 N N . HIS A 1 368 ? -22.046 13.865 44.071 1.00 30.00 368 HIS A N 1
ATOM 3032 C CA . HIS A 1 368 ? -21.470 13.222 45.283 1.00 30.00 368 HIS A CA 1
ATOM 3033 C C . HIS A 1 368 ? -20.618 11.918 45.261 1.00 30.00 368 HIS A C 1
ATOM 3035 O O . HIS A 1 368 ? -21.113 10.850 44.928 1.00 30.00 368 HIS A O 1
ATOM 3041 N N . GLY A 1 369 ? -19.439 11.996 45.922 1.00 26.41 369 GLY A N 1
ATOM 3042 C CA . GLY A 1 369 ? -18.754 10.911 46.677 1.00 26.41 369 GLY A CA 1
ATOM 3043 C C . GLY A 1 369 ? -17.218 10.883 46.481 1.00 26.41 369 GLY A C 1
ATOM 3044 O O . GLY A 1 369 ? -16.781 10.491 45.416 1.00 26.41 369 GLY A O 1
ATOM 3045 N N . SER A 1 370 ? -16.343 11.449 47.340 1.00 33.72 370 SER A N 1
ATOM 3046 C CA . SER A 1 370 ? -15.758 10.859 48.581 1.00 33.72 370 SER A CA 1
ATOM 3047 C C . SER A 1 370 ? -15.066 9.491 48.322 1.00 33.72 370 SER A C 1
ATOM 3049 O O . SER A 1 370 ? -15.727 8.635 47.760 1.00 33.72 370 SER A O 1
ATOM 3051 N N . ILE A 1 371 ? -13.816 9.131 48.685 1.00 31.56 371 ILE A N 1
ATOM 3052 C CA . ILE A 1 371 ? -12.890 9.440 49.806 1.00 31.56 371 ILE A CA 1
ATOM 3053 C C . ILE A 1 371 ? -11.438 8.964 49.422 1.00 31.56 371 ILE A C 1
ATOM 3055 O O . ILE A 1 371 ? -11.312 8.091 48.570 1.00 31.56 371 ILE A O 1
ATOM 3059 N N . HIS A 1 372 ? -10.398 9.448 50.141 1.00 29.52 372 HIS A N 1
ATOM 3060 C CA . HIS A 1 372 ? -9.016 8.907 50.355 1.00 29.52 372 HIS A CA 1
ATOM 3061 C C . HIS A 1 372 ? -7.945 9.375 49.342 1.00 29.52 372 HIS A C 1
ATOM 3063 O O . HIS A 1 372 ? -8.021 9.031 48.176 1.00 29.52 372 HIS A O 1
ATOM 3069 N N . SER A 1 373 ? -6.936 10.215 49.631 1.00 32.28 373 SER A N 1
ATOM 3070 C CA . SER A 1 373 ? -6.057 10.442 50.799 1.00 32.28 373 SER A CA 1
ATOM 3071 C C . SER A 1 373 ? -5.299 9.194 51.250 1.00 32.28 373 SER A C 1
ATOM 3073 O O . SER A 1 373 ? -5.877 8.363 51.943 1.00 32.28 373 SER A O 1
ATOM 3075 N N . LEU A 1 374 ? -4.022 9.096 50.857 1.00 34.03 374 LEU A N 1
ATOM 3076 C CA . LEU A 1 374 ? -2.866 9.069 51.761 1.00 34.03 374 LEU A CA 1
ATOM 3077 C C . LEU A 1 374 ? -1.567 9.280 50.959 1.00 34.03 374 LEU A C 1
ATOM 3079 O O . LEU A 1 374 ? -1.316 8.605 49.966 1.00 34.03 374 LEU A O 1
ATOM 3083 N N . ASP A 1 375 ? -0.782 10.238 51.437 1.00 29.42 375 ASP A N 1
ATOM 3084 C CA . ASP A 1 375 ? 0.604 10.531 51.084 1.00 29.42 375 ASP A CA 1
ATOM 3085 C C . ASP A 1 375 ? 1.454 10.102 52.295 1.00 29.42 375 ASP A C 1
ATOM 3087 O O . ASP A 1 375 ? 0.990 10.232 53.436 1.00 29.42 375 ASP A O 1
ATOM 3091 N N . ALA A 1 376 ? 2.650 9.559 52.070 1.00 33.88 376 ALA A N 1
ATOM 3092 C CA . ALA A 1 376 ? 3.609 9.247 53.131 1.00 33.88 376 ALA A CA 1
ATOM 3093 C C . ALA A 1 376 ? 5.057 9.397 52.625 1.00 33.88 376 ALA A C 1
ATOM 3095 O O . ALA A 1 376 ? 5.588 8.542 51.916 1.00 33.88 376 ALA A O 1
ATOM 3096 N N . ASP A 1 377 ? 5.632 10.524 53.044 1.00 31.08 377 ASP A N 1
ATOM 3097 C CA . ASP A 1 377 ? 7.031 10.962 53.162 1.00 31.08 377 ASP A CA 1
ATOM 3098 C C . ASP A 1 377 ? 8.116 9.858 53.246 1.00 31.08 377 ASP A C 1
ATOM 3100 O O . ASP A 1 377 ? 7.943 8.843 53.915 1.00 31.08 377 ASP A O 1
ATOM 3104 N N . LEU A 1 378 ? 9.232 9.936 52.498 1.00 33.44 378 LEU A N 1
ATOM 3105 C CA . LEU A 1 378 ? 10.441 10.792 52.640 1.00 33.44 378 LEU A CA 1
ATOM 3106 C C . LEU A 1 378 ? 11.380 10.451 53.823 1.00 33.44 378 LEU A C 1
ATOM 3108 O O . LEU A 1 378 ? 11.034 10.679 54.976 1.00 33.44 378 LEU A O 1
ATOM 3112 N N . ALA A 1 379 ? 12.614 10.021 53.496 1.00 29.16 379 ALA A N 1
ATOM 3113 C CA . ALA A 1 379 ? 13.918 10.403 54.101 1.00 29.16 379 ALA A CA 1
ATOM 3114 C C . ALA A 1 379 ? 15.043 9.539 53.464 1.00 29.16 379 ALA A C 1
ATOM 3116 O O . ALA A 1 379 ? 15.025 8.322 53.602 1.00 29.16 379 ALA A O 1
ATOM 3117 N N . LEU A 1 380 ? 15.895 10.034 52.551 1.00 31.06 380 LEU A N 1
ATOM 3118 C CA . LEU A 1 380 ? 17.136 10.827 52.731 1.00 31.06 380 LEU A CA 1
ATOM 3119 C C . LEU A 1 380 ? 18.191 10.207 53.676 1.00 31.06 380 LEU A C 1
ATOM 3121 O O . LEU A 1 380 ? 17.949 10.158 54.876 1.00 31.06 380 LEU A O 1
ATOM 3125 N N . HIS A 1 381 ? 19.381 9.830 53.163 1.00 28.22 381 HIS A N 1
ATOM 3126 C CA . HIS A 1 381 ? 20.629 10.630 53.256 1.00 28.22 381 HIS A CA 1
ATOM 3127 C C . HIS A 1 381 ? 21.873 9.950 52.607 1.00 28.22 381 HIS A C 1
ATOM 3129 O O . HIS A 1 381 ? 22.000 8.731 52.621 1.00 28.22 381 HIS A O 1
ATOM 3135 N N . GLU A 1 382 ? 22.745 10.802 52.041 1.00 30.00 382 GLU A N 1
ATOM 3136 C CA . GLU A 1 382 ? 24.225 10.788 51.856 1.00 30.00 382 GLU A CA 1
ATOM 3137 C C . GLU A 1 382 ? 25.038 9.650 52.526 1.00 30.00 382 GLU A C 1
ATOM 3139 O O . GLU A 1 382 ? 24.694 9.208 53.610 1.00 30.00 382 GLU A O 1
ATOM 3144 N N . GLY A 1 383 ? 26.189 9.154 52.049 1.00 27.73 383 GLY A N 1
ATOM 3145 C CA . GLY A 1 383 ? 27.150 9.529 51.010 1.00 27.73 383 GLY A CA 1
ATOM 3146 C C . GLY A 1 383 ? 28.431 8.664 51.163 1.00 27.73 383 GLY A C 1
ATOM 3147 O O . GLY A 1 383 ? 28.601 7.971 52.160 1.00 27.73 383 GLY A O 1
ATOM 3148 N N . GLU A 1 384 ? 29.322 8.758 50.170 1.00 27.56 384 GLU A N 1
ATOM 3149 C CA . GLU A 1 384 ? 30.755 8.375 50.140 1.00 27.56 384 GLU A CA 1
ATOM 3150 C C . GLU A 1 384 ? 31.248 6.931 49.822 1.00 27.56 384 GLU A C 1
ATOM 3152 O O . GLU A 1 384 ? 31.111 5.954 50.550 1.00 27.56 384 GLU A O 1
ATOM 3157 N N . CYS A 1 385 ? 31.939 6.916 48.675 1.00 26.91 385 CYS A N 1
ATOM 3158 C CA . CYS A 1 385 ? 32.940 6.042 48.051 1.00 26.91 385 CYS A CA 1
ATOM 3159 C C . CYS A 1 385 ? 33.929 5.257 48.951 1.00 26.91 385 CYS A C 1
ATOM 3161 O O . CYS A 1 385 ? 34.557 5.845 49.823 1.00 26.91 385 CYS A O 1
ATOM 3163 N N . PHE A 1 386 ? 34.199 3.978 48.623 1.00 26.39 386 PHE A N 1
ATOM 3164 C CA . PHE A 1 386 ? 35.483 3.451 48.086 1.00 26.39 386 PHE A CA 1
ATOM 3165 C C . PHE A 1 386 ? 35.560 1.905 48.160 1.00 26.39 386 PHE A C 1
ATOM 3167 O O . PHE A 1 386 ? 35.363 1.323 49.220 1.00 26.39 386 PHE A O 1
ATOM 3174 N N . GLY A 1 387 ? 36.020 1.266 47.071 1.00 26.86 387 GLY A N 1
ATOM 3175 C CA . GLY A 1 387 ? 36.915 0.094 47.155 1.00 26.86 387 GLY A CA 1
ATOM 3176 C C . GLY A 1 387 ? 36.401 -1.290 46.718 1.00 26.86 387 GLY A C 1
ATOM 3177 O O . GLY A 1 387 ? 35.856 -2.020 47.528 1.00 26.86 387 GLY A O 1
ATOM 3178 N N . LYS A 1 388 ? 36.728 -1.656 45.464 1.00 28.22 388 LYS A N 1
ATOM 3179 C CA . LYS A 1 388 ? 37.232 -2.960 44.947 1.00 28.22 388 LYS A CA 1
ATOM 3180 C C . LYS A 1 388 ? 36.651 -4.285 45.502 1.00 28.22 388 LYS A C 1
ATOM 3182 O O . LYS A 1 388 ? 36.854 -4.590 46.667 1.00 28.22 388 LYS A O 1
ATOM 3187 N N . GLN A 1 389 ? 36.213 -5.184 44.605 1.00 29.02 389 GLN A N 1
ATOM 3188 C CA . GLN A 1 389 ? 37.003 -6.340 44.111 1.00 29.02 389 GLN A CA 1
ATOM 3189 C C . GLN A 1 389 ? 36.114 -7.486 43.553 1.00 29.02 389 GLN A C 1
ATOM 3191 O O . GLN A 1 389 ? 35.227 -7.975 44.237 1.00 29.02 389 GLN A O 1
ATOM 3196 N N . GLU A 1 390 ? 36.450 -7.891 42.320 1.00 28.03 390 GLU A N 1
ATOM 3197 C CA . GLU A 1 390 ? 36.366 -9.214 41.658 1.00 28.03 390 GLU A CA 1
ATOM 3198 C C . GLU A 1 390 ? 35.050 -9.968 41.377 1.00 28.03 390 GLU A C 1
ATOM 3200 O O . GLU A 1 390 ? 34.253 -10.314 42.245 1.00 28.03 390 GLU A O 1
ATOM 3205 N N . ASP A 1 391 ? 34.976 -10.338 40.092 1.00 32.09 391 ASP A N 1
ATOM 3206 C CA . ASP A 1 391 ? 34.233 -11.420 39.455 1.00 32.09 391 ASP A CA 1
ATOM 3207 C C . ASP A 1 391 ? 34.307 -12.763 40.192 1.00 32.09 391 ASP A C 1
ATOM 3209 O O . ASP A 1 391 ? 35.394 -13.222 40.538 1.00 32.09 391 ASP A O 1
ATOM 3213 N N . LEU A 1 392 ? 33.179 -13.480 40.254 1.00 32.50 392 LEU A N 1
ATOM 3214 C CA . LEU A 1 392 ? 33.144 -14.945 40.246 1.00 32.50 392 LEU A CA 1
ATOM 3215 C C . LEU A 1 392 ? 31.725 -15.456 39.931 1.00 32.50 392 LEU A C 1
ATOM 3217 O O . LEU A 1 392 ? 30.743 -14.961 40.471 1.00 32.50 392 LEU A O 1
ATOM 3221 N N . PHE A 1 393 ? 31.679 -16.507 39.103 1.00 29.23 393 PHE A N 1
ATOM 3222 C CA . PHE A 1 393 ? 30.543 -17.367 38.717 1.00 29.23 393 PHE A CA 1
ATOM 3223 C C . PHE A 1 393 ? 29.810 -17.081 37.395 1.00 29.23 393 PHE A C 1
ATOM 3225 O O . PHE A 1 393 ? 28.640 -16.715 37.339 1.00 29.23 393 PHE A O 1
ATOM 3232 N N . LYS A 1 394 ? 30.490 -17.462 36.304 1.00 33.88 394 LYS A N 1
ATOM 3233 C CA . LYS A 1 394 ? 29.901 -18.349 35.286 1.00 33.88 394 LYS A CA 1
ATOM 3234 C C . LYS A 1 394 ? 29.957 -19.795 35.794 1.00 33.88 394 LYS A C 1
ATOM 3236 O O . LYS A 1 394 ? 31.046 -20.230 36.151 1.00 33.88 394 LYS A O 1
ATOM 3241 N N . ASP A 1 395 ? 28.849 -20.536 35.732 1.00 30.16 395 ASP A N 1
ATOM 3242 C CA . ASP A 1 395 ? 28.832 -21.883 35.134 1.00 30.16 395 ASP A CA 1
ATOM 3243 C C . ASP A 1 395 ? 27.402 -22.415 34.935 1.00 30.16 395 ASP A C 1
ATOM 3245 O O . ASP A 1 395 ? 26.538 -22.225 35.788 1.00 30.16 395 ASP A O 1
ATOM 3249 N N . GLY A 1 396 ? 27.157 -23.097 33.807 1.00 30.30 396 GLY A N 1
ATOM 3250 C CA . GLY A 1 396 ? 25.863 -23.742 33.533 1.00 30.30 396 GLY A CA 1
ATOM 3251 C C . GLY A 1 396 ? 25.525 -24.039 32.067 1.00 30.30 396 GLY A C 1
ATOM 3252 O O . GLY A 1 396 ? 24.424 -23.745 31.620 1.00 30.30 396 GLY A O 1
ATOM 3253 N N . LEU A 1 397 ? 26.466 -24.607 31.306 1.00 31.12 397 LEU A N 1
ATOM 3254 C CA . LEU A 1 397 ? 26.300 -25.087 29.922 1.00 31.12 397 LEU A CA 1
ATOM 3255 C C . LEU A 1 397 ? 25.332 -26.286 29.774 1.00 31.12 397 LEU A C 1
ATOM 3257 O O . LEU A 1 397 ? 25.362 -27.181 30.620 1.00 31.12 397 LEU A O 1
ATOM 3261 N N . ARG A 1 398 ? 24.682 -26.392 28.591 1.00 36.16 398 ARG A N 1
ATOM 3262 C CA . ARG A 1 398 ? 24.494 -27.566 27.664 1.00 36.16 398 ARG A CA 1
ATOM 3263 C C . ARG A 1 398 ? 23.142 -27.431 26.918 1.00 36.16 398 ARG A C 1
ATOM 3265 O O . ARG A 1 398 ? 22.196 -26.978 27.534 1.00 36.16 398 ARG A O 1
ATOM 3272 N N . ARG A 1 399 ? 22.897 -27.819 25.652 1.00 30.72 399 ARG A N 1
ATOM 3273 C CA . ARG A 1 399 ? 23.509 -28.674 24.590 1.00 30.72 399 ARG A CA 1
ATOM 3274 C C . ARG A 1 399 ? 22.611 -28.475 23.330 1.00 30.72 399 ARG A C 1
ATOM 3276 O O . ARG A 1 399 ? 21.410 -28.369 23.516 1.00 30.72 399 ARG A O 1
ATOM 3283 N N . ALA A 1 400 ? 23.092 -28.323 22.089 1.00 28.72 400 ALA A N 1
ATOM 3284 C CA . ALA A 1 400 ? 23.346 -29.357 21.053 1.00 28.72 400 ALA A CA 1
ATOM 3285 C C . ALA A 1 400 ? 23.799 -28.609 19.766 1.00 28.72 400 ALA A C 1
ATOM 3287 O O . ALA A 1 400 ? 23.208 -27.584 19.457 1.00 28.72 400 ALA A O 1
ATOM 3288 N N . GLN A 1 401 ? 24.942 -28.863 19.113 1.00 30.70 401 GLN A N 1
ATOM 3289 C CA . GLN A 1 401 ? 25.353 -29.966 18.215 1.00 30.70 401 GLN A CA 1
ATOM 3290 C C . GLN A 1 401 ? 24.555 -30.137 16.905 1.00 30.70 401 GLN A C 1
ATOM 3292 O O . GLN A 1 401 ? 23.475 -30.716 16.914 1.00 30.70 401 GLN A O 1
ATOM 3297 N N . SER A 1 402 ? 25.178 -29.719 15.792 1.00 29.72 402 SER A N 1
ATOM 3298 C CA . SER A 1 402 ? 25.270 -30.365 14.455 1.00 29.72 402 SER A CA 1
ATOM 3299 C C . SER A 1 402 ? 26.287 -29.528 13.647 1.00 29.72 402 SER A C 1
ATOM 3301 O O . SER A 1 402 ? 26.033 -28.358 13.398 1.00 29.72 402 SER A O 1
ATOM 3303 N N . THR A 1 403 ? 27.585 -29.850 13.594 1.00 36.53 403 THR A N 1
ATOM 3304 C CA . THR A 1 403 ? 28.288 -30.730 12.631 1.00 36.53 403 THR A CA 1
ATOM 3305 C C . THR A 1 403 ? 27.791 -30.623 11.189 1.00 36.53 403 THR A C 1
ATOM 3307 O O . THR A 1 403 ? 26.754 -31.183 10.868 1.00 36.53 403 THR A O 1
ATOM 3310 N N . ASP A 1 404 ? 28.556 -29.940 10.333 1.00 31.83 404 ASP A N 1
ATOM 3311 C CA . ASP A 1 404 ? 29.311 -30.613 9.270 1.00 31.83 404 ASP A CA 1
ATOM 3312 C C . ASP A 1 404 ? 30.461 -29.728 8.766 1.00 31.83 404 ASP A C 1
ATOM 3314 O O . ASP A 1 404 ? 30.358 -28.511 8.636 1.00 31.83 404 ASP A O 1
ATOM 3318 N N . SER A 1 405 ? 31.612 -30.365 8.576 1.00 34.41 405 SER A N 1
ATOM 3319 C CA . SER A 1 405 ? 32.881 -29.783 8.145 1.00 34.41 405 SER A CA 1
ATOM 3320 C C . SER A 1 405 ? 33.389 -30.584 6.962 1.00 34.41 405 SER A C 1
ATOM 3322 O O . SER A 1 405 ? 33.570 -31.780 7.129 1.00 34.41 405 SER A O 1
ATOM 3324 N N . LEU A 1 406 ? 33.706 -29.926 5.846 1.00 35.28 406 LEU A N 1
ATOM 3325 C CA . LEU A 1 406 ? 34.763 -30.260 4.876 1.00 35.28 406 LEU A CA 1
ATOM 3326 C C . LEU A 1 406 ? 35.018 -28.957 4.092 1.00 35.28 406 LEU A C 1
ATOM 3328 O O . LEU A 1 406 ? 34.066 -28.326 3.661 1.00 35.28 406 LEU A O 1
ATOM 3332 N N . GLY A 1 407 ? 36.213 -28.433 3.854 1.00 29.39 407 GLY A N 1
ATOM 3333 C CA . GLY A 1 407 ? 37.579 -28.835 4.138 1.00 29.39 407 GLY A CA 1
ATOM 3334 C C . GLY A 1 407 ? 38.480 -27.715 3.597 1.00 29.39 407 GLY A C 1
ATOM 3335 O O . GLY A 1 407 ? 38.166 -27.080 2.592 1.00 29.39 407 GLY A O 1
ATOM 3336 N N . ALA A 1 408 ? 39.570 -27.434 4.304 1.00 29.27 408 ALA A N 1
ATOM 3337 C CA . ALA A 1 408 ? 40.546 -26.408 3.964 1.00 29.27 408 ALA A CA 1
ATOM 3338 C C . ALA A 1 408 ? 41.731 -26.994 3.187 1.00 29.27 408 ALA A C 1
ATOM 3340 O O . ALA A 1 408 ? 42.206 -28.073 3.527 1.00 29.27 408 ALA A O 1
ATOM 3341 N N . SER A 1 409 ? 42.259 -26.224 2.232 1.00 31.69 409 SER A N 1
ATOM 3342 C CA . SER A 1 409 ? 43.665 -26.208 1.776 1.00 31.69 409 SER A CA 1
ATOM 3343 C C . SER A 1 409 ? 43.736 -25.210 0.614 1.00 31.69 409 SER A C 1
ATOM 3345 O O . SER A 1 409 ? 42.914 -25.296 -0.285 1.00 31.69 409 SER A O 1
ATOM 3347 N N . GLY A 1 410 ? 44.611 -24.214 0.520 1.00 29.12 410 GLY A N 1
ATOM 3348 C CA . GLY A 1 410 ? 45.941 -23.983 1.078 1.00 29.12 410 GLY A CA 1
ATOM 3349 C C . GLY A 1 410 ? 46.768 -23.321 -0.052 1.00 29.12 410 GLY A C 1
ATOM 3350 O O . GLY A 1 410 ? 46.565 -23.681 -1.209 1.00 29.12 410 GLY A O 1
ATOM 3351 N N . PRO A 1 411 ? 47.628 -22.322 0.214 1.00 49.34 411 PRO A N 1
ATOM 3352 C CA . PRO A 1 411 ? 47.971 -21.275 -0.758 1.00 49.34 411 PRO A CA 1
ATOM 3353 C C . PRO A 1 411 ? 49.317 -21.496 -1.467 1.00 49.34 411 PRO A C 1
ATOM 3355 O O . PRO A 1 411 ? 50.227 -22.087 -0.890 1.00 49.34 411 PRO A O 1
ATOM 3358 N N . LEU A 1 412 ? 49.499 -20.907 -2.658 1.00 30.56 412 LEU A N 1
ATOM 3359 C CA . LEU A 1 412 ? 50.830 -20.639 -3.217 1.00 30.56 412 LEU A CA 1
ATOM 3360 C C . LEU A 1 412 ? 50.937 -19.249 -3.858 1.00 30.56 412 LEU A C 1
ATOM 3362 O O . LEU A 1 412 ? 50.052 -18.767 -4.557 1.00 30.56 412 LEU A O 1
ATOM 3366 N N . GLN A 1 413 ? 52.069 -18.630 -3.532 1.00 30.44 413 GLN A N 1
ATOM 3367 C CA . GLN A 1 413 ? 52.522 -17.274 -3.810 1.00 30.44 413 GLN A CA 1
ATOM 3368 C C . GLN A 1 413 ? 53.082 -17.093 -5.230 1.00 30.44 413 GLN A C 1
ATOM 3370 O O . GLN A 1 413 ? 53.843 -17.934 -5.697 1.00 30.44 413 GLN A O 1
ATOM 3375 N N . ALA A 1 414 ? 52.886 -15.895 -5.791 1.00 31.31 414 ALA A N 1
ATOM 3376 C CA . ALA A 1 414 ? 53.901 -15.105 -6.511 1.00 31.31 414 ALA A CA 1
ATOM 3377 C C . ALA A 1 414 ? 53.441 -13.622 -6.468 1.00 31.31 414 ALA A C 1
ATOM 3379 O O . ALA A 1 414 ? 52.326 -13.336 -6.882 1.00 31.31 414 ALA A O 1
ATOM 3380 N N . LYS A 1 415 ? 54.074 -12.671 -5.748 1.00 30.78 415 LYS A N 1
ATOM 3381 C CA . LYS A 1 415 ? 55.329 -11.929 -6.048 1.00 30.78 415 LYS A CA 1
ATOM 3382 C C . LYS A 1 415 ? 55.370 -11.441 -7.514 1.00 30.78 415 LYS A C 1
ATOM 3384 O O . LYS A 1 415 ? 55.406 -12.282 -8.393 1.00 30.78 415 LYS A O 1
ATOM 3389 N N . THR A 1 416 ? 55.452 -10.155 -7.885 1.00 26.88 416 THR A N 1
ATOM 3390 C CA . THR A 1 416 ? 55.725 -8.881 -7.178 1.00 26.88 416 THR A CA 1
ATOM 3391 C C . THR A 1 416 ? 55.396 -7.698 -8.127 1.00 26.88 416 THR A C 1
ATOM 3393 O O . THR A 1 416 ? 55.327 -7.913 -9.332 1.00 26.88 416 THR A O 1
ATOM 3396 N N . LEU A 1 417 ? 55.357 -6.474 -7.567 1.00 30.11 417 LEU A N 1
ATOM 3397 C CA . LEU A 1 417 ? 55.416 -5.117 -8.170 1.00 30.11 417 LEU A CA 1
ATOM 3398 C C . LEU A 1 417 ? 54.069 -4.542 -8.646 1.00 30.11 417 LEU A C 1
ATOM 3400 O O . LEU A 1 417 ? 53.485 -5.041 -9.589 1.00 30.11 417 LEU A O 1
ATOM 3404 N N . GLY A 1 418 ? 53.495 -3.479 -8.078 1.00 26.83 418 GLY A N 1
ATOM 3405 C CA . GLY A 1 418 ? 53.944 -2.524 -7.067 1.00 26.83 418 GLY A CA 1
ATOM 3406 C C . GLY A 1 418 ? 53.774 -1.104 -7.597 1.00 26.83 418 GLY A C 1
ATOM 3407 O O . GLY A 1 418 ? 54.558 -0.714 -8.442 1.00 26.83 418 GLY A O 1
ATOM 3408 N N . PHE A 1 419 ? 52.797 -0.345 -7.094 1.00 31.67 419 PHE A N 1
ATOM 3409 C CA . PHE A 1 419 ? 52.934 1.081 -6.779 1.00 31.67 419 PHE A CA 1
ATOM 3410 C C . PHE A 1 419 ? 51.795 1.517 -5.848 1.00 31.67 419 PHE A C 1
ATOM 3412 O O . PHE A 1 419 ? 50.661 1.057 -5.935 1.00 31.67 419 PHE A O 1
ATOM 3419 N N . ASN A 1 420 ? 52.187 2.334 -4.879 1.00 31.91 420 ASN A N 1
ATOM 3420 C CA . ASN A 1 420 ? 51.472 2.717 -3.672 1.00 31.91 420 ASN A CA 1
ATOM 3421 C C . ASN A 1 420 ? 50.272 3.637 -3.939 1.00 31.91 420 ASN A C 1
ATOM 3423 O O . ASN A 1 420 ? 50.368 4.518 -4.783 1.00 31.91 420 ASN A O 1
ATOM 3427 N N . ASN A 1 421 ? 49.229 3.537 -3.108 1.00 32.91 421 ASN A N 1
ATOM 3428 C CA . ASN A 1 421 ? 48.860 4.600 -2.164 1.00 32.91 421 ASN A CA 1
ATOM 3429 C C . ASN A 1 421 ? 47.919 4.057 -1.074 1.00 32.91 421 ASN A C 1
ATOM 3431 O O . ASN A 1 421 ? 47.010 3.274 -1.324 1.00 32.91 421 ASN A O 1
ATOM 3435 N N . LYS A 1 422 ? 48.220 4.442 0.168 1.00 33.31 422 LYS A N 1
ATOM 3436 C CA . LYS A 1 422 ? 47.538 4.058 1.409 1.00 33.31 422 LYS A CA 1
ATOM 3437 C C . LYS A 1 422 ? 46.226 4.834 1.569 1.00 33.31 422 LYS A C 1
ATOM 3439 O O . LYS A 1 422 ? 46.272 6.049 1.429 1.00 33.31 422 LYS A O 1
ATOM 3444 N N . ALA A 1 423 ? 45.164 4.182 2.054 1.00 31.16 423 ALA A N 1
ATOM 3445 C CA . ALA A 1 423 ? 44.400 4.619 3.237 1.00 31.16 423 ALA A CA 1
ATOM 3446 C C . ALA A 1 423 ? 43.288 3.613 3.624 1.00 31.16 423 ALA A C 1
ATOM 3448 O O . ALA A 1 423 ? 42.397 3.339 2.834 1.00 31.16 423 ALA A O 1
ATOM 3449 N N . LYS A 1 424 ? 43.392 3.083 4.857 1.00 35.12 424 LYS A N 1
ATOM 3450 C CA . LYS A 1 424 ? 42.341 2.866 5.885 1.00 35.12 424 LYS A CA 1
ATOM 3451 C C . LYS A 1 424 ? 40.926 2.532 5.359 1.00 35.12 424 LYS A C 1
ATOM 3453 O O . LYS A 1 424 ? 40.237 3.405 4.865 1.00 35.12 424 LYS A O 1
ATOM 3458 N N . SER A 1 425 ? 40.467 1.281 5.394 1.00 32.06 425 SER A N 1
ATOM 3459 C CA . SER A 1 425 ? 39.890 0.587 6.565 1.00 32.06 425 SER A CA 1
ATOM 3460 C C . SER A 1 425 ? 38.853 1.404 7.344 1.00 32.06 425 SER A C 1
ATOM 3462 O O . SER A 1 425 ? 39.238 2.205 8.190 1.00 32.06 425 SER A O 1
ATOM 3464 N N . ALA A 1 426 ? 37.573 1.104 7.117 1.00 35.50 426 ALA A N 1
ATOM 3465 C CA . ALA A 1 426 ? 36.563 0.875 8.154 1.00 35.50 426 ALA A CA 1
ATOM 3466 C C . ALA A 1 426 ? 35.300 0.310 7.483 1.00 35.50 426 ALA A C 1
ATOM 3468 O O . ALA A 1 426 ? 34.498 1.047 6.921 1.00 35.50 426 ALA A O 1
ATOM 3469 N N . GLY A 1 427 ? 35.161 -1.016 7.512 1.00 33.22 427 GLY A N 1
ATOM 3470 C CA . GLY A 1 427 ? 33.845 -1.639 7.512 1.00 33.22 427 GLY A CA 1
ATOM 3471 C C . GLY A 1 427 ? 33.298 -1.567 8.934 1.00 33.22 427 GLY A C 1
ATOM 3472 O O . GLY A 1 427 ? 34.046 -1.839 9.872 1.00 33.22 427 GLY A O 1
ATOM 3473 N N . ASN A 1 428 ? 32.053 -1.114 9.061 1.00 35.56 428 ASN A N 1
ATOM 3474 C CA . ASN A 1 428 ? 31.096 -1.385 10.139 1.00 35.56 428 ASN A CA 1
ATOM 3475 C C . ASN A 1 428 ? 29.996 -0.331 10.047 1.00 35.56 428 ASN A C 1
ATOM 3477 O O . ASN A 1 428 ? 30.159 0.753 10.595 1.00 35.56 428 ASN A O 1
ATOM 3481 N N . LEU A 1 429 ? 28.892 -0.655 9.377 1.00 36.66 429 LEU A N 1
ATOM 3482 C CA . LEU A 1 429 ? 27.585 -0.132 9.756 1.00 36.66 429 LEU A CA 1
ATOM 3483 C C . LEU A 1 429 ? 26.579 -1.274 9.622 1.00 36.66 429 LEU A C 1
ATOM 3485 O O . LEU A 1 429 ? 26.167 -1.656 8.533 1.00 36.66 429 LEU A O 1
ATOM 3489 N N . ASP A 1 430 ? 26.363 -1.860 10.790 1.00 30.66 430 ASP A N 1
ATOM 3490 C CA . ASP A 1 430 ? 25.181 -2.534 11.307 1.00 30.66 430 ASP A CA 1
ATOM 3491 C C . ASP A 1 430 ? 23.894 -2.268 10.498 1.00 30.66 430 ASP A C 1
ATOM 3493 O O . ASP A 1 430 ? 23.303 -1.189 10.553 1.00 30.66 430 ASP A O 1
ATOM 3497 N N . GLU A 1 431 ? 23.475 -3.269 9.722 1.00 43.59 431 GLU A N 1
ATOM 3498 C CA . GLU A 1 431 ? 22.089 -3.436 9.289 1.00 43.59 431 GLU A CA 1
ATOM 3499 C C . GLU A 1 431 ? 21.326 -4.009 10.479 1.00 43.59 431 GLU A C 1
ATOM 3501 O O . GLU A 1 431 ? 21.468 -5.202 10.746 1.00 43.59 431 GLU A O 1
ATOM 3506 N N . SER A 1 432 ? 20.552 -3.175 11.178 1.00 51.72 432 SER A N 1
ATOM 3507 C CA . SER A 1 432 ? 19.303 -3.494 11.902 1.00 51.72 432 SER A CA 1
ATOM 3508 C C . SER A 1 432 ? 19.130 -2.558 13.100 1.00 51.72 432 SER A C 1
ATOM 3510 O O . SER A 1 432 ? 19.492 -2.921 14.212 1.00 51.72 432 SER A O 1
ATOM 3512 N N . ASP A 1 433 ? 18.530 -1.381 12.897 1.00 31.62 433 ASP A N 1
ATOM 3513 C CA . ASP A 1 433 ? 17.867 -0.665 13.995 1.00 31.62 433 ASP A CA 1
ATOM 3514 C C . ASP A 1 433 ? 16.829 0.335 13.440 1.00 31.62 433 ASP A C 1
ATOM 3516 O O . ASP A 1 433 ? 17.193 1.387 12.927 1.00 31.62 433 ASP A O 1
ATOM 3520 N N . PHE A 1 434 ? 15.547 -0.067 13.519 1.00 31.83 434 PHE A N 1
ATOM 3521 C CA . PHE A 1 434 ? 14.278 0.705 13.497 1.00 31.83 434 PHE A CA 1
ATOM 3522 C C . PHE A 1 434 ? 14.036 1.751 12.380 1.00 31.83 434 PHE A C 1
ATOM 3524 O O . PHE A 1 434 ? 14.839 2.632 12.127 1.00 31.83 434 PHE A O 1
ATOM 3531 N N . GLY A 1 435 ? 12.891 1.831 11.694 1.00 37.31 435 GLY A N 1
ATOM 3532 C CA . GLY A 1 435 ? 11.517 1.370 11.922 1.00 37.31 435 GLY A CA 1
ATOM 3533 C C . GLY A 1 435 ? 10.607 1.981 10.823 1.00 37.31 435 GLY A C 1
ATOM 3534 O O . GLY A 1 435 ? 11.120 2.636 9.915 1.00 37.31 435 GLY A O 1
ATOM 3535 N N . PRO A 1 436 ? 9.284 1.746 10.840 1.00 36.16 436 PRO A N 1
ATOM 3536 C CA . PRO A 1 436 ? 8.421 1.835 9.661 1.00 36.16 436 PRO A CA 1
ATOM 3537 C C . PRO A 1 436 ? 8.232 3.267 9.149 1.00 36.16 436 PRO A C 1
ATOM 3539 O O . PRO A 1 436 ? 8.033 4.204 9.920 1.00 36.16 436 PRO A O 1
ATOM 3542 N N . LEU A 1 437 ? 8.245 3.403 7.822 1.00 33.09 437 LEU A N 1
ATOM 3543 C CA . LEU A 1 437 ? 7.892 4.622 7.104 1.00 33.09 437 LEU A CA 1
ATOM 3544 C C . LEU A 1 437 ? 6.425 4.967 7.418 1.00 33.09 437 LEU A C 1
ATOM 3546 O O . LEU A 1 437 ? 5.504 4.360 6.874 1.00 33.09 437 LEU A O 1
ATOM 3550 N N . VAL A 1 438 ? 6.205 5.916 8.327 1.00 34.28 438 VAL A N 1
ATOM 3551 C CA . VAL A 1 438 ? 4.896 6.546 8.513 1.00 34.28 438 VAL A CA 1
ATOM 3552 C C . VAL A 1 438 ? 4.674 7.455 7.309 1.00 34.28 438 VAL A C 1
ATOM 3554 O O . VAL A 1 438 ? 5.390 8.439 7.123 1.00 34.28 438 VAL A O 1
ATOM 3557 N N . GLY A 1 439 ? 3.708 7.083 6.468 1.00 34.50 439 GLY A N 1
ATOM 3558 C CA . GLY A 1 439 ? 3.153 7.965 5.454 1.00 34.50 439 GLY A CA 1
ATOM 3559 C C . GLY A 1 439 ? 2.573 9.194 6.141 1.00 34.50 439 GLY A C 1
ATOM 3560 O O . GLY A 1 439 ? 1.700 9.087 6.999 1.00 34.50 439 GLY A O 1
ATOM 3561 N N . ALA A 1 440 ? 3.110 10.358 5.800 1.00 30.80 440 ALA A N 1
ATOM 3562 C CA . ALA A 1 440 ? 2.503 11.621 6.156 1.00 30.80 440 ALA A CA 1
ATOM 3563 C C . ALA A 1 440 ? 1.353 11.878 5.178 1.00 30.80 440 ALA A C 1
ATOM 3565 O O . ALA A 1 440 ? 1.580 12.333 4.056 1.00 30.80 440 ALA A O 1
ATOM 3566 N N . ASP A 1 441 ? 0.127 11.589 5.615 1.00 26.56 441 ASP A N 1
ATOM 3567 C CA . ASP A 1 441 ? -1.050 12.239 5.055 1.00 26.56 441 ASP A CA 1
ATOM 3568 C C . ASP A 1 441 ? -0.875 13.748 5.200 1.00 26.56 441 ASP A C 1
ATOM 3570 O O . ASP A 1 441 ? -0.690 14.275 6.300 1.00 26.56 441 ASP A O 1
ATOM 3574 N N . SER A 1 442 ? -0.946 14.448 4.077 1.00 30.48 442 SER A N 1
ATOM 3575 C CA . SER A 1 442 ? -1.083 15.895 4.067 1.00 30.48 442 SER A CA 1
ATOM 3576 C C . SER A 1 442 ? -2.569 16.217 3.982 1.00 30.48 442 SER A C 1
ATOM 3578 O O . SER A 1 442 ? -3.177 16.126 2.919 1.00 30.48 442 SER A O 1
ATOM 3580 N N . VAL A 1 443 ? -3.154 16.583 5.120 1.00 26.88 443 VAL A N 1
ATOM 3581 C CA . VAL A 1 443 ? -4.424 17.310 5.169 1.00 26.88 443 VAL A CA 1
ATOM 3582 C C . VAL A 1 443 ? -4.118 18.808 5.181 1.00 26.88 443 VAL A C 1
ATOM 3584 O O . VAL A 1 443 ? -3.242 19.253 5.922 1.00 26.88 443 VAL A O 1
ATOM 3587 N N . SER A 1 444 ? -4.942 19.546 4.426 1.00 31.42 444 SER A N 1
ATOM 3588 C CA . SER A 1 444 ? -5.147 21.005 4.400 1.00 31.42 444 SER A CA 1
ATOM 3589 C C . SER A 1 444 ? -4.216 21.805 3.465 1.00 31.42 444 SER A C 1
ATOM 3591 O O . SER A 1 444 ? -3.008 21.637 3.490 1.00 31.42 444 SER A O 1
ATOM 3593 N N . GLU A 1 445 ? -4.688 22.695 2.582 1.00 30.06 445 GLU A N 1
ATOM 3594 C CA . GLU A 1 445 ? -5.918 23.497 2.607 1.00 30.06 445 GLU A CA 1
ATOM 3595 C C . GLU A 1 445 ? -6.503 23.736 1.203 1.00 30.06 445 GLU A C 1
ATOM 3597 O O . GLU A 1 445 ? -5.795 23.964 0.220 1.00 30.06 445 GLU A O 1
ATOM 3602 N N . ASN A 1 446 ? -7.834 23.747 1.147 1.00 31.88 446 ASN A N 1
ATOM 3603 C CA . ASN A 1 446 ? -8.626 24.226 0.024 1.00 31.88 446 ASN A CA 1
ATOM 3604 C C . ASN A 1 446 ? -8.414 25.735 -0.171 1.00 31.88 446 ASN A C 1
ATOM 3606 O O . ASN A 1 446 ? -8.803 26.527 0.686 1.00 31.88 446 ASN A O 1
ATOM 3610 N N . PHE A 1 447 ? -7.882 26.132 -1.327 1.00 28.55 447 PHE A N 1
ATOM 3611 C CA . PHE A 1 447 ? -8.056 27.483 -1.857 1.00 28.55 447 PHE A CA 1
ATOM 3612 C C . PHE A 1 447 ? -9.010 27.425 -3.050 1.00 28.55 447 PHE A C 1
ATOM 3614 O O . PHE A 1 447 ? -8.703 26.847 -4.096 1.00 28.55 447 PHE A O 1
ATOM 3621 N N . ASP A 1 448 ? -10.181 28.032 -2.874 1.00 32.25 448 ASP A N 1
ATOM 3622 C CA . ASP A 1 448 ? -11.179 28.228 -3.916 1.00 32.25 448 ASP A CA 1
ATOM 3623 C C . ASP A 1 448 ? -10.571 28.944 -5.130 1.00 32.25 448 ASP A C 1
ATOM 3625 O O . ASP A 1 448 ? -10.198 30.116 -5.071 1.00 32.25 448 ASP A O 1
ATOM 3629 N N . THR A 1 449 ? -10.527 28.256 -6.271 1.00 31.03 449 THR A N 1
ATOM 3630 C CA . THR A 1 449 ? -10.257 28.864 -7.582 1.00 31.03 449 THR A CA 1
ATOM 3631 C C . THR A 1 449 ? -11.381 28.531 -8.554 1.00 31.03 449 THR A C 1
ATOM 3633 O O . THR A 1 449 ? -11.210 27.940 -9.616 1.00 31.03 449 THR A O 1
ATOM 3636 N N . SER A 1 450 ? -12.584 28.967 -8.193 1.00 32.16 450 SER A N 1
ATOM 3637 C CA . SER A 1 450 ? -13.669 29.121 -9.158 1.00 32.16 450 SER A CA 1
ATOM 3638 C C . SER A 1 450 ? -13.511 30.460 -9.872 1.00 32.16 450 SER A C 1
ATOM 3640 O O . SER A 1 450 ? -13.936 31.483 -9.346 1.00 32.16 450 SER A O 1
ATOM 3642 N N . SER A 1 451 ? -12.886 30.451 -11.053 1.00 41.41 451 SER A N 1
ATOM 3643 C CA . SER A 1 451 ? -13.205 31.297 -12.220 1.00 41.41 451 SER A CA 1
ATOM 3644 C C . SER A 1 451 ? -11.956 31.500 -13.075 1.00 41.41 451 SER A C 1
ATOM 3646 O O . SER A 1 451 ? -11.072 32.265 -12.705 1.00 41.41 451 SER A O 1
ATOM 3648 N N . LEU A 1 452 ? -11.896 30.798 -14.210 1.00 31.02 452 LEU A N 1
ATOM 3649 C CA . LEU A 1 452 ? -11.521 31.322 -15.534 1.00 31.02 452 LEU A CA 1
ATOM 3650 C C . LEU A 1 452 ? -11.586 30.168 -16.548 1.00 31.02 452 LEU A C 1
ATOM 3652 O O . LEU A 1 452 ? -10.593 29.702 -17.100 1.00 31.02 452 LEU A O 1
ATOM 3656 N N . GLY A 1 453 ? -12.806 29.688 -16.781 1.00 33.41 453 GLY A N 1
ATOM 3657 C CA . GLY A 1 453 ? -13.132 28.940 -17.987 1.00 33.41 453 GLY A CA 1
ATOM 3658 C C . GLY A 1 453 ? -13.564 29.909 -19.086 1.00 33.41 453 GLY A C 1
ATOM 3659 O O . GLY A 1 453 ? -14.332 30.831 -18.826 1.00 33.41 453 GLY A O 1
ATOM 3660 N N . SER A 1 454 ? -13.124 29.626 -20.313 1.00 38.47 454 SER A N 1
ATOM 3661 C CA . SER A 1 454 ? -13.561 30.228 -21.580 1.00 38.47 454 SER A CA 1
ATOM 3662 C C . SER A 1 454 ? -12.823 31.486 -22.047 1.00 38.47 454 SER A C 1
ATOM 3664 O O . SER A 1 454 ? -13.356 32.590 -21.989 1.00 38.47 454 SER A O 1
ATOM 3666 N N . LEU A 1 455 ? -11.679 31.286 -22.711 1.00 28.20 455 LEU A N 1
ATOM 3667 C CA . LEU A 1 455 ? -11.344 32.085 -23.892 1.00 28.20 455 LEU A CA 1
ATOM 3668 C C . LEU A 1 455 ? -10.922 31.184 -25.056 1.00 28.20 455 LEU A C 1
ATOM 3670 O O . LEU A 1 455 ? -9.823 30.647 -25.140 1.00 28.20 455 LEU A O 1
ATOM 3674 N N . HIS A 1 456 ? -11.891 31.045 -25.950 1.00 31.53 456 HIS A N 1
ATOM 3675 C CA . HIS A 1 456 ? -11.760 30.808 -27.374 1.00 31.53 456 HIS A CA 1
ATOM 3676 C C . HIS A 1 456 ? -10.593 31.609 -27.984 1.00 31.53 456 HIS A C 1
ATOM 3678 O O . HIS A 1 456 ? -10.439 32.796 -27.703 1.00 31.53 456 HIS A O 1
ATOM 3684 N N . MET A 1 457 ? -9.803 30.959 -28.842 1.00 42.75 457 MET A N 1
ATOM 3685 C CA . MET A 1 457 ? -8.754 31.575 -29.660 1.00 42.75 457 MET A CA 1
ATOM 3686 C C . MET A 1 457 ? -9.264 32.796 -30.445 1.00 42.75 457 MET A C 1
ATOM 3688 O O . MET A 1 457 ? -10.214 32.655 -31.217 1.00 42.75 457 MET A O 1
ATOM 3692 N N . PRO A 1 458 ? -8.554 33.936 -30.402 1.00 36.38 458 PRO A N 1
ATOM 3693 C CA . PRO A 1 458 ? -8.561 34.903 -31.485 1.00 36.38 458 PRO A CA 1
ATOM 3694 C C . PRO A 1 458 ? -7.232 34.830 -32.241 1.00 36.38 458 PRO A C 1
ATOM 3696 O O . PRO A 1 458 ? -6.155 35.116 -31.722 1.00 36.38 458 PRO A O 1
ATOM 3699 N N . SER A 1 459 ? -7.338 34.468 -33.515 1.00 43.22 459 SER A N 1
ATOM 3700 C CA . SER A 1 459 ? -6.355 34.775 -34.548 1.00 43.22 459 SER A CA 1
ATOM 3701 C C . SER A 1 459 ? -6.029 36.276 -34.535 1.00 43.22 459 SER A C 1
ATOM 3703 O O . SER A 1 459 ? -6.906 37.089 -34.817 1.00 43.22 459 SER A O 1
ATOM 3705 N N . GLY A 1 460 ? -4.776 36.643 -34.258 1.00 36.53 460 GLY A N 1
ATOM 3706 C CA . GLY A 1 460 ? -4.287 38.011 -34.447 1.00 36.53 460 GLY A CA 1
ATOM 3707 C C . GLY A 1 460 ? -3.077 38.352 -33.584 1.00 36.53 460 GLY A C 1
ATOM 3708 O O . GLY A 1 460 ? -3.226 38.816 -32.460 1.00 36.53 460 GLY A O 1
ATOM 3709 N N . PHE A 1 461 ? -1.869 38.181 -34.124 1.00 39.09 461 PHE A N 1
ATOM 3710 C CA . PHE A 1 461 ? -0.693 38.875 -33.598 1.00 39.09 461 PHE A CA 1
ATOM 3711 C C . PHE A 1 461 ? -0.897 40.383 -33.803 1.00 39.09 461 PHE A C 1
ATOM 3713 O O . PHE A 1 461 ? -0.936 40.849 -34.940 1.00 39.09 461 PHE A O 1
ATOM 3720 N N . ILE A 1 462 ? -1.037 41.149 -32.719 1.00 49.94 462 ILE A N 1
ATOM 3721 C CA . ILE A 1 462 ? -1.017 42.615 -32.775 1.00 49.94 462 ILE A CA 1
ATOM 3722 C C . ILE A 1 462 ? 0.444 43.049 -32.626 1.00 49.94 462 ILE A C 1
ATOM 3724 O O . ILE A 1 462 ? 1.031 42.926 -31.553 1.00 49.94 462 ILE A O 1
ATOM 3728 N N . LEU A 1 463 ? 1.033 43.522 -33.724 1.00 52.09 463 LEU A N 1
ATOM 3729 C CA . LEU A 1 463 ? 2.356 44.149 -33.747 1.00 52.09 463 LEU A CA 1
ATOM 3730 C C . LEU A 1 463 ? 2.304 45.482 -32.981 1.00 52.09 463 LEU A C 1
ATOM 3732 O O . LEU A 1 463 ? 1.326 46.225 -33.077 1.00 52.09 463 LEU A O 1
ATOM 3736 N N . THR A 1 464 ? 3.349 45.816 -32.220 1.00 68.56 464 THR A N 1
ATOM 3737 C CA . THR A 1 464 ? 3.451 47.133 -31.563 1.00 68.56 464 THR A CA 1
ATOM 3738 C C . THR A 1 464 ? 3.521 48.257 -32.604 1.00 68.56 464 THR A C 1
ATOM 3740 O O . THR A 1 464 ? 4.009 48.059 -33.715 1.00 68.56 464 THR A O 1
ATOM 3743 N N . LYS A 1 465 ? 3.085 49.478 -32.247 1.00 64.06 465 LYS A N 1
ATOM 3744 C CA . LYS A 1 465 ? 3.124 50.659 -33.143 1.00 64.06 465 LYS A CA 1
ATOM 3745 C C . LYS A 1 465 ? 4.506 50.923 -33.756 1.00 64.06 465 LYS A C 1
ATOM 3747 O O . LYS A 1 465 ? 4.585 51.444 -34.866 1.00 64.06 465 LYS A O 1
ATOM 3752 N N . ASP A 1 466 ? 5.574 50.534 -33.065 1.00 57.34 466 ASP A N 1
ATOM 3753 C CA . ASP A 1 466 ? 6.944 50.654 -33.565 1.00 57.34 466 ASP A CA 1
ATOM 3754 C C . ASP A 1 466 ? 7.318 49.527 -34.548 1.00 57.34 466 ASP A C 1
ATOM 3756 O O . ASP A 1 466 ? 8.052 49.768 -35.505 1.00 57.34 466 ASP A O 1
ATOM 3760 N N . GLN A 1 467 ? 6.732 48.331 -34.405 1.00 56.47 467 GLN A N 1
ATOM 3761 C CA . GLN A 1 467 ? 6.870 47.224 -35.360 1.00 56.47 467 GLN A CA 1
ATOM 3762 C C . GLN A 1 467 ? 6.066 47.474 -36.649 1.00 56.47 467 GLN A C 1
ATOM 3764 O O . GLN A 1 467 ? 6.564 47.213 -37.743 1.00 56.47 467 GLN A O 1
ATOM 3769 N N . GLU A 1 468 ? 4.870 48.069 -36.561 1.00 60.94 468 GLU A N 1
ATOM 3770 C CA . GLU A 1 468 ? 4.122 48.517 -37.749 1.00 60.94 468 GLU A CA 1
ATOM 3771 C C . GLU A 1 468 ? 4.830 49.656 -38.503 1.00 60.94 468 GLU A C 1
ATOM 3773 O O . GLU A 1 468 ? 4.743 49.734 -39.731 1.00 60.94 468 GLU A O 1
ATOM 3778 N N . LYS A 1 469 ? 5.553 50.532 -37.789 1.00 61.78 469 LYS A N 1
ATOM 3779 C CA . LYS A 1 469 ? 6.366 51.596 -38.399 1.00 61.78 469 LYS A CA 1
ATOM 3780 C C . LYS A 1 469 ? 7.597 51.048 -39.118 1.00 61.78 469 LYS A C 1
ATOM 3782 O O . LYS A 1 469 ? 7.919 51.542 -40.193 1.00 61.78 469 LYS A O 1
ATOM 3787 N N . ALA A 1 470 ? 8.246 50.027 -38.561 1.00 59.78 470 ALA A N 1
ATOM 3788 C CA . ALA A 1 470 ? 9.422 49.401 -39.163 1.00 59.78 470 ALA A CA 1
ATOM 3789 C C . ALA A 1 470 ? 9.094 48.632 -40.457 1.00 59.78 470 ALA A C 1
ATOM 3791 O O . ALA A 1 470 ? 9.889 48.646 -41.388 1.00 59.78 470 ALA A O 1
ATOM 3792 N N . ILE A 1 471 ? 7.908 48.019 -40.550 1.00 59.56 471 ILE A N 1
ATOM 3793 C CA . ILE A 1 471 ? 7.473 47.271 -41.747 1.00 59.56 471 ILE A CA 1
ATOM 3794 C C . ILE A 1 471 ? 6.989 48.208 -42.874 1.00 59.56 471 ILE A C 1
ATOM 3796 O O . ILE A 1 471 ? 7.049 47.844 -44.045 1.00 59.56 471 ILE A O 1
ATOM 3800 N N . LYS A 1 472 ? 6.526 49.426 -42.546 1.00 58.31 472 LYS A N 1
ATOM 3801 C CA . LYS A 1 472 ? 6.087 50.445 -43.525 1.00 58.31 472 LYS A CA 1
ATOM 3802 C C . LYS A 1 472 ? 7.179 51.437 -43.942 1.00 58.31 472 LYS A C 1
ATOM 3804 O O . LYS A 1 472 ? 6.935 52.239 -44.843 1.00 58.31 472 LYS A O 1
ATOM 3809 N N . ALA A 1 473 ? 8.341 51.430 -43.293 1.00 55.56 473 ALA A N 1
ATOM 3810 C CA . ALA A 1 473 ? 9.455 52.282 -43.683 1.00 55.56 473 ALA A CA 1
ATOM 3811 C C . ALA A 1 473 ? 10.071 51.749 -44.986 1.00 55.56 473 ALA A C 1
ATOM 3813 O O . ALA A 1 473 ? 10.545 50.616 -45.034 1.00 55.56 473 ALA A O 1
ATOM 3814 N N . MET A 1 474 ? 10.046 52.564 -46.045 1.00 56.06 474 MET A N 1
ATOM 3815 C CA . MET A 1 474 ? 10.799 52.288 -47.271 1.00 56.06 474 MET A CA 1
ATOM 3816 C C . MET A 1 474 ? 12.275 52.114 -46.905 1.00 56.06 474 MET A C 1
ATOM 3818 O O . MET A 1 474 ? 12.826 52.898 -46.131 1.00 56.06 474 MET A O 1
ATOM 3822 N N . THR A 1 475 ? 12.909 51.069 -47.428 1.00 62.69 475 THR A N 1
ATOM 3823 C CA . THR A 1 475 ? 14.355 50.893 -47.244 1.00 62.69 475 THR A CA 1
ATOM 3824 C C . THR A 1 475 ? 15.109 52.016 -47.976 1.00 62.69 475 THR A C 1
ATOM 3826 O O . THR A 1 475 ? 14.631 52.469 -49.018 1.00 62.69 475 THR A O 1
ATOM 3829 N N . PRO A 1 476 ? 16.281 52.471 -47.492 1.00 59.66 476 PRO A N 1
ATOM 3830 C CA . PRO A 1 476 ? 17.038 53.554 -48.135 1.00 59.66 476 PRO A CA 1
ATOM 3831 C C . PRO A 1 476 ? 17.337 53.301 -49.626 1.00 59.66 476 PRO A C 1
ATOM 3833 O O . PRO A 1 476 ? 17.311 54.227 -50.430 1.00 59.66 476 PRO A O 1
ATOM 3836 N N . GLU A 1 477 ? 17.511 52.037 -50.028 1.00 57.06 477 GLU A N 1
ATOM 3837 C CA . GLU A 1 477 ? 17.692 51.655 -51.439 1.00 57.06 477 GLU A CA 1
ATOM 3838 C C . GLU A 1 477 ? 16.401 51.785 -52.283 1.00 57.06 477 GLU A C 1
ATOM 3840 O O . GLU A 1 477 ? 16.449 52.065 -53.484 1.00 57.06 477 GLU A O 1
ATOM 3845 N N . GLN A 1 478 ? 15.217 51.631 -51.676 1.00 61.09 478 GLN A N 1
ATOM 3846 C CA . GLN A 1 478 ? 13.928 51.857 -52.346 1.00 61.09 478 GLN A CA 1
ATOM 3847 C C . GLN A 1 478 ? 13.601 53.352 -52.503 1.00 61.09 478 GLN A C 1
ATOM 3849 O O . GLN A 1 478 ? 12.934 53.743 -53.461 1.00 61.09 478 GLN A O 1
ATOM 3854 N N . GLU A 1 479 ? 14.107 54.200 -51.606 1.00 60.78 479 GLU A N 1
ATOM 3855 C CA . GLU A 1 479 ? 13.950 55.656 -51.682 1.00 60.78 479 GLU A CA 1
ATOM 3856 C C . GLU A 1 479 ? 14.846 56.266 -52.780 1.00 60.78 479 GLU A C 1
ATOM 3858 O O . GLU A 1 479 ? 14.396 57.115 -53.555 1.00 60.78 479 GLU A O 1
ATOM 3863 N N . GLU A 1 480 ? 16.069 55.749 -52.953 1.00 57.06 480 GLU A N 1
ATOM 3864 C CA . GLU A 1 480 ? 16.956 56.129 -54.063 1.00 57.06 480 GLU A CA 1
ATOM 3865 C C . GLU A 1 480 ? 16.408 55.687 -55.431 1.00 57.06 480 GLU A C 1
ATOM 3867 O O . GLU A 1 480 ? 16.440 56.456 -56.396 1.00 57.06 480 GLU A O 1
ATOM 3872 N N . THR A 1 481 ? 15.821 54.490 -55.527 1.00 57.91 481 THR A N 1
ATOM 3873 C CA . THR A 1 481 ? 15.236 53.997 -56.789 1.00 57.91 481 THR A CA 1
ATOM 3874 C C . THR A 1 481 ? 13.937 54.718 -57.173 1.00 57.91 481 THR A C 1
ATOM 3876 O O . THR A 1 481 ? 13.720 54.986 -58.358 1.00 57.91 481 THR A O 1
ATOM 3879 N N . ALA A 1 482 ? 13.111 55.131 -56.204 1.00 56.00 482 ALA A N 1
ATOM 3880 C CA . ALA A 1 482 ? 11.942 55.980 -56.456 1.00 56.00 482 ALA A CA 1
ATOM 3881 C C . ALA A 1 482 ? 12.331 57.403 -56.913 1.00 56.00 482 ALA A C 1
ATOM 3883 O O . ALA A 1 482 ? 11.686 57.971 -57.800 1.00 56.00 482 ALA A O 1
ATOM 3884 N N . SER A 1 483 ? 13.424 57.954 -56.373 1.00 57.28 483 SER A N 1
ATOM 3885 C CA . SER A 1 483 ? 13.956 59.276 -56.742 1.00 57.28 483 SER A CA 1
ATOM 3886 C C . SER A 1 483 ? 14.557 59.297 -58.162 1.00 57.28 483 SER A C 1
ATOM 3888 O O . SER A 1 483 ? 14.358 60.244 -58.933 1.00 57.28 483 SER A O 1
ATOM 3890 N N . LEU A 1 484 ? 15.205 58.199 -58.572 1.00 54.06 484 LEU A N 1
ATOM 3891 C CA . LEU A 1 484 ? 15.713 58.022 -59.937 1.00 54.06 484 LEU A CA 1
ATOM 3892 C C . LEU A 1 484 ? 14.586 57.851 -60.968 1.00 54.06 484 LEU A C 1
ATOM 3894 O O . LEU A 1 484 ? 14.663 58.421 -62.056 1.00 54.06 484 LEU A O 1
ATOM 3898 N N . LEU A 1 485 ? 13.507 57.137 -60.629 1.00 53.72 485 LEU A N 1
ATOM 3899 C CA . LEU A 1 485 ? 12.346 56.971 -61.515 1.00 53.72 485 LEU A CA 1
ATOM 3900 C C . LEU A 1 485 ? 11.523 58.262 -61.659 1.00 53.72 485 LEU A C 1
ATOM 3902 O O . LEU A 1 485 ? 11.060 58.562 -62.759 1.00 53.72 485 LEU A O 1
ATOM 3906 N N . SER A 1 486 ? 11.421 59.076 -60.600 1.00 53.91 486 SER A N 1
ATOM 3907 C CA . SER A 1 486 ? 10.764 60.393 -60.658 1.00 53.91 486 SER A CA 1
ATOM 3908 C C . SER A 1 486 ? 11.523 61.401 -61.534 1.00 53.91 486 SER A C 1
ATOM 3910 O O . SER A 1 486 ? 10.905 62.298 -62.109 1.00 53.91 486 SER A O 1
ATOM 3912 N N . SER A 1 487 ? 12.844 61.243 -61.674 1.00 52.06 487 SER A N 1
ATOM 3913 C CA . SER A 1 487 ? 13.689 62.094 -62.526 1.00 52.06 487 SER A CA 1
ATOM 3914 C C . SER A 1 487 ? 13.549 61.774 -64.024 1.00 52.06 487 SER A C 1
ATOM 3916 O O . SER A 1 487 ? 13.861 62.610 -64.869 1.00 52.06 487 SER A O 1
ATOM 3918 N N . VAL A 1 488 ? 13.051 60.581 -64.371 1.00 47.84 488 VAL A N 1
ATOM 3919 C CA . VAL A 1 488 ? 12.904 60.113 -65.763 1.00 47.84 488 VAL A CA 1
ATOM 3920 C C . VAL A 1 488 ? 11.543 60.489 -66.366 1.00 47.84 488 VAL A C 1
ATOM 3922 O O . VAL A 1 488 ? 11.425 60.627 -67.581 1.00 47.84 488 VAL A O 1
ATOM 3925 N N . THR A 1 489 ? 10.519 60.743 -65.549 1.00 48.88 489 THR A N 1
ATOM 3926 C CA . THR A 1 489 ? 9.167 61.095 -66.025 1.00 48.88 489 THR A CA 1
ATOM 3927 C C . THR A 1 489 ? 8.928 62.592 -66.260 1.00 48.88 489 THR A C 1
ATOM 3929 O O . THR A 1 489 ? 7.829 62.967 -66.659 1.00 48.88 489 THR A O 1
ATOM 3932 N N . GLN A 1 490 ? 9.928 63.459 -66.057 1.00 48.84 490 GLN A N 1
ATOM 3933 C CA . GLN A 1 490 ? 9.774 64.920 -66.163 1.00 48.84 490 GLN A CA 1
ATOM 3934 C C . GLN A 1 490 ? 10.380 65.528 -67.443 1.00 48.84 490 GLN A C 1
ATOM 3936 O O . GLN A 1 490 ? 10.842 66.666 -67.432 1.00 48.84 490 GLN A O 1
ATOM 3941 N N . ILE A 1 491 ? 10.389 64.786 -68.560 1.00 50.81 491 ILE A N 1
ATOM 3942 C CA . ILE A 1 491 ? 10.824 65.309 -69.869 1.00 50.81 491 ILE A CA 1
ATOM 3943 C C . ILE A 1 491 ? 9.863 64.856 -70.979 1.00 50.81 491 ILE A C 1
ATOM 3945 O O . ILE A 1 491 ? 10.116 63.911 -71.720 1.00 50.81 491 ILE A O 1
ATOM 3949 N N . MET A 1 492 ? 8.745 65.567 -71.088 1.00 37.94 492 MET A N 1
ATOM 3950 C CA . MET A 1 492 ? 7.882 65.673 -72.271 1.00 37.94 492 MET A CA 1
ATOM 3951 C C . MET A 1 492 ? 7.141 67.009 -72.061 1.00 37.94 492 MET A C 1
ATOM 3953 O O . MET A 1 492 ? 6.515 67.177 -71.024 1.00 37.94 492 MET A O 1
ATOM 3957 N N . GLU A 1 493 ? 7.269 68.081 -72.843 1.00 40.12 493 GLU A N 1
ATOM 3958 C CA . GLU A 1 493 ? 7.477 68.262 -74.278 1.00 40.12 493 GLU A CA 1
ATOM 3959 C C . GLU A 1 493 ? 8.307 69.538 -74.543 1.00 40.12 493 GLU A C 1
ATOM 3961 O O . GLU A 1 493 ? 8.094 70.557 -73.890 1.00 40.12 493 GLU A O 1
ATOM 3966 N N . SER A 1 494 ? 9.203 69.512 -75.537 1.00 34.47 494 SER A N 1
ATOM 3967 C CA . SER A 1 494 ? 9.313 70.514 -76.619 1.00 34.47 494 SER A CA 1
ATOM 3968 C C . SER A 1 494 ? 10.721 70.525 -77.231 1.00 34.47 494 SER A C 1
ATOM 3970 O O . SER A 1 494 ? 11.726 70.522 -76.529 1.00 34.47 494 SER A O 1
ATOM 3972 N N . ALA A 1 495 ? 10.743 70.597 -78.563 1.00 39.56 495 ALA A N 1
ATOM 3973 C CA . ALA A 1 495 ? 11.878 70.637 -79.483 1.00 39.56 495 ALA A CA 1
ATOM 3974 C C . ALA A 1 495 ? 12.595 69.297 -79.747 1.00 39.56 495 ALA A C 1
ATOM 3976 O O . ALA A 1 495 ? 13.384 68.783 -78.962 1.00 39.56 495 ALA A O 1
ATOM 3977 N N . TYR A 1 496 ? 12.333 68.779 -80.947 1.00 54.91 496 TYR A N 1
ATOM 3978 C CA . TYR A 1 496 ? 13.005 67.670 -81.617 1.00 54.91 496 TYR A CA 1
ATOM 3979 C C . TYR A 1 496 ? 14.491 68.010 -81.840 1.00 54.91 496 TYR A C 1
ATOM 3981 O O . TYR A 1 496 ? 14.895 68.435 -82.921 1.00 54.91 496 TYR A O 1
ATOM 3989 N N . VAL A 1 497 ? 15.308 67.885 -80.797 1.00 54.66 497 VAL A N 1
ATOM 3990 C CA . VAL A 1 497 ? 16.768 67.981 -80.868 1.00 54.66 497 VAL A CA 1
ATOM 3991 C C . VAL A 1 497 ? 17.324 66.824 -80.039 1.00 54.66 497 VAL A C 1
ATOM 3993 O O . VAL A 1 497 ? 16.997 66.734 -78.855 1.00 54.66 497 VAL A O 1
ATOM 3996 N N . PRO A 1 498 ? 18.126 65.911 -80.621 1.00 51.62 498 PRO A N 1
ATOM 3997 C CA . PRO A 1 498 ? 18.768 64.857 -79.845 1.00 51.62 498 PRO A CA 1
ATOM 3998 C C . PRO A 1 498 ? 19.591 65.507 -78.723 1.00 51.62 49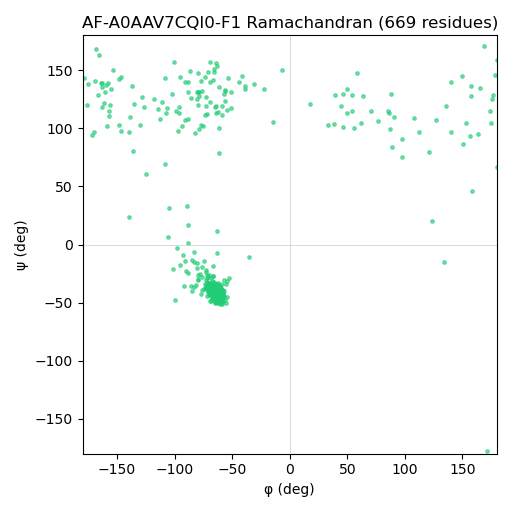8 PRO A C 1
ATOM 4000 O O . PRO A 1 498 ? 20.332 66.451 -79.017 1.00 51.62 498 PRO A O 1
ATOM 4003 N N . PRO A 1 499 ? 19.490 65.054 -77.461 1.00 53.72 499 PRO A N 1
ATOM 4004 C CA . PRO A 1 499 ? 20.279 65.629 -76.380 1.00 53.72 499 PRO A CA 1
ATOM 4005 C C . PRO A 1 499 ? 21.773 65.616 -76.740 1.00 53.72 499 PRO A C 1
ATOM 4007 O O . PRO A 1 499 ? 22.274 64.696 -77.391 1.00 53.72 499 PRO A O 1
ATOM 4010 N N . SER A 1 500 ? 22.507 66.651 -76.345 1.00 50.84 500 SER A N 1
ATOM 4011 C CA . SER A 1 500 ? 23.950 66.747 -76.579 1.00 50.84 500 SER A CA 1
ATOM 4012 C C . SER A 1 500 ? 24.672 65.565 -75.924 1.00 50.84 500 SER A C 1
ATOM 4014 O O . SER A 1 500 ? 24.694 65.446 -74.703 1.00 50.84 500 SER A O 1
ATOM 4016 N N . GLY A 1 501 ? 25.224 64.678 -76.759 1.00 57.69 501 GLY A N 1
ATOM 4017 C CA . GLY A 1 501 ? 25.837 63.406 -76.358 1.00 57.69 501 GLY A CA 1
ATOM 4018 C C . GLY A 1 501 ? 25.407 62.206 -77.212 1.00 57.69 501 GLY A C 1
ATOM 4019 O O . GLY A 1 501 ? 26.085 61.182 -77.204 1.00 57.69 501 GLY A O 1
ATOM 4020 N N . TYR A 1 502 ? 24.334 62.330 -78.001 1.00 51.00 502 TYR A N 1
ATOM 4021 C CA . TYR A 1 502 ? 23.848 61.257 -78.872 1.00 51.00 502 TYR A CA 1
ATOM 4022 C C . TYR A 1 502 ? 24.469 61.348 -80.274 1.00 51.00 502 TYR A C 1
ATOM 4024 O O . TYR A 1 502 ? 24.136 62.220 -81.076 1.00 51.00 502 TYR A O 1
ATOM 4032 N N . ARG A 1 503 ? 25.389 60.425 -80.576 1.00 67.06 503 ARG A N 1
ATOM 4033 C CA . ARG A 1 503 ? 25.932 60.201 -81.925 1.00 67.06 503 ARG A CA 1
ATOM 4034 C C . ARG A 1 503 ? 24.941 59.350 -82.728 1.00 67.06 503 ARG A C 1
ATOM 4036 O O . ARG A 1 503 ? 24.511 58.307 -82.247 1.00 67.06 503 ARG A O 1
ATOM 4043 N N . LEU A 1 504 ? 24.609 59.767 -83.954 1.00 58.97 504 LEU A N 1
ATOM 4044 C CA . LEU A 1 504 ? 23.883 58.926 -84.915 1.00 58.97 504 LEU A CA 1
ATOM 4045 C C . LEU A 1 504 ? 24.749 57.704 -85.244 1.00 58.97 504 LEU A C 1
ATOM 4047 O O . LEU A 1 504 ? 25.843 57.833 -85.793 1.00 58.97 504 LEU A O 1
ATOM 4051 N N . VAL A 1 505 ? 24.266 56.536 -84.834 1.00 62.25 505 VAL A N 1
ATOM 4052 C CA . VAL A 1 505 ? 24.929 55.244 -85.004 1.00 62.25 505 VAL A CA 1
ATOM 4053 C C . VAL A 1 505 ? 24.696 54.777 -86.444 1.00 62.25 505 VAL A C 1
ATOM 4055 O O . VAL A 1 505 ? 23.556 54.772 -86.909 1.00 62.25 505 VAL A O 1
ATOM 4058 N N . SER A 1 506 ? 25.754 54.427 -87.179 1.00 70.00 506 SER A N 1
ATOM 4059 C CA . SER A 1 506 ? 25.610 53.874 -88.537 1.00 70.00 506 SER A CA 1
ATOM 4060 C C . SER A 1 506 ? 24.872 52.529 -88.511 1.00 70.00 506 SER A C 1
ATOM 4062 O O . SER A 1 506 ? 24.889 51.836 -87.500 1.00 70.00 506 SER A O 1
ATOM 4064 N N . GLU A 1 507 ? 24.235 52.117 -89.611 1.00 72.88 507 GLU A N 1
ATOM 4065 C CA . GLU A 1 507 ? 23.457 50.863 -89.661 1.00 72.88 507 GLU A CA 1
ATOM 4066 C C . GLU A 1 507 ? 24.297 49.626 -89.280 1.00 72.88 507 GLU A C 1
ATOM 4068 O O . GLU A 1 507 ? 23.804 48.685 -88.659 1.00 72.88 507 GLU A O 1
ATOM 4073 N N . THR A 1 508 ? 25.600 49.642 -89.563 1.00 77.00 508 THR A N 1
ATOM 4074 C CA . THR A 1 508 ? 26.550 48.609 -89.131 1.00 77.00 508 THR A CA 1
ATOM 4075 C C . THR A 1 508 ? 26.840 48.659 -87.630 1.00 77.00 508 THR A C 1
ATOM 4077 O O . THR A 1 508 ? 26.826 47.614 -86.984 1.00 77.00 508 THR A O 1
ATOM 4080 N N . GLU A 1 509 ? 27.065 49.845 -87.055 1.00 80.44 509 GLU A N 1
ATOM 4081 C CA . GLU A 1 509 ? 27.244 50.027 -85.606 1.00 80.44 509 GLU A CA 1
ATOM 4082 C C . GLU A 1 509 ? 25.943 49.717 -84.837 1.00 80.44 509 GLU A C 1
ATOM 4084 O O . GLU A 1 509 ? 25.998 49.167 -83.741 1.00 80.44 509 GLU A O 1
ATOM 4089 N N . TRP A 1 510 ? 24.772 49.987 -85.424 1.00 79.62 510 TRP A N 1
ATOM 4090 C CA . TRP A 1 510 ? 23.462 49.680 -84.846 1.00 79.62 510 TRP A CA 1
ATOM 4091 C C . TRP A 1 510 ? 23.208 48.174 -84.827 1.00 79.62 510 TRP A C 1
ATOM 4093 O O . TRP A 1 510 ? 22.806 47.635 -83.802 1.00 79.62 510 TRP A O 1
ATOM 4103 N N . ASN A 1 511 ? 23.533 47.467 -85.914 1.00 83.75 511 ASN A N 1
ATOM 4104 C CA . ASN A 1 511 ? 23.484 46.005 -85.947 1.00 83.75 511 ASN A CA 1
ATOM 4105 C C . ASN A 1 511 ? 24.478 45.367 -84.961 1.00 83.75 511 ASN A C 1
ATOM 4107 O O . ASN A 1 511 ? 24.155 44.355 -84.335 1.00 83.75 511 ASN A O 1
ATOM 4111 N N . LEU A 1 512 ? 25.675 45.946 -84.792 1.00 84.94 512 LEU A N 1
ATOM 4112 C CA . LEU A 1 512 ? 26.646 45.479 -83.799 1.00 84.94 512 LEU A CA 1
ATOM 4113 C C . LEU A 1 512 ? 26.122 45.691 -82.377 1.00 84.94 512 LEU A C 1
ATOM 4115 O O . LEU A 1 512 ? 26.144 44.756 -81.585 1.00 84.94 512 LEU A O 1
ATOM 4119 N N . LEU A 1 513 ? 25.577 46.876 -82.093 1.00 80.88 513 LEU A N 1
ATOM 4120 C CA . LEU A 1 513 ? 24.974 47.210 -80.808 1.00 80.88 513 LEU A CA 1
ATOM 4121 C C . LEU A 1 513 ? 23.765 46.320 -80.519 1.00 80.88 513 LEU A C 1
ATOM 4123 O O . LEU A 1 513 ? 23.631 45.817 -79.416 1.00 80.88 513 LEU A O 1
ATOM 4127 N N . GLN A 1 514 ? 22.914 46.046 -81.506 1.00 79.44 514 GLN A N 1
ATOM 4128 C CA . GLN A 1 514 ? 21.771 45.148 -81.355 1.00 79.44 514 GLN A CA 1
ATOM 4129 C C . GLN A 1 514 ? 22.230 43.710 -81.091 1.00 79.44 514 GLN A C 1
ATOM 4131 O O . GLN A 1 514 ? 21.654 43.022 -80.251 1.00 79.44 514 GLN A O 1
ATOM 4136 N N . LYS A 1 515 ? 23.314 43.262 -81.735 1.00 82.31 515 LYS A N 1
ATOM 4137 C CA . LYS A 1 515 ? 23.932 41.958 -81.471 1.00 82.31 515 LYS A CA 1
ATOM 4138 C C . LYS A 1 515 ? 24.617 41.912 -80.104 1.00 82.31 515 LYS A C 1
ATOM 4140 O O . LYS A 1 515 ? 24.549 40.880 -79.441 1.00 82.31 515 LYS A O 1
ATOM 4145 N N . GLU A 1 516 ? 25.234 42.998 -79.651 1.00 82.38 516 GLU A N 1
ATOM 4146 C CA . GLU A 1 516 ? 25.817 43.131 -78.313 1.00 82.38 516 GLU A CA 1
ATOM 4147 C C . GLU A 1 516 ? 24.747 43.200 -77.229 1.00 82.38 516 GLU A C 1
ATOM 4149 O O . GLU A 1 516 ? 24.887 42.513 -76.228 1.00 82.38 516 GLU A O 1
ATOM 4154 N N . VAL A 1 517 ? 23.643 43.912 -77.449 1.00 79.75 517 VAL A N 1
ATOM 4155 C CA . VAL A 1 517 ? 22.463 43.935 -76.574 1.00 79.75 517 VAL A CA 1
ATOM 4156 C C . VAL A 1 517 ? 21.802 42.561 -76.543 1.00 79.75 517 VAL A C 1
ATOM 4158 O O . VAL A 1 517 ? 21.470 42.081 -75.466 1.00 79.75 517 VAL A O 1
ATOM 4161 N N . GLN A 1 518 ? 21.691 41.863 -77.677 1.00 77.25 518 GLN A N 1
ATOM 4162 C CA . GLN A 1 518 ? 21.209 40.479 -77.714 1.00 77.25 518 GLN A CA 1
ATOM 4163 C C . GLN A 1 518 ? 22.169 39.538 -76.970 1.00 77.25 518 GLN A C 1
ATOM 4165 O O . GLN A 1 518 ? 21.737 38.646 -76.249 1.00 77.25 518 GLN A O 1
ATOM 4170 N N . THR A 1 519 ? 23.481 39.738 -77.104 1.00 77.81 519 THR A N 1
ATOM 4171 C CA . THR A 1 519 ? 24.508 38.932 -76.425 1.00 77.81 519 THR A CA 1
ATOM 4172 C C . THR A 1 519 ? 24.559 39.232 -74.926 1.00 77.81 519 THR A C 1
ATOM 4174 O O . THR A 1 519 ? 24.715 38.312 -74.129 1.00 77.81 519 THR A O 1
ATOM 4177 N N . ALA A 1 520 ? 24.388 40.491 -74.527 1.00 73.44 520 ALA A N 1
ATOM 4178 C CA . ALA A 1 520 ? 24.283 40.932 -73.144 1.00 73.44 520 ALA A CA 1
ATOM 4179 C C . ALA A 1 520 ? 22.973 40.441 -72.524 1.00 73.44 520 ALA A C 1
ATOM 4181 O O . ALA A 1 520 ? 23.006 39.876 -71.441 1.00 73.44 520 ALA A O 1
ATOM 4182 N N . GLY A 1 521 ? 21.853 40.520 -73.243 1.00 72.69 521 GLY A N 1
ATOM 4183 C CA . GLY A 1 521 ? 20.573 39.925 -72.858 1.00 72.69 521 GLY A CA 1
ATOM 4184 C C . GLY A 1 521 ? 20.660 38.405 -72.710 1.00 72.69 521 GLY A C 1
ATOM 4185 O O . GLY A 1 521 ? 20.166 37.856 -71.733 1.00 72.69 521 GLY A O 1
ATOM 4186 N N . ASN A 1 522 ? 21.388 37.718 -73.595 1.00 71.75 522 ASN A N 1
ATOM 4187 C CA . ASN A 1 522 ? 21.653 36.280 -73.481 1.00 71.75 522 ASN A CA 1
ATOM 4188 C C . ASN A 1 522 ? 22.603 35.925 -72.321 1.00 71.75 522 ASN A C 1
ATOM 4190 O O . ASN A 1 522 ? 22.555 34.801 -71.826 1.00 71.75 522 ASN A O 1
ATOM 4194 N N . LYS A 1 523 ? 23.484 36.841 -71.896 1.00 68.81 523 LYS A N 1
ATOM 4195 C CA . LYS A 1 523 ? 24.376 36.667 -70.734 1.00 68.81 523 LYS A CA 1
ATOM 4196 C C . LYS A 1 523 ? 23.677 37.004 -69.412 1.00 68.81 523 LYS A C 1
ATOM 4198 O O . LYS A 1 523 ? 23.906 36.308 -68.434 1.00 68.81 523 LYS A O 1
ATOM 4203 N N . LEU A 1 524 ? 22.805 38.012 -69.402 1.00 63.47 524 LEU A N 1
ATOM 4204 C CA . LEU A 1 524 ? 21.993 38.435 -68.254 1.00 63.47 524 LEU A CA 1
ATOM 4205 C C . LEU A 1 524 ? 20.759 37.539 -68.044 1.00 63.47 524 LEU A C 1
ATOM 4207 O O . LEU A 1 524 ? 20.285 37.403 -66.924 1.00 63.47 524 LEU A O 1
ATOM 4211 N N . GLY A 1 525 ? 20.251 36.904 -69.104 1.00 63.97 525 GLY A N 1
ATOM 4212 C CA . GLY A 1 525 ? 19.136 35.951 -69.055 1.00 63.97 525 GLY A CA 1
ATOM 4213 C C . GLY A 1 525 ? 19.541 34.522 -68.678 1.00 63.97 525 GLY A C 1
ATOM 4214 O O . GLY A 1 525 ? 18.675 33.666 -68.493 1.00 63.97 525 GLY A O 1
ATOM 4215 N N . ARG A 1 526 ? 20.844 34.237 -68.553 1.00 71.75 526 ARG A N 1
ATOM 4216 C CA . ARG A 1 526 ? 21.323 32.976 -67.978 1.00 71.75 526 ARG A CA 1
ATOM 4217 C C . ARG A 1 526 ? 21.261 33.082 -66.461 1.00 71.75 526 ARG A C 1
ATOM 4219 O O . ARG A 1 526 ? 21.822 34.005 -65.878 1.00 71.75 526 ARG A O 1
ATOM 4226 N N . ARG A 1 527 ? 20.577 32.126 -65.827 1.00 70.69 527 ARG A N 1
ATOM 4227 C CA . ARG A 1 527 ? 20.572 32.006 -64.365 1.00 70.69 527 ARG A CA 1
ATOM 4228 C C . ARG A 1 527 ? 22.019 31.869 -63.895 1.00 70.69 527 ARG A C 1
ATOM 4230 O O . ARG A 1 527 ? 22.767 31.073 -64.450 1.00 70.69 527 ARG A O 1
ATOM 4237 N N . CYS A 1 528 ? 22.414 32.678 -62.919 1.00 80.31 528 CYS A N 1
ATOM 4238 C CA . CYS A 1 528 ? 23.744 32.593 -62.335 1.00 80.31 528 CYS A CA 1
ATOM 4239 C C . CYS A 1 528 ? 23.892 31.234 -61.639 1.00 80.31 528 CYS A C 1
ATOM 4241 O O . CYS A 1 528 ? 23.145 30.943 -60.703 1.00 80.31 528 CYS A O 1
ATOM 4243 N N . ASP A 1 529 ? 24.851 30.417 -62.078 1.00 81.44 529 ASP A N 1
ATOM 4244 C CA . ASP A 1 529 ? 25.067 29.068 -61.539 1.00 81.44 529 ASP A CA 1
ATOM 4245 C C . ASP A 1 529 ? 25.363 29.095 -60.030 1.00 81.44 529 ASP A C 1
ATOM 4247 O O . ASP A 1 529 ? 24.901 28.229 -59.288 1.00 81.44 529 ASP A O 1
ATOM 4251 N N . MET A 1 530 ? 26.048 30.139 -59.549 1.00 83.75 530 MET A N 1
ATOM 4252 C CA . MET A 1 530 ? 26.293 30.339 -58.117 1.00 83.75 530 MET A CA 1
ATOM 4253 C C . MET A 1 530 ? 24.999 30.630 -57.353 1.00 83.75 530 MET A C 1
ATOM 4255 O O . MET A 1 530 ? 24.758 30.026 -56.313 1.00 83.75 530 MET A O 1
ATOM 4259 N N . CYS A 1 531 ? 24.139 31.508 -57.877 1.00 83.56 531 CYS A N 1
ATOM 4260 C CA . CYS A 1 531 ? 22.844 31.803 -57.259 1.00 83.56 531 CYS A CA 1
ATOM 4261 C C . CYS A 1 531 ? 21.932 30.572 -57.262 1.00 83.56 531 CYS A C 1
ATOM 4263 O O . CYS A 1 531 ? 21.292 30.300 -56.254 1.00 83.56 531 CYS A O 1
ATOM 4265 N N . SER A 1 532 ? 21.925 29.791 -58.347 1.00 86.56 532 SER A N 1
ATOM 4266 C CA . SER A 1 532 ? 21.161 28.542 -58.421 1.00 86.56 532 SER A CA 1
ATOM 4267 C C . SER A 1 532 ? 21.665 27.493 -57.426 1.00 86.56 532 SER A C 1
ATOM 4269 O O . SER A 1 532 ? 20.867 26.717 -56.903 1.00 86.56 532 SER A O 1
ATOM 4271 N N . ASN A 1 533 ? 22.973 27.456 -57.154 1.00 89.81 533 ASN A N 1
ATOM 4272 C CA . ASN A 1 533 ? 23.554 26.562 -56.155 1.00 89.81 533 ASN A CA 1
ATOM 4273 C C . ASN A 1 533 ? 23.150 26.981 -54.731 1.00 89.81 533 ASN A C 1
ATOM 4275 O O . ASN A 1 533 ? 22.627 26.156 -53.985 1.00 89.81 533 ASN A O 1
ATOM 4279 N N . TYR A 1 534 ? 23.280 28.267 -54.389 1.00 89.38 534 TYR A N 1
ATOM 4280 C CA . TYR A 1 534 ? 22.833 28.782 -53.090 1.00 89.38 534 TYR A CA 1
ATOM 4281 C C . TYR A 1 534 ? 21.319 28.655 -52.888 1.00 89.38 534 TYR A C 1
ATOM 4283 O O . TYR A 1 534 ? 20.883 28.330 -51.789 1.00 89.38 534 TYR A O 1
ATOM 4291 N N . GLU A 1 535 ? 20.512 28.836 -53.936 1.00 89.38 535 GLU A N 1
ATOM 4292 C CA . GLU A 1 535 ? 19.066 28.593 -53.895 1.00 89.38 535 GLU A CA 1
ATOM 4293 C C . GLU A 1 535 ? 18.762 27.123 -53.573 1.00 89.38 535 GLU A C 1
ATOM 4295 O O . GLU A 1 535 ? 17.961 26.836 -52.685 1.00 89.38 535 GLU A O 1
ATOM 4300 N N . LYS A 1 536 ? 19.456 26.181 -54.225 1.00 91.25 536 LYS A N 1
ATOM 4301 C CA . LYS A 1 536 ? 19.313 24.746 -53.946 1.00 91.25 536 LYS A CA 1
ATOM 4302 C C . LYS A 1 536 ? 19.777 24.385 -52.531 1.00 91.25 536 LYS A C 1
ATOM 4304 O O . LYS A 1 536 ? 19.140 23.568 -51.870 1.00 91.25 536 LYS A O 1
ATOM 4309 N N . GLN A 1 537 ? 20.860 24.997 -52.052 1.00 92.12 537 GLN A N 1
ATOM 4310 C CA . GLN A 1 537 ? 21.346 24.807 -50.686 1.00 92.12 537 GLN A CA 1
ATOM 4311 C C . GLN A 1 537 ? 20.346 25.351 -49.655 1.00 92.12 537 GLN A C 1
ATOM 4313 O O . GLN A 1 537 ? 20.055 24.672 -48.673 1.00 92.12 537 GLN A O 1
ATOM 4318 N N . LEU A 1 538 ? 19.766 26.529 -49.901 1.00 92.12 538 LEU A N 1
ATOM 4319 C CA . LEU A 1 538 ? 18.749 27.129 -49.038 1.00 92.12 538 LEU A CA 1
ATOM 4320 C C . LEU A 1 538 ? 17.472 26.283 -48.999 1.00 92.12 538 LEU A C 1
ATOM 4322 O O . LEU A 1 538 ? 16.939 26.052 -47.919 1.00 92.12 538 LEU A O 1
ATOM 4326 N N . GLN A 1 539 ? 17.022 25.761 -50.144 1.00 93.75 539 GLN A N 1
ATOM 4327 C CA . GLN A 1 539 ? 15.898 24.819 -50.211 1.00 93.75 539 GLN A CA 1
ATOM 4328 C C . GLN A 1 539 ? 16.183 23.534 -49.419 1.00 93.75 539 GLN A C 1
ATOM 4330 O O . GLN A 1 539 ? 15.302 23.032 -48.720 1.00 93.75 539 GLN A O 1
ATOM 4335 N N . GLY A 1 540 ? 17.418 23.022 -49.479 1.00 93.19 540 GLY A N 1
ATOM 4336 C CA . GLY A 1 540 ? 17.852 21.882 -48.669 1.00 93.19 540 GLY A CA 1
ATOM 4337 C C . GLY A 1 540 ? 17.764 22.168 -47.168 1.00 93.19 540 GLY A C 1
ATOM 4338 O O . GLY A 1 540 ? 17.158 21.392 -46.433 1.00 93.19 540 GLY A O 1
ATOM 4339 N N . ILE A 1 541 ? 18.281 23.319 -46.728 1.00 92.69 541 ILE A N 1
ATOM 4340 C CA . ILE A 1 541 ? 18.209 23.751 -45.323 1.00 92.69 541 ILE A CA 1
ATOM 4341 C C . ILE A 1 541 ? 16.754 23.958 -44.883 1.00 92.69 541 ILE A C 1
ATOM 4343 O O . ILE A 1 541 ? 16.382 23.509 -43.806 1.00 92.69 541 ILE A O 1
ATOM 4347 N N . GLN A 1 542 ? 15.910 24.582 -45.710 1.00 89.00 542 GLN A N 1
ATOM 4348 C CA . GLN A 1 542 ? 14.484 24.778 -45.412 1.00 89.00 542 GLN A CA 1
ATOM 4349 C C . GLN A 1 542 ? 13.726 23.450 -45.287 1.00 89.00 542 GLN A C 1
ATOM 4351 O O . GLN A 1 542 ? 12.863 23.313 -44.423 1.00 89.00 542 GLN A O 1
ATOM 4356 N N . THR A 1 543 ? 14.063 22.460 -46.115 1.00 92.00 543 THR A N 1
ATOM 4357 C CA . THR A 1 543 ? 13.470 21.116 -46.029 1.00 92.00 543 THR A CA 1
ATOM 4358 C C . THR A 1 543 ? 13.892 20.428 -44.731 1.00 92.00 543 THR A C 1
ATOM 4360 O O . THR A 1 543 ? 13.046 19.929 -43.994 1.00 92.00 543 THR A O 1
ATOM 4363 N N . GLN A 1 544 ? 15.180 20.490 -44.390 1.00 91.81 544 GLN A N 1
ATOM 4364 C CA . GLN A 1 544 ? 15.703 19.923 -43.147 1.00 91.81 544 GLN A CA 1
ATOM 4365 C C . GLN A 1 544 ? 15.138 20.628 -41.895 1.00 91.81 544 GLN A C 1
ATOM 4367 O O . GLN A 1 544 ? 14.850 19.994 -40.879 1.00 91.81 544 GLN A O 1
ATOM 4372 N N . GLU A 1 545 ? 14.917 21.941 -41.962 1.00 92.75 545 GLU A N 1
ATOM 4373 C CA . GLU A 1 545 ? 14.263 22.726 -40.909 1.00 92.75 545 GLU A CA 1
ATOM 4374 C C . GLU A 1 545 ? 12.788 22.329 -40.728 1.00 92.75 545 GLU A C 1
ATOM 4376 O O . GLU A 1 545 ? 12.310 22.191 -39.601 1.00 92.75 545 GLU A O 1
ATOM 4381 N N . ALA A 1 546 ? 12.069 22.061 -41.822 1.00 92.69 546 ALA A N 1
ATOM 4382 C CA . ALA A 1 546 ? 10.706 21.540 -41.761 1.00 92.69 546 ALA A CA 1
ATOM 4383 C C . ALA A 1 546 ? 10.650 20.128 -41.146 1.00 92.69 546 ALA A C 1
ATOM 4385 O O . ALA A 1 546 ? 9.825 19.878 -40.266 1.00 92.69 546 ALA A O 1
ATOM 4386 N N . GLU A 1 547 ? 11.557 19.232 -41.545 1.00 93.62 547 GLU A N 1
ATOM 4387 C CA . GLU A 1 547 ? 11.642 17.865 -41.014 1.00 93.62 547 GLU A CA 1
ATOM 4388 C C . GLU A 1 547 ? 11.943 17.847 -39.511 1.00 93.62 547 GLU A C 1
ATOM 4390 O O . GLU A 1 547 ? 11.269 17.158 -38.742 1.00 93.62 547 GLU A O 1
ATOM 4395 N N . THR A 1 548 ? 12.918 18.642 -39.066 1.00 88.06 548 THR A N 1
ATOM 4396 C CA . THR A 1 548 ? 13.249 18.780 -37.638 1.00 88.06 548 THR A CA 1
ATOM 4397 C C . THR A 1 548 ? 12.096 19.393 -36.845 1.00 88.06 548 THR A C 1
ATOM 4399 O O . THR A 1 548 ? 11.787 18.921 -35.749 1.00 88.06 548 THR A O 1
ATOM 4402 N N . ARG A 1 549 ? 11.380 20.378 -37.402 1.00 93.56 549 ARG A N 1
ATOM 4403 C CA . ARG A 1 549 ? 10.174 20.943 -36.777 1.00 93.56 549 ARG A CA 1
ATOM 4404 C C . ARG A 1 549 ? 9.084 19.888 -36.579 1.00 93.56 549 ARG A C 1
ATOM 4406 O O . ARG A 1 549 ? 8.447 19.862 -35.525 1.00 93.56 549 ARG A O 1
ATOM 4413 N N . ASP A 1 550 ? 8.865 19.012 -37.554 1.00 95.69 550 ASP A N 1
ATOM 4414 C CA . ASP A 1 550 ? 7.868 17.946 -37.436 1.00 95.69 550 ASP A CA 1
ATOM 4415 C C . ASP A 1 550 ? 8.308 16.837 -36.469 1.00 95.69 550 ASP A C 1
ATOM 4417 O O . ASP A 1 550 ? 7.484 16.335 -35.697 1.00 95.69 550 ASP A O 1
ATOM 4421 N N . GLN A 1 551 ? 9.607 16.523 -36.405 1.00 94.44 551 GLN A N 1
ATOM 4422 C CA . GLN A 1 551 ? 10.165 15.646 -35.368 1.00 94.44 551 GLN A CA 1
ATOM 4423 C C . GLN A 1 551 ? 9.939 16.219 -33.963 1.00 94.44 551 GLN A C 1
ATOM 4425 O O . GLN A 1 551 ? 9.472 15.499 -33.078 1.00 94.44 551 GLN A O 1
ATOM 4430 N N . VAL A 1 552 ? 10.181 17.519 -33.761 1.00 93.12 552 VAL A N 1
ATOM 4431 C CA . VAL A 1 552 ? 9.918 18.199 -32.483 1.00 93.12 552 VAL A CA 1
ATOM 4432 C C . VAL A 1 552 ? 8.435 18.139 -32.121 1.00 93.12 552 VAL A C 1
ATOM 4434 O O . VAL A 1 552 ? 8.111 17.803 -30.985 1.00 93.12 552 VAL A O 1
ATOM 4437 N N . LYS A 1 553 ? 7.515 18.386 -33.064 1.00 95.31 553 LYS A N 1
ATOM 4438 C CA . LYS A 1 553 ? 6.068 18.248 -32.800 1.00 95.31 553 LYS A CA 1
ATOM 4439 C C . LYS A 1 553 ? 5.695 16.827 -32.385 1.00 95.31 553 LYS A C 1
ATOM 4441 O O . LYS A 1 553 ? 4.902 16.653 -31.461 1.00 95.31 553 LYS A O 1
ATOM 4446 N N . LYS A 1 554 ? 6.264 15.812 -33.044 1.00 95.81 554 LYS A N 1
ATOM 4447 C CA . LYS A 1 554 ? 6.020 14.405 -32.702 1.00 95.81 554 LYS A CA 1
ATOM 4448 C C . LYS A 1 554 ? 6.516 14.090 -31.291 1.00 95.81 554 LYS A C 1
ATOM 4450 O O . LYS A 1 554 ? 5.770 13.505 -30.512 1.00 95.81 554 LYS A O 1
ATOM 4455 N N . LEU A 1 555 ? 7.728 14.526 -30.945 1.00 92.75 555 LEU A N 1
ATOM 4456 C CA . LEU A 1 555 ? 8.284 14.376 -29.597 1.00 92.75 555 LEU A CA 1
ATOM 4457 C C . LEU A 1 555 ? 7.442 15.113 -28.550 1.00 92.75 555 LEU A C 1
ATOM 4459 O O . LEU A 1 555 ? 7.132 14.537 -27.515 1.00 92.75 555 LEU A O 1
ATOM 4463 N N . GLN A 1 556 ? 6.994 16.337 -28.832 1.00 92.06 556 GLN A N 1
ATOM 4464 C CA . GLN A 1 556 ? 6.102 17.086 -27.941 1.00 92.06 556 GLN A CA 1
ATOM 4465 C C . GLN A 1 556 ? 4.760 16.379 -27.727 1.00 92.06 556 GLN A C 1
ATOM 4467 O O . GLN A 1 556 ? 4.232 16.396 -26.619 1.00 92.06 556 GLN A O 1
ATOM 4472 N N . MET A 1 557 ? 4.195 15.759 -28.766 1.00 94.69 557 MET A N 1
ATOM 4473 C CA . MET A 1 557 ? 2.946 15.008 -28.643 1.00 94.69 557 MET A CA 1
ATOM 4474 C C . MET A 1 557 ? 3.133 13.736 -27.810 1.00 94.69 557 MET A C 1
ATOM 4476 O O . MET A 1 557 ? 2.320 13.478 -26.928 1.00 94.69 557 MET A O 1
ATOM 4480 N N . MET A 1 558 ? 4.220 12.990 -28.034 1.00 91.62 558 MET A N 1
ATOM 4481 C CA . MET A 1 558 ? 4.545 11.811 -27.222 1.00 91.62 558 MET A CA 1
ATOM 4482 C C . MET A 1 558 ? 4.825 12.187 -25.763 1.00 91.62 558 MET A C 1
ATOM 4484 O O . MET A 1 558 ? 4.353 11.502 -24.865 1.00 91.62 558 MET A O 1
ATOM 4488 N N . LEU A 1 559 ? 5.526 13.299 -25.516 1.00 92.44 559 LEU A N 1
ATOM 4489 C CA . LEU A 1 559 ? 5.789 13.790 -24.163 1.00 92.44 559 LEU A CA 1
ATOM 4490 C C . LEU A 1 559 ? 4.491 14.166 -23.438 1.00 92.44 559 LEU A C 1
ATOM 4492 O O . LEU A 1 559 ? 4.320 13.795 -22.284 1.00 92.44 559 LEU A O 1
ATOM 4496 N N . ARG A 1 560 ? 3.557 14.850 -24.116 1.00 93.69 560 ARG A N 1
ATOM 4497 C CA . ARG A 1 560 ? 2.233 15.150 -23.545 1.00 93.69 560 ARG A CA 1
ATOM 4498 C C . ARG A 1 560 ? 1.465 13.879 -23.201 1.00 93.69 560 ARG A C 1
ATOM 4500 O O . ARG A 1 560 ? 0.977 13.761 -22.091 1.00 93.69 560 ARG A O 1
ATOM 4507 N N . GLN A 1 561 ? 1.425 12.910 -24.115 1.00 93.50 561 GLN A N 1
ATOM 4508 C CA . GLN A 1 561 ? 0.757 11.628 -23.868 1.00 93.50 561 GLN A CA 1
ATOM 4509 C C . GLN A 1 561 ? 1.377 10.866 -22.693 1.00 93.50 561 GLN A C 1
ATOM 4511 O O . GLN A 1 561 ? 0.647 10.318 -21.873 1.00 93.50 561 GLN A O 1
ATOM 4516 N N . ALA A 1 562 ? 2.708 10.845 -22.593 1.00 87.12 562 ALA A N 1
ATOM 4517 C CA . ALA A 1 562 ? 3.405 10.229 -21.471 1.00 87.12 562 ALA A CA 1
ATOM 4518 C C . ALA A 1 562 ? 3.097 10.949 -20.149 1.00 87.12 562 ALA A C 1
ATOM 4520 O O . ALA A 1 562 ? 2.877 10.288 -19.139 1.00 87.12 562 ALA A O 1
ATOM 4521 N N . ASN A 1 563 ? 3.021 12.284 -20.160 1.00 89.88 563 ASN A N 1
ATOM 4522 C CA . ASN A 1 563 ? 2.659 13.064 -18.979 1.00 89.88 563 ASN A CA 1
ATOM 4523 C C . ASN A 1 563 ? 1.208 12.806 -18.546 1.00 89.88 563 ASN A C 1
ATOM 4525 O O . ASN A 1 563 ? 0.968 12.550 -17.375 1.00 89.88 563 ASN A O 1
ATOM 4529 N N . ASP A 1 564 ? 0.259 12.773 -19.485 1.00 94.56 564 ASP A N 1
ATOM 4530 C CA . ASP A 1 564 ? -1.148 12.465 -19.190 1.00 94.56 564 ASP A CA 1
ATOM 4531 C C . ASP A 1 564 ? -1.311 11.043 -18.617 1.00 94.56 564 ASP A C 1
ATOM 4533 O O . ASP A 1 564 ? -2.101 10.811 -17.699 1.00 94.56 564 ASP A O 1
ATOM 4537 N N . GLN A 1 565 ? -0.550 10.073 -19.140 1.00 90.19 565 GLN A N 1
ATOM 4538 C CA . GLN A 1 565 ? -0.516 8.709 -18.602 1.00 90.19 565 GLN A CA 1
ATOM 4539 C C . GLN A 1 565 ? 0.086 8.663 -17.197 1.00 90.19 565 GLN A C 1
ATOM 4541 O O . GLN A 1 565 ? -0.429 7.956 -16.329 1.00 90.19 565 GLN A O 1
ATOM 4546 N N . PHE A 1 566 ? 1.154 9.422 -16.965 1.00 88.62 566 PHE A N 1
ATOM 4547 C CA . PHE A 1 566 ? 1.779 9.538 -15.656 1.00 88.62 566 PHE A CA 1
ATOM 4548 C C . PHE A 1 566 ? 0.818 10.154 -14.631 1.00 88.62 566 PHE A C 1
ATOM 4550 O O . PHE A 1 566 ? 0.607 9.564 -13.574 1.00 88.62 566 PHE A O 1
ATOM 4557 N N . ASP A 1 567 ? 0.139 11.250 -14.976 1.00 92.06 567 ASP A N 1
ATOM 4558 C CA . ASP A 1 567 ? -0.848 11.908 -14.113 1.00 92.06 567 ASP A CA 1
ATOM 4559 C C . ASP A 1 567 ? -2.033 10.986 -13.785 1.00 92.06 567 ASP A C 1
ATOM 4561 O O . ASP A 1 567 ? -2.512 10.952 -12.649 1.00 92.06 567 ASP A O 1
ATOM 4565 N N . LYS A 1 568 ? -2.498 10.193 -14.760 1.00 95.12 568 LYS A N 1
ATOM 4566 C CA . LYS A 1 568 ? -3.535 9.172 -14.544 1.00 95.12 568 LYS A CA 1
ATOM 4567 C C . LYS A 1 568 ? -3.062 8.088 -13.577 1.00 95.12 568 LYS A C 1
ATOM 4569 O O . LYS A 1 568 ? -3.793 7.739 -12.658 1.00 95.12 568 LYS A O 1
ATOM 4574 N N . THR A 1 569 ? -1.831 7.610 -13.752 1.00 89.75 569 THR A N 1
ATOM 4575 C CA . THR A 1 569 ? -1.236 6.580 -12.887 1.00 89.75 569 THR A CA 1
ATOM 4576 C C . THR A 1 569 ? -1.051 7.093 -11.458 1.00 89.75 569 THR A C 1
ATOM 4578 O O . THR A 1 569 ? -1.317 6.361 -10.510 1.00 89.75 569 THR A O 1
ATOM 4581 N N . ILE A 1 570 ? -0.648 8.357 -11.279 1.00 93.75 570 ILE A N 1
ATOM 4582 C CA . ILE A 1 570 ? -0.557 8.986 -9.953 1.00 93.75 570 ILE A CA 1
ATOM 4583 C C . ILE A 1 570 ? -1.927 9.033 -9.276 1.00 93.75 570 ILE A C 1
ATOM 4585 O O . ILE A 1 570 ? -2.026 8.685 -8.103 1.00 93.75 570 ILE A O 1
ATOM 4589 N N . LYS A 1 571 ? -2.980 9.435 -9.997 1.00 94.75 571 LYS A N 1
ATOM 4590 C CA . LYS A 1 571 ? -4.339 9.488 -9.439 1.00 94.75 571 LYS A CA 1
ATOM 4591 C C . LYS A 1 571 ? -4.847 8.110 -9.034 1.00 94.75 571 LYS A C 1
ATOM 4593 O O . LYS A 1 571 ? -5.295 7.948 -7.909 1.00 94.75 571 LYS A O 1
ATOM 4598 N N . GLU A 1 572 ? -4.710 7.117 -9.909 1.00 93.69 572 GLU A N 1
ATOM 4599 C CA . GLU A 1 572 ? -5.114 5.737 -9.608 1.00 93.69 572 GLU A CA 1
ATOM 4600 C C . GLU A 1 572 ? -4.333 5.171 -8.414 1.00 93.69 572 GLU A C 1
ATOM 4602 O O . GLU A 1 572 ? -4.903 4.495 -7.560 1.00 93.69 572 GLU A O 1
ATOM 4607 N N . LYS A 1 573 ? -3.035 5.486 -8.309 1.00 92.19 573 LYS A N 1
ATOM 4608 C CA . LYS A 1 573 ? -2.220 5.117 -7.149 1.00 92.19 573 LYS A CA 1
ATOM 4609 C C . LYS A 1 573 ? -2.746 5.762 -5.864 1.00 92.19 573 LYS A C 1
ATOM 4611 O O . LYS A 1 573 ? -2.896 5.054 -4.874 1.00 92.19 573 LYS A O 1
ATOM 4616 N N . GLN A 1 574 ? -3.033 7.064 -5.884 1.00 94.62 574 GLN A N 1
ATOM 4617 C CA . GLN A 1 574 ? -3.554 7.780 -4.719 1.00 94.62 574 GLN A CA 1
ATOM 4618 C C . GLN A 1 574 ? -4.908 7.211 -4.276 1.00 94.62 574 GLN A C 1
ATOM 4620 O O . GLN A 1 574 ? -5.094 6.928 -3.101 1.00 94.62 574 GLN A O 1
ATOM 4625 N N . GLU A 1 575 ? -5.824 6.961 -5.216 1.00 95.00 575 GLU A N 1
ATOM 4626 C CA . GLU A 1 575 ? -7.136 6.369 -4.922 1.00 95.00 575 GLU A CA 1
ATOM 4627 C C . GLU A 1 575 ? -7.010 4.980 -4.271 1.00 95.00 575 GLU A C 1
ATOM 4629 O O . GLU A 1 575 ? -7.754 4.649 -3.346 1.00 95.00 575 GLU A O 1
ATOM 4634 N N . LEU A 1 576 ? -6.045 4.168 -4.718 1.00 92.69 576 LEU A N 1
ATOM 4635 C CA . LEU A 1 576 ? -5.754 2.870 -4.107 1.00 92.69 576 LEU A CA 1
ATOM 4636 C C . LEU A 1 576 ? -5.116 3.003 -2.717 1.00 92.69 576 LEU A C 1
ATOM 4638 O O . LEU A 1 576 ? -5.455 2.222 -1.828 1.00 92.69 576 LEU A O 1
ATOM 4642 N N . GLU A 1 577 ? -4.209 3.961 -2.517 1.00 92.69 577 GLU A N 1
ATOM 4643 C CA . GLU A 1 577 ? -3.610 4.251 -1.207 1.00 92.69 577 GLU A CA 1
ATOM 4644 C C . GLU A 1 577 ? -4.684 4.697 -0.201 1.00 92.69 577 GLU A C 1
ATOM 4646 O O . GLU A 1 577 ? -4.750 4.143 0.899 1.00 92.69 577 GLU A O 1
ATOM 4651 N N . ASP A 1 578 ? -5.584 5.594 -0.607 1.00 94.44 578 ASP A N 1
ATOM 4652 C CA . ASP A 1 578 ? -6.694 6.085 0.215 1.00 94.44 578 ASP A CA 1
ATOM 4653 C C . ASP A 1 578 ? -7.677 4.956 0.566 1.00 94.44 578 ASP A C 1
ATOM 4655 O O . ASP A 1 578 ? -8.066 4.796 1.725 1.00 94.44 578 ASP A O 1
ATOM 4659 N N . TYR A 1 579 ? -8.034 4.115 -0.412 1.00 95.88 579 TYR A N 1
ATOM 4660 C CA . TYR A 1 579 ? -8.897 2.953 -0.189 1.00 95.88 579 TYR A CA 1
ATOM 4661 C C . TYR A 1 579 ? -8.276 1.957 0.796 1.00 95.88 579 TYR A C 1
ATOM 4663 O O . TYR A 1 579 ? -8.939 1.477 1.719 1.00 95.88 579 TYR A O 1
ATOM 4671 N N . MET A 1 580 ? -6.989 1.645 0.619 1.00 91.44 580 MET A N 1
ATOM 4672 C CA . MET A 1 580 ? -6.266 0.748 1.519 1.00 91.44 580 MET A CA 1
ATOM 4673 C C . MET A 1 580 ? -6.217 1.320 2.931 1.00 91.44 580 MET A C 1
ATOM 4675 O O . MET A 1 580 ? -6.473 0.591 3.889 1.00 91.44 580 MET A O 1
ATOM 4679 N N . LYS A 1 581 ? -5.948 2.620 3.059 1.00 95.06 581 LYS A N 1
ATOM 4680 C CA . LYS A 1 581 ? -5.917 3.314 4.340 1.00 95.06 581 LYS A CA 1
ATOM 4681 C C . LYS A 1 581 ? -7.264 3.260 5.050 1.00 95.06 581 LYS A C 1
ATOM 4683 O O . LYS A 1 581 ? -7.325 2.778 6.181 1.00 95.06 581 LYS A O 1
ATOM 4688 N N . GLN A 1 582 ? -8.343 3.634 4.366 1.00 96.94 582 GLN A N 1
ATOM 4689 C CA . GLN A 1 582 ? -9.693 3.554 4.916 1.00 96.94 582 GLN A CA 1
ATOM 4690 C C . GLN A 1 582 ? -10.028 2.125 5.370 1.00 96.94 582 GLN A C 1
ATOM 4692 O O . GLN A 1 582 ? -10.465 1.919 6.499 1.00 96.94 582 GLN A O 1
ATOM 4697 N N . ASN A 1 583 ? -9.756 1.118 4.539 1.00 95.44 583 ASN A N 1
ATOM 4698 C CA . ASN A 1 583 ? -10.026 -0.276 4.889 1.00 95.44 583 ASN A CA 1
ATOM 4699 C C . ASN A 1 583 ? -9.177 -0.754 6.089 1.00 95.44 583 ASN A C 1
ATOM 4701 O O . ASN A 1 583 ? -9.646 -1.526 6.929 1.00 95.44 583 ASN A O 1
ATOM 4705 N N . THR A 1 584 ? -7.930 -0.287 6.228 1.00 92.31 584 THR A N 1
ATOM 4706 C CA . THR A 1 584 ? -7.119 -0.575 7.426 1.00 92.31 584 THR A CA 1
ATOM 4707 C C . THR A 1 584 ? -7.663 0.107 8.681 1.00 92.31 584 THR A C 1
ATOM 4709 O O . THR A 1 584 ? -7.719 -0.517 9.738 1.00 92.31 584 THR A O 1
ATOM 4712 N N . GLU A 1 585 ? -8.126 1.352 8.585 1.00 96.44 585 GLU A N 1
ATOM 4713 C CA . GLU A 1 585 ? -8.763 2.066 9.698 1.00 96.44 585 GLU A CA 1
ATOM 4714 C C . GLU A 1 585 ? -10.078 1.375 10.115 1.00 96.44 585 GLU A C 1
ATOM 4716 O O . GLU A 1 585 ? -10.323 1.131 11.295 1.00 96.44 585 GLU A O 1
ATOM 4721 N N . GLU A 1 586 ? -10.904 0.949 9.159 1.00 97.12 586 GLU A N 1
ATOM 4722 C CA . GLU A 1 586 ? -12.146 0.218 9.436 1.00 97.12 586 GLU A CA 1
ATOM 4723 C C . GLU A 1 586 ? -11.891 -1.143 10.097 1.00 97.12 586 GLU A C 1
ATOM 4725 O O . GLU A 1 586 ? -12.545 -1.486 11.089 1.00 97.12 586 GLU A O 1
ATOM 4730 N N . THR A 1 587 ? -10.921 -1.912 9.593 1.00 93.81 587 THR A N 1
ATOM 4731 C CA . THR A 1 587 ? -10.571 -3.221 10.167 1.00 93.81 587 THR A CA 1
ATOM 4732 C C . THR A 1 587 ? -9.930 -3.097 11.546 1.00 93.81 587 THR A C 1
ATOM 4734 O O . THR A 1 587 ? -10.273 -3.869 12.439 1.00 93.81 587 THR A O 1
ATOM 4737 N N . THR A 1 588 ? -9.060 -2.111 11.776 1.00 96.69 588 THR A N 1
ATOM 4738 C CA . THR A 1 588 ? -8.479 -1.852 13.106 1.00 96.69 588 THR A CA 1
ATOM 4739 C C . THR A 1 588 ? -9.539 -1.427 14.124 1.00 96.69 588 THR A C 1
ATOM 4741 O O . THR A 1 588 ? -9.519 -1.914 15.258 1.00 96.69 588 THR A O 1
ATOM 4744 N N . ASN A 1 589 ? -10.520 -0.614 13.720 1.00 96.06 589 ASN A N 1
ATOM 4745 C CA . ASN A 1 589 ? -11.667 -0.259 14.560 1.00 96.06 589 ASN A CA 1
ATOM 4746 C C . ASN A 1 589 ? -12.528 -1.487 14.907 1.00 96.06 589 ASN A C 1
ATOM 4748 O O . ASN A 1 589 ? -12.883 -1.679 16.073 1.00 96.06 589 ASN A O 1
ATOM 4752 N N . HIS A 1 590 ? -12.816 -2.358 13.931 1.00 97.00 590 HIS A N 1
ATOM 4753 C CA . HIS A 1 590 ? -13.547 -3.609 14.180 1.00 97.00 590 HIS A CA 1
ATOM 4754 C C . HIS A 1 590 ? -12.783 -4.531 15.135 1.00 97.00 590 HIS A C 1
ATOM 4756 O O . HIS A 1 590 ? -13.360 -5.023 16.104 1.00 97.00 590 HIS A O 1
ATOM 4762 N N . ILE A 1 591 ? -11.478 -4.721 14.915 1.00 96.50 591 ILE A N 1
ATOM 4763 C CA . ILE A 1 591 ? -10.622 -5.529 15.795 1.00 96.50 591 ILE A CA 1
ATOM 4764 C C . ILE A 1 591 ? -10.624 -4.958 17.216 1.00 96.50 591 ILE A C 1
ATOM 4766 O O . ILE A 1 591 ? -10.767 -5.719 18.173 1.00 96.50 591 ILE A O 1
ATOM 4770 N N . SER A 1 592 ? -10.521 -3.637 17.371 1.00 96.88 592 SER A N 1
ATOM 4771 C CA . SER A 1 592 ? -10.533 -2.985 18.687 1.00 96.88 592 SER A CA 1
ATOM 4772 C C . SER A 1 592 ? -11.862 -3.205 19.415 1.00 96.88 592 SER A C 1
ATOM 4774 O O . SER A 1 592 ? -11.863 -3.584 20.583 1.00 96.88 592 SER A O 1
ATOM 4776 N N . SER A 1 593 ? -12.997 -3.069 18.716 1.00 98.00 593 SER A N 1
ATOM 4777 C CA . SER A 1 593 ? -14.322 -3.331 19.298 1.00 98.00 593 SER A CA 1
ATOM 4778 C C . SER A 1 593 ? -14.511 -4.798 19.696 1.00 98.00 593 SER A C 1
ATOM 4780 O O . SER A 1 593 ? -15.046 -5.086 20.769 1.00 98.00 593 SER A O 1
ATOM 4782 N N . LEU A 1 594 ? -14.063 -5.737 18.856 1.00 97.19 594 LEU A N 1
ATOM 4783 C CA . LEU A 1 594 ? -14.129 -7.167 19.166 1.00 97.19 594 LEU A CA 1
ATOM 4784 C C . LEU A 1 594 ? -13.228 -7.534 20.348 1.00 97.19 594 LEU A C 1
ATOM 4786 O O . LEU A 1 594 ? -13.637 -8.328 21.191 1.00 97.19 594 LEU A O 1
ATOM 4790 N N . THR A 1 595 ? -12.040 -6.936 20.432 1.00 96.31 595 THR A N 1
ATOM 4791 C CA . THR A 1 595 ? -11.099 -7.155 21.539 1.00 96.31 595 THR A CA 1
ATOM 4792 C C . THR A 1 595 ? -11.681 -6.639 22.850 1.00 96.31 595 THR A C 1
ATOM 4794 O O . THR A 1 595 ? -11.732 -7.387 23.820 1.00 96.31 595 THR A O 1
ATOM 4797 N N . GLN A 1 596 ? -12.236 -5.422 22.856 1.00 97.81 596 GLN A N 1
ATOM 4798 C CA . GLN A 1 596 ? -12.913 -4.872 24.031 1.00 97.81 596 GLN A CA 1
ATOM 4799 C C . GLN A 1 596 ? -14.067 -5.774 24.492 1.00 97.81 596 GLN A C 1
ATOM 4801 O O . GLN A 1 596 ? -14.184 -6.092 25.672 1.00 97.81 596 GLN A O 1
ATOM 4806 N N . ARG A 1 597 ? -14.908 -6.243 23.564 1.00 97.81 597 ARG A N 1
ATOM 4807 C CA . ARG A 1 597 ? -16.025 -7.136 23.900 1.00 97.81 597 ARG A CA 1
ATOM 4808 C C . ARG A 1 597 ? -15.546 -8.483 24.445 1.00 97.81 597 ARG A C 1
ATOM 4810 O O . ARG A 1 597 ? -16.199 -9.062 25.311 1.00 97.81 597 ARG A O 1
ATOM 4817 N N . ALA A 1 598 ? -14.421 -8.991 23.943 1.00 95.50 598 ALA A N 1
ATOM 4818 C CA . ALA A 1 598 ? -13.802 -10.203 24.462 1.00 95.50 598 ALA A CA 1
ATOM 4819 C C . ALA A 1 598 ? -13.314 -9.998 25.906 1.00 95.50 598 ALA A C 1
ATOM 4821 O O . ALA A 1 598 ? -13.644 -10.817 26.763 1.00 95.50 598 ALA A O 1
ATOM 4822 N N . GLU A 1 599 ? -12.638 -8.884 26.197 1.00 97.69 599 GLU A N 1
ATOM 4823 C CA . GLU A 1 599 ? -12.194 -8.518 27.551 1.00 97.69 599 GLU A CA 1
ATOM 4824 C C . GLU A 1 599 ? -13.381 -8.347 28.519 1.00 97.69 599 GLU A C 1
ATOM 4826 O O . GLU A 1 599 ? -13.383 -8.890 29.627 1.00 97.69 599 GLU A O 1
ATOM 4831 N N . GLU A 1 600 ? -14.447 -7.667 28.090 1.00 98.00 600 GLU A N 1
ATOM 4832 C CA . GLU A 1 600 ? -15.692 -7.530 28.860 1.00 98.00 600 GLU A CA 1
ATOM 4833 C C . GLU A 1 600 ? -16.351 -8.897 29.129 1.00 98.00 600 GLU A C 1
ATOM 4835 O O . GLU A 1 600 ? -16.840 -9.164 30.227 1.00 98.00 600 GLU A O 1
ATOM 4840 N N . SER A 1 601 ? -16.321 -9.813 28.158 1.00 96.75 601 SER A N 1
ATOM 4841 C CA . SER A 1 601 ? -16.852 -11.167 28.348 1.00 96.75 601 SER A CA 1
ATOM 4842 C C . SER A 1 601 ? -15.994 -12.019 29.292 1.00 96.75 601 SER A C 1
ATOM 4844 O O . SER A 1 601 ? -16.533 -12.798 30.080 1.00 96.75 601 SER A O 1
ATOM 4846 N N . GLU A 1 602 ? -14.669 -11.863 29.256 1.00 97.75 602 GLU A N 1
ATOM 4847 C CA . GLU A 1 602 ? -13.736 -12.586 30.125 1.00 97.75 602 GLU A CA 1
ATOM 4848 C C . GLU A 1 602 ? -13.858 -12.120 31.579 1.00 97.75 602 GLU A C 1
ATOM 4850 O O . GLU A 1 602 ? -13.921 -12.943 32.499 1.00 97.75 602 GLU A O 1
ATOM 4855 N N . THR A 1 603 ? -13.974 -10.808 31.790 1.00 97.56 603 THR A N 1
ATOM 4856 C CA . THR A 1 603 ? -14.227 -10.235 33.119 1.00 97.56 603 THR A CA 1
ATOM 4857 C C . THR A 1 603 ? -15.563 -10.720 33.682 1.00 97.56 603 THR A C 1
ATOM 4859 O O . THR A 1 603 ? -15.592 -11.257 34.790 1.00 97.56 603 THR A O 1
ATOM 4862 N N . LEU A 1 604 ? -16.640 -10.690 32.888 1.00 98.31 604 LEU A N 1
ATOM 4863 C CA . LEU A 1 604 ? -17.944 -11.224 33.293 1.00 98.31 604 LEU A CA 1
ATOM 4864 C C . LEU A 1 604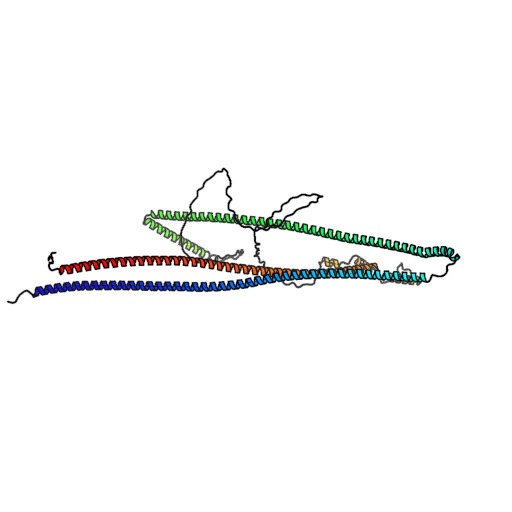 ? -17.891 -12.720 33.648 1.00 98.31 604 LEU A C 1
ATOM 4866 O O . LEU A 1 604 ? -18.478 -13.149 34.644 1.00 98.31 604 LEU A O 1
ATOM 4870 N N . LEU A 1 605 ? -17.191 -13.538 32.854 1.00 97.81 605 LEU A N 1
ATOM 4871 C CA . LEU A 1 605 ? -17.025 -14.965 33.149 1.00 97.81 605 LEU A CA 1
ATOM 4872 C C . LEU A 1 605 ? -16.264 -15.190 34.457 1.00 97.81 605 LEU A C 1
ATOM 4874 O O . LEU A 1 605 ? -16.623 -16.084 35.228 1.00 97.81 605 LEU A O 1
ATOM 4878 N N . THR A 1 606 ? -15.243 -14.378 34.721 1.00 98.06 606 THR A N 1
ATOM 4879 C CA . THR A 1 606 ? -14.458 -14.439 35.959 1.00 98.06 606 THR A CA 1
ATOM 4880 C C . THR A 1 606 ? -15.327 -14.091 37.171 1.00 98.06 606 THR A C 1
ATOM 4882 O O . THR A 1 606 ? -15.342 -14.837 38.157 1.00 98.06 606 THR A O 1
ATOM 4885 N N . ASP A 1 607 ? -16.141 -13.041 37.066 1.00 97.94 607 ASP A N 1
ATOM 4886 C CA . ASP A 1 607 ? -17.083 -12.632 38.112 1.00 97.94 607 ASP A CA 1
ATOM 4887 C C . ASP A 1 607 ? -18.144 -13.708 38.376 1.00 97.94 607 ASP A C 1
ATOM 4889 O O . ASP A 1 607 ? -18.415 -14.063 39.528 1.00 97.94 607 ASP A O 1
ATOM 4893 N N . LEU A 1 608 ? -18.705 -14.307 37.318 1.00 97.62 608 LEU A N 1
ATOM 4894 C CA . LEU A 1 608 ? -19.661 -15.411 37.434 1.00 97.62 608 LEU A CA 1
ATOM 4895 C C . LEU A 1 608 ? -19.035 -16.645 38.098 1.00 97.62 608 LEU A C 1
ATOM 4897 O O . LEU A 1 608 ? -19.668 -17.273 38.952 1.00 97.62 608 LEU A O 1
ATOM 4901 N N . GLN A 1 609 ? -17.789 -16.988 37.762 1.00 97.69 609 GLN A N 1
ATOM 4902 C CA . GLN A 1 609 ? -17.061 -18.079 38.418 1.00 97.69 609 GLN A CA 1
ATOM 4903 C C . GLN A 1 609 ? -16.836 -17.798 39.909 1.00 97.69 609 GLN A C 1
ATOM 4905 O O . GLN A 1 609 ? -17.000 -18.699 40.746 1.00 97.69 609 GLN A O 1
ATOM 4910 N N . GLN A 1 610 ? -16.499 -16.557 40.268 1.00 97.75 610 GLN A N 1
ATOM 4911 C CA . GLN A 1 610 ? -16.324 -16.153 41.660 1.00 97.75 610 GLN A CA 1
ATOM 4912 C C . GLN A 1 610 ? -17.653 -16.199 42.428 1.00 97.75 610 GLN A C 1
ATOM 4914 O O . GLN A 1 610 ? -17.710 -16.777 43.520 1.00 97.75 610 GLN A O 1
ATOM 4919 N N . ALA A 1 611 ? -18.731 -15.668 41.846 1.00 97.75 611 ALA A N 1
ATOM 4920 C CA . ALA A 1 611 ? -20.074 -15.689 42.418 1.00 97.75 611 ALA A CA 1
ATOM 4921 C C . ALA A 1 611 ? -20.588 -17.123 42.614 1.00 97.75 611 ALA A C 1
ATOM 4923 O O . ALA A 1 611 ? -21.091 -17.462 43.687 1.00 97.75 611 ALA A O 1
ATOM 4924 N N . PHE A 1 612 ? -20.387 -18.002 41.629 1.00 97.56 612 PHE A N 1
ATOM 4925 C CA . PHE A 1 612 ? -20.721 -19.420 41.748 1.00 97.56 612 PHE A CA 1
ATOM 4926 C C . PHE A 1 612 ? -19.932 -20.097 42.875 1.00 97.56 612 PHE A C 1
ATOM 4928 O O . PHE A 1 612 ? -20.494 -20.846 43.675 1.00 97.56 612 PHE A O 1
ATOM 4935 N N . SER A 1 613 ? -18.635 -19.802 42.989 1.00 97.81 613 SER A N 1
ATOM 4936 C CA . SER A 1 613 ? -17.782 -20.345 44.051 1.00 97.81 613 SER A CA 1
ATOM 4937 C C . SER A 1 613 ? -18.219 -19.879 45.445 1.00 97.81 613 SER A C 1
ATOM 4939 O O . SER A 1 613 ? -18.183 -20.659 46.400 1.00 97.81 613 SER A O 1
ATOM 4941 N N . LEU A 1 614 ? -18.657 -18.621 45.567 1.00 98.25 614 LEU A N 1
ATOM 4942 C CA . LEU A 1 614 ? -19.250 -18.063 46.786 1.00 98.25 614 LEU A CA 1
ATOM 4943 C C . LEU A 1 614 ? -20.577 -18.748 47.128 1.00 98.25 614 LEU A C 1
ATOM 4945 O O . LEU A 1 614 ? -20.743 -19.216 48.254 1.00 98.25 614 LEU A O 1
ATOM 4949 N N . ALA A 1 615 ? -21.484 -18.871 46.158 1.00 97.19 615 ALA A N 1
ATOM 4950 C CA . ALA A 1 615 ? -22.772 -19.536 46.338 1.00 97.19 615 ALA A CA 1
ATOM 4951 C C . ALA A 1 615 ? -22.599 -21.006 46.746 1.00 97.19 615 ALA A C 1
ATOM 4953 O O . ALA A 1 615 ? -23.241 -21.470 47.686 1.00 97.19 615 ALA A O 1
ATOM 4954 N N . LYS A 1 616 ? -21.666 -21.725 46.106 1.00 97.62 616 LYS A N 1
ATOM 4955 C CA . LYS A 1 616 ? -21.320 -23.106 46.460 1.00 97.62 616 LYS A CA 1
ATOM 4956 C C . LYS A 1 616 ? -20.854 -23.221 47.912 1.00 97.62 616 LYS A C 1
ATOM 4958 O O . LYS A 1 616 ? -21.313 -24.116 48.616 1.00 97.62 616 LYS A O 1
ATOM 4963 N N . ARG A 1 617 ? -19.963 -22.330 48.368 1.00 98.06 617 ARG A N 1
ATOM 4964 C CA . ARG A 1 617 ? -19.520 -22.306 49.773 1.00 98.06 617 ARG A CA 1
ATOM 4965 C C . ARG A 1 617 ? -20.671 -22.014 50.727 1.00 98.06 617 ARG A C 1
ATOM 4967 O O . ARG A 1 617 ? -20.822 -22.738 51.699 1.00 98.06 617 ARG A O 1
ATOM 4974 N N . SER A 1 618 ? -21.522 -21.040 50.412 1.00 98.25 618 SER A N 1
ATOM 4975 C CA . SER A 1 618 ? -22.683 -20.712 51.246 1.00 98.25 618 SER A CA 1
ATOM 4976 C C . SER A 1 618 ? -23.653 -21.892 51.388 1.00 98.25 618 SER A C 1
ATOM 4978 O O . SER A 1 618 ? -24.103 -22.192 52.492 1.00 98.25 618 SER A O 1
ATOM 4980 N N . VAL A 1 619 ? -23.934 -22.615 50.299 1.00 97.25 619 VAL A N 1
ATOM 4981 C CA . VAL A 1 619 ? -24.771 -23.827 50.347 1.00 97.25 619 VAL A CA 1
ATOM 4982 C C . VAL A 1 619 ? -24.099 -24.935 51.162 1.00 97.25 619 VAL A C 1
ATOM 4984 O O . VAL A 1 619 ? -24.777 -25.620 51.924 1.00 97.25 619 VAL A O 1
ATOM 4987 N N . GLN A 1 620 ? -22.779 -25.103 51.038 1.00 97.25 620 GLN A N 1
ATOM 4988 C CA . GLN A 1 620 ? -22.033 -26.077 51.838 1.00 97.25 620 GLN A CA 1
ATOM 4989 C C . GLN A 1 620 ? -22.102 -25.746 53.336 1.00 97.25 620 GLN A C 1
ATOM 4991 O O . GLN A 1 620 ? -22.409 -26.624 54.133 1.00 97.25 620 GLN A O 1
ATOM 4996 N N . GLU A 1 621 ? -21.909 -24.481 53.709 1.00 97.75 621 GLU A N 1
ATOM 4997 C CA . GLU A 1 621 ? -22.035 -24.012 55.095 1.00 97.75 621 GLU A CA 1
ATOM 4998 C C . GLU A 1 621 ? -23.453 -24.244 55.641 1.00 97.75 621 GLU A C 1
ATOM 5000 O O . GLU A 1 621 ? -23.620 -24.733 56.758 1.00 97.75 621 GLU A O 1
ATOM 5005 N N . GLN A 1 622 ? -24.493 -23.964 54.845 1.00 97.50 622 GLN A N 1
ATOM 5006 C CA . GLN A 1 622 ? -25.876 -24.266 55.230 1.00 97.50 622 GLN A CA 1
ATOM 5007 C C . GLN A 1 622 ? -26.110 -25.770 55.419 1.00 97.50 622 GLN A C 1
ATOM 5009 O O . GLN A 1 622 ? -26.787 -26.169 56.368 1.00 97.50 622 GLN A O 1
ATOM 5014 N N . MET A 1 623 ? -25.546 -26.611 54.549 1.00 95.69 623 MET A N 1
ATOM 5015 C CA . MET A 1 623 ? -25.618 -28.065 54.692 1.00 95.69 623 MET A CA 1
ATOM 5016 C C . MET A 1 623 ? -24.920 -28.534 55.975 1.00 95.69 623 MET A C 1
ATOM 5018 O O . MET A 1 623 ? -25.477 -29.364 56.692 1.00 95.69 623 MET A O 1
ATOM 5022 N N . ASP A 1 624 ? -23.753 -27.981 56.306 1.00 96.56 624 ASP A N 1
ATOM 5023 C CA . ASP A 1 624 ? -23.016 -28.329 57.524 1.00 96.56 624 ASP A CA 1
ATOM 5024 C C . ASP A 1 624 ? -23.816 -27.969 58.789 1.00 96.56 624 ASP A C 1
ATOM 5026 O O . ASP A 1 624 ? -23.926 -28.787 59.705 1.00 96.56 624 ASP A O 1
ATOM 5030 N N . VAL A 1 625 ? -24.465 -26.797 58.817 1.00 97.81 625 VAL A N 1
ATOM 5031 C CA . VAL A 1 625 ? -25.368 -26.398 59.915 1.00 97.81 625 VAL A CA 1
ATOM 5032 C C . VAL A 1 625 ? -26.555 -27.357 60.033 1.00 97.81 625 VAL A C 1
ATOM 5034 O O . VAL A 1 625 ? -26.902 -27.789 61.136 1.00 97.81 625 VAL A O 1
ATOM 5037 N N . LEU A 1 626 ? -27.175 -27.727 58.909 1.00 97.19 626 LEU A N 1
ATOM 5038 C CA . LEU A 1 626 ? -28.286 -28.680 58.907 1.00 97.19 626 LEU A CA 1
ATOM 5039 C C . LEU A 1 626 ? -27.846 -30.057 59.419 1.00 97.19 626 LEU A C 1
ATOM 5041 O O . LEU A 1 626 ? -28.559 -30.647 60.232 1.00 97.19 626 LEU A O 1
ATOM 5045 N N . MET A 1 627 ? -26.670 -30.546 59.012 1.00 96.81 627 MET A N 1
ATOM 5046 C CA . MET A 1 627 ? -26.109 -31.807 59.507 1.00 96.81 627 MET A CA 1
ATOM 5047 C C . MET A 1 627 ? -25.870 -31.778 61.020 1.00 96.81 627 MET A C 1
ATOM 5049 O O . MET A 1 627 ? -26.313 -32.699 61.706 1.00 96.81 627 MET A O 1
ATOM 5053 N N . GLN A 1 628 ? -25.270 -30.706 61.547 1.00 97.25 628 GLN A N 1
ATOM 5054 C CA . GLN A 1 628 ? -25.055 -30.538 62.990 1.00 97.25 628 GLN A CA 1
ATOM 5055 C C . GLN A 1 628 ? -26.382 -30.495 63.757 1.00 97.25 628 GLN A C 1
ATOM 5057 O O . GLN A 1 628 ? -26.535 -31.176 64.768 1.00 97.25 628 GLN A O 1
ATOM 5062 N N . SER A 1 629 ? -27.379 -29.756 63.258 1.00 96.75 629 SER A N 1
ATOM 5063 C CA . SER A 1 629 ? -28.703 -29.710 63.896 1.00 96.75 629 SER A CA 1
ATOM 5064 C C . SER A 1 629 ? -29.391 -31.081 63.907 1.00 96.75 629 SER A C 1
ATOM 5066 O O . SER A 1 629 ? -30.006 -31.466 64.901 1.00 96.75 629 SER A O 1
ATOM 5068 N N . ARG A 1 630 ? -29.247 -31.859 62.824 1.00 96.94 630 ARG A N 1
ATOM 5069 C CA . ARG A 1 630 ? -29.787 -33.219 62.718 1.00 96.94 630 ARG A CA 1
ATOM 5070 C C . ARG A 1 630 ? -29.130 -34.150 63.734 1.00 96.94 630 ARG A C 1
ATOM 5072 O O . ARG A 1 630 ? -29.822 -34.954 64.352 1.00 96.94 630 ARG A O 1
ATOM 5079 N N . GLU A 1 631 ? -27.813 -34.058 63.890 1.00 96.56 631 GLU A N 1
ATOM 5080 C CA . GLU A 1 631 ? -27.057 -34.824 64.884 1.00 96.56 631 GLU A CA 1
ATOM 5081 C C . GLU A 1 631 ? -27.487 -34.474 66.308 1.00 96.56 631 GLU A C 1
ATOM 5083 O O . GLU A 1 631 ? -27.862 -35.378 67.048 1.00 96.56 631 GLU A O 1
ATOM 5088 N N . GLN A 1 632 ? -27.584 -33.186 66.649 1.00 96.88 632 GLN A N 1
ATOM 5089 C CA . GLN A 1 632 ? -28.073 -32.742 67.962 1.00 96.88 632 GLN A CA 1
ATOM 5090 C C . GLN A 1 632 ? -29.478 -33.275 68.273 1.00 96.88 632 GLN A C 1
ATOM 5092 O O . GLN A 1 632 ? -29.732 -33.778 69.367 1.00 96.88 632 GLN A O 1
ATOM 5097 N N . VAL A 1 633 ? -30.403 -33.216 67.308 1.00 97.00 633 VAL A N 1
ATOM 5098 C CA . VAL A 1 633 ? -31.757 -33.766 67.485 1.00 97.00 633 VAL A CA 1
ATOM 5099 C C . VAL A 1 633 ? -31.721 -35.287 67.664 1.00 97.00 633 VAL A C 1
ATOM 5101 O O . VAL A 1 633 ? -32.464 -35.820 68.486 1.00 97.00 633 VAL A O 1
ATOM 5104 N N . SER A 1 634 ? -30.857 -35.998 66.935 1.00 96.00 634 SER A N 1
ATOM 5105 C CA . SER A 1 634 ? -30.671 -37.447 67.089 1.00 96.00 634 SER A CA 1
ATOM 5106 C C . SER A 1 634 ? -30.096 -37.819 68.463 1.00 96.00 634 SER A C 1
ATOM 5108 O O . SER A 1 634 ? -30.512 -38.814 69.063 1.00 96.00 634 SER A O 1
ATOM 5110 N N . GLU A 1 635 ? -29.154 -37.031 68.979 1.00 96.88 635 GLU A N 1
ATOM 5111 C CA . GLU A 1 635 ? -28.577 -37.197 70.317 1.00 96.88 635 GLU A CA 1
ATOM 5112 C C . GLU A 1 635 ? -29.617 -36.951 71.418 1.00 96.88 635 GLU A C 1
ATOM 5114 O O . GLU A 1 635 ? -29.758 -37.760 72.335 1.00 96.88 635 GLU A O 1
ATOM 5119 N N . GLU A 1 636 ? -30.422 -35.891 71.309 1.00 97.00 636 GLU A N 1
ATOM 5120 C CA . GLU A 1 636 ? -31.516 -35.638 72.254 1.00 97.00 636 GLU A CA 1
ATOM 5121 C C . GLU A 1 636 ? -32.585 -36.736 72.186 1.00 97.00 636 GLU A C 1
ATOM 5123 O O . GLU A 1 636 ? -33.078 -37.192 73.218 1.00 97.00 636 GLU A O 1
ATOM 5128 N N . LEU A 1 637 ? -32.911 -37.226 70.986 1.00 96.06 637 LEU A N 1
ATOM 5129 C CA . LEU A 1 637 ? -33.875 -38.311 70.807 1.00 96.06 637 LEU A CA 1
ATOM 5130 C C . LEU A 1 637 ? -33.378 -39.621 71.434 1.00 96.06 637 LEU A C 1
ATOM 5132 O O . LEU A 1 637 ? -34.149 -40.298 72.114 1.00 96.06 637 LEU A O 1
ATOM 5136 N N . THR A 1 638 ? -32.094 -39.952 71.282 1.00 96.06 638 THR A N 1
ATOM 5137 C CA . THR A 1 638 ? -31.489 -41.125 71.940 1.00 96.06 638 THR A CA 1
ATOM 5138 C C . THR A 1 638 ? -31.381 -40.951 73.457 1.00 96.06 638 THR A C 1
ATOM 5140 O O . THR A 1 638 ? -31.634 -41.906 74.196 1.00 96.06 638 THR A O 1
ATOM 5143 N N . ARG A 1 639 ? -31.092 -39.740 73.959 1.00 97.25 639 ARG A N 1
ATOM 5144 C CA . ARG A 1 639 ? -31.131 -39.434 75.400 1.00 97.25 639 ARG A CA 1
ATOM 5145 C C . ARG A 1 639 ? -32.531 -39.643 75.972 1.00 97.25 639 ARG A C 1
ATOM 5147 O O . ARG A 1 639 ? -32.686 -40.361 76.956 1.00 97.25 639 ARG A O 1
ATOM 5154 N N . LEU A 1 640 ? -33.548 -39.068 75.327 1.00 95.88 640 LEU A N 1
ATOM 5155 C CA . LEU A 1 640 ? -34.945 -39.214 75.730 1.00 95.88 640 LEU A CA 1
ATOM 5156 C C . LEU A 1 640 ? -35.407 -40.672 75.664 1.00 95.88 640 LEU A C 1
ATOM 5158 O O . LEU A 1 640 ? -36.114 -41.112 76.565 1.00 95.88 640 LEU A O 1
ATOM 5162 N N . GLN A 1 641 ? -34.989 -41.441 74.653 1.00 94.88 641 GLN A N 1
ATOM 5163 C CA . GLN A 1 641 ? -35.249 -42.884 74.594 1.00 94.88 641 GLN A CA 1
ATOM 5164 C C . GLN A 1 641 ? -34.662 -43.610 75.809 1.00 94.88 641 GLN A C 1
ATOM 5166 O O . GLN A 1 641 ? -35.384 -44.347 76.476 1.00 94.88 641 GLN A O 1
ATOM 5171 N N . LYS A 1 642 ? -33.397 -43.344 76.152 1.00 95.00 642 LYS A N 1
ATOM 5172 C CA . LYS A 1 642 ? -32.732 -43.945 77.318 1.00 95.00 642 LYS A CA 1
ATOM 5173 C C . LYS A 1 642 ? -33.406 -43.566 78.641 1.00 95.00 642 LYS A C 1
ATOM 5175 O O . LYS A 1 642 ? -33.568 -44.414 79.521 1.00 95.00 642 LYS A O 1
ATOM 5180 N N . ASP A 1 643 ? -33.820 -42.310 78.789 1.00 94.81 643 ASP A N 1
ATOM 5181 C CA . ASP A 1 643 ? -34.560 -41.848 79.966 1.00 94.81 643 ASP A CA 1
ATOM 5182 C C . ASP A 1 643 ? -35.932 -42.531 80.062 1.00 94.81 643 ASP A C 1
ATOM 5184 O O . ASP A 1 643 ? -36.345 -42.939 81.148 1.00 94.81 643 ASP A O 1
ATOM 5188 N N . ASN A 1 644 ? -36.614 -42.724 78.932 1.00 93.31 644 ASN A N 1
ATOM 5189 C CA . ASN A 1 644 ? -37.907 -43.400 78.874 1.00 93.31 644 ASN A CA 1
ATOM 5190 C C . ASN A 1 644 ? -37.780 -44.898 79.200 1.00 93.31 644 ASN A C 1
ATOM 5192 O O . ASN A 1 644 ? -38.554 -45.411 80.001 1.00 93.31 644 ASN A O 1
ATOM 5196 N N . GLU A 1 645 ? -36.762 -45.586 78.675 1.00 93.62 645 GLU A N 1
ATOM 5197 C CA . GLU A 1 645 ? -36.427 -46.969 79.051 1.00 93.62 645 GLU A CA 1
ATOM 5198 C C . GLU A 1 645 ? -36.108 -47.089 80.551 1.00 93.62 645 GLU A C 1
ATOM 5200 O O . GLU A 1 645 ? -36.574 -48.012 81.219 1.00 93.62 645 GLU A O 1
ATOM 5205 N N . SER A 1 646 ? -35.367 -46.128 81.114 1.00 94.38 646 SER A N 1
ATOM 5206 C CA . SER A 1 646 ? -35.067 -46.057 82.551 1.00 94.38 646 SER A CA 1
ATOM 5207 C C . SER A 1 646 ? -36.327 -45.853 83.393 1.00 94.38 646 SER A C 1
ATOM 5209 O O . SER A 1 646 ? -36.524 -46.544 84.395 1.00 94.38 646 SER A O 1
ATOM 5211 N N . LEU A 1 647 ? -37.213 -44.937 82.988 1.00 92.19 647 LEU A N 1
ATOM 5212 C CA . LEU A 1 647 ? -38.494 -44.697 83.653 1.00 92.19 647 LEU A CA 1
ATOM 5213 C C . LEU A 1 647 ? -39.429 -45.904 83.541 1.00 92.19 647 LEU A C 1
ATOM 5215 O O . LEU A 1 647 ? -40.023 -46.288 84.545 1.00 92.19 647 LEU A O 1
ATOM 5219 N N . GLN A 1 648 ? -39.521 -46.542 82.373 1.00 87.69 648 GLN A N 1
ATOM 5220 C CA . GLN A 1 648 ? -40.271 -47.786 82.190 1.00 87.69 648 GLN A CA 1
ATOM 5221 C C . GLN A 1 648 ? -39.700 -48.917 83.049 1.00 87.69 648 GLN A C 1
ATOM 5223 O O . GLN A 1 648 ? -40.465 -49.630 83.694 1.00 87.69 648 GLN A O 1
ATOM 5228 N N . GLY A 1 649 ? -38.373 -49.046 83.133 1.00 87.38 649 GLY A N 1
ATOM 5229 C CA . GLY A 1 649 ? -37.704 -49.998 84.019 1.00 87.38 649 GLY A CA 1
ATOM 5230 C C . GLY A 1 649 ? -38.011 -49.738 85.497 1.00 87.38 649 GLY A C 1
ATOM 5231 O O . GLY A 1 649 ? -38.375 -50.662 86.224 1.00 87.38 649 GLY A O 1
ATOM 5232 N N . LYS A 1 650 ? -37.945 -48.474 85.942 1.00 86.38 650 LYS A N 1
ATOM 5233 C CA . LYS A 1 650 ? -38.329 -48.056 87.304 1.00 86.38 650 LYS A CA 1
ATOM 5234 C C . LYS A 1 650 ? -39.809 -48.304 87.590 1.00 86.38 650 LYS A C 1
ATOM 5236 O O . LYS A 1 650 ? -40.136 -48.785 88.668 1.00 86.38 650 LYS A O 1
ATOM 5241 N N . HIS A 1 651 ? -40.697 -48.005 86.645 1.00 82.75 651 HIS A N 1
ATOM 5242 C CA . HIS A 1 651 ? -42.126 -48.286 86.766 1.00 82.75 651 HIS A CA 1
ATOM 5243 C C . HIS A 1 651 ? -42.382 -49.796 86.845 1.00 82.75 651 HIS A C 1
ATOM 5245 O O . HIS A 1 651 ? -43.141 -50.241 87.698 1.00 82.75 651 HIS A O 1
ATOM 5251 N N . GLY A 1 652 ? -41.707 -50.598 86.018 1.00 82.38 652 GLY A N 1
ATOM 5252 C CA . GLY A 1 652 ? -41.751 -52.059 86.092 1.00 82.38 652 GLY A CA 1
ATOM 5253 C C . GLY A 1 652 ? -41.304 -52.583 87.459 1.00 82.38 652 GLY A C 1
ATOM 5254 O O . GLY A 1 652 ? -41.996 -53.406 88.053 1.00 82.38 652 GLY A O 1
ATOM 5255 N N . LEU A 1 653 ? -40.208 -52.046 88.004 1.00 80.31 653 LEU A N 1
ATOM 5256 C CA . LEU A 1 653 ? -39.747 -52.329 89.368 1.00 80.31 653 LEU A CA 1
ATOM 5257 C C . LEU A 1 653 ? -40.775 -51.917 90.429 1.00 80.31 653 LEU A C 1
ATOM 5259 O O . LEU A 1 653 ? -41.045 -52.698 91.335 1.00 80.31 653 LEU A O 1
ATOM 5263 N N . HIS A 1 654 ? -41.367 -50.726 90.317 1.00 79.62 654 HIS A N 1
ATOM 5264 C CA . HIS A 1 654 ? -42.395 -50.244 91.242 1.00 79.62 654 HIS A CA 1
ATOM 5265 C C . HIS A 1 654 ? -43.635 -51.143 91.225 1.00 79.62 654 HIS A C 1
ATOM 5267 O O . HIS A 1 654 ? -44.100 -51.563 92.279 1.00 79.62 654 HIS A O 1
ATOM 5273 N N . VAL A 1 655 ? -44.143 -51.496 90.041 1.00 79.38 655 VAL A N 1
ATOM 5274 C CA . VAL A 1 655 ? -45.264 -52.435 89.889 1.00 79.38 655 VAL A CA 1
ATOM 5275 C C . VAL A 1 655 ? -44.904 -53.801 90.474 1.00 79.38 655 VAL A C 1
ATOM 5277 O O . VAL A 1 655 ? -45.703 -54.380 91.204 1.00 79.38 655 VAL A O 1
ATOM 5280 N N . SER A 1 656 ? -43.689 -54.296 90.223 1.00 78.81 656 SER A N 1
ATOM 5281 C CA . SER A 1 656 ? -43.223 -55.570 90.778 1.00 78.81 656 SER A CA 1
ATOM 5282 C C . SER A 1 656 ? -43.083 -55.536 92.306 1.00 78.81 656 SER A C 1
ATOM 5284 O O . SER A 1 656 ? -43.363 -56.540 92.953 1.00 78.81 656 SER A O 1
ATOM 5286 N N . LEU A 1 657 ? -42.678 -54.404 92.895 1.00 71.12 657 LEU A N 1
ATOM 5287 C CA . LEU A 1 657 ? -42.618 -54.194 94.348 1.00 71.12 657 LEU A CA 1
ATOM 5288 C C . LEU A 1 657 ? -44.012 -54.067 94.970 1.00 71.12 657 LEU A C 1
ATOM 5290 O O . LEU A 1 657 ? -44.244 -54.596 96.049 1.00 71.12 657 LEU A O 1
ATOM 5294 N N . GLN A 1 658 ? -44.947 -53.415 94.280 1.00 64.94 658 GLN A N 1
ATOM 5295 C CA . GLN A 1 658 ? -46.340 -53.289 94.711 1.00 64.94 658 GLN A CA 1
ATOM 5296 C C . GLN A 1 658 ? -47.086 -54.634 94.660 1.00 64.94 658 GLN A C 1
ATOM 5298 O O . GLN A 1 658 ? -48.010 -54.858 95.436 1.00 64.94 658 GLN A O 1
ATOM 5303 N N . GLN A 1 659 ? -46.676 -55.534 93.763 1.00 66.62 659 GLN A N 1
ATOM 5304 C CA . GLN A 1 659 ? -47.165 -56.914 93.687 1.00 66.62 659 GLN A CA 1
ATOM 5305 C C . GLN A 1 659 ? -46.429 -57.875 94.636 1.00 66.62 659 GLN A C 1
ATOM 5307 O O . GLN A 1 659 ? -46.898 -58.993 94.841 1.00 66.62 659 GLN A O 1
ATOM 5312 N N . ALA A 1 660 ? -45.293 -57.474 95.218 1.00 63.56 660 ALA A N 1
ATOM 5313 C CA . ALA A 1 660 ? -44.604 -58.276 96.221 1.00 63.56 660 ALA A CA 1
ATOM 5314 C C . ALA A 1 660 ? -45.396 -58.231 97.537 1.00 63.56 660 ALA A C 1
ATOM 5316 O O . ALA A 1 660 ? -45.696 -57.159 98.059 1.00 63.56 660 ALA A O 1
ATOM 5317 N N . GLU A 1 661 ? -45.720 -59.405 98.080 1.00 53.59 661 GLU A N 1
ATOM 5318 C CA . GLU A 1 661 ? -46.759 -59.639 99.099 1.00 53.59 661 GLU A CA 1
ATOM 5319 C C . GLU A 1 661 ? -46.561 -58.963 100.480 1.00 53.59 661 GLU A C 1
ATOM 5321 O O . GLU A 1 661 ? -47.290 -59.277 101.412 1.00 53.59 661 GLU A O 1
ATOM 5326 N N . ASN A 1 662 ? -45.624 -58.021 100.654 1.00 57.69 662 ASN A N 1
ATOM 5327 C CA . ASN A 1 662 ? -45.341 -57.368 101.943 1.00 57.69 662 ASN A CA 1
ATOM 5328 C C . ASN A 1 662 ? -45.069 -55.844 101.864 1.00 57.69 662 ASN A C 1
ATOM 5330 O O . ASN A 1 662 ? -44.400 -55.304 102.746 1.00 57.69 662 ASN A O 1
ATOM 5334 N N . PHE A 1 663 ? -45.545 -55.126 100.838 1.00 51.94 663 PHE A N 1
ATOM 5335 C CA . PHE A 1 663 ? -45.335 -53.672 100.723 1.00 51.94 663 PHE A CA 1
ATOM 5336 C C . PHE A 1 663 ? -46.530 -52.855 101.259 1.00 51.94 663 PHE A C 1
ATOM 5338 O O . PHE A 1 663 ? -47.636 -52.945 100.730 1.00 51.94 663 PHE A O 1
ATOM 5345 N N . ILE A 1 664 ? -46.309 -52.042 102.301 1.00 58.31 664 ILE A N 1
ATOM 5346 C CA . ILE A 1 664 ? -47.309 -51.144 102.915 1.00 58.31 664 ILE A CA 1
ATOM 5347 C C . ILE A 1 664 ? -46.916 -49.692 102.605 1.00 58.31 664 ILE A C 1
ATOM 5349 O O . ILE A 1 664 ? -45.809 -49.268 102.936 1.00 58.31 664 ILE A O 1
ATOM 5353 N N . LEU A 1 665 ? -47.816 -48.936 101.966 1.00 51.12 665 LEU A N 1
ATOM 5354 C CA . LEU A 1 665 ? -47.607 -47.534 101.589 1.00 51.12 665 LEU A CA 1
ATOM 5355 C C . LEU A 1 665 ? -47.740 -46.615 102.827 1.00 51.12 665 LEU A C 1
ATOM 5357 O O . LEU A 1 665 ? -48.720 -46.761 103.558 1.00 51.12 665 LEU A O 1
ATOM 5361 N N . PRO A 1 666 ? -46.811 -45.675 103.092 1.00 52.31 666 PRO A N 1
ATOM 5362 C CA . PRO A 1 666 ? -46.974 -44.717 104.184 1.00 52.31 666 PRO A CA 1
ATOM 5363 C C . PRO A 1 666 ? -48.029 -43.658 103.827 1.00 52.31 666 PRO A C 1
ATOM 5365 O O . PRO A 1 666 ? -47.801 -42.819 102.958 1.00 52.31 666 PRO A O 1
ATOM 5368 N N . ASP A 1 667 ? -49.170 -43.686 104.518 1.00 46.19 667 ASP A N 1
ATOM 5369 C CA . ASP A 1 667 ? -50.135 -42.584 104.549 1.00 46.19 667 ASP A CA 1
ATOM 5370 C C . ASP A 1 667 ? -49.597 -41.470 105.452 1.00 46.19 667 ASP A C 1
ATOM 5372 O O . ASP A 1 667 ? -49.710 -41.548 106.673 1.00 46.19 667 ASP A O 1
ATOM 5376 N N . THR A 1 668 ? -49.054 -40.412 104.853 1.00 44.62 668 THR A N 1
ATOM 5377 C CA . THR A 1 668 ? -49.066 -39.073 105.458 1.00 44.62 668 THR A CA 1
ATOM 5378 C C . THR A 1 668 ? -49.180 -38.018 104.364 1.00 44.62 668 THR A C 1
ATOM 5380 O O . THR A 1 668 ? -48.194 -37.628 103.740 1.00 44.62 668 THR A O 1
ATOM 5383 N N . ILE A 1 669 ? -50.415 -37.562 104.160 1.00 47.03 669 ILE A N 1
ATOM 5384 C CA . ILE A 1 669 ? -50.718 -36.183 103.784 1.00 47.03 669 ILE A CA 1
ATOM 5385 C C . ILE A 1 669 ? -50.644 -35.373 105.079 1.00 47.03 669 ILE A C 1
ATOM 5387 O O . ILE A 1 669 ? -51.412 -35.647 105.994 1.00 47.03 669 ILE A O 1
ATOM 5391 N N . GLU A 1 670 ? -49.765 -34.380 105.136 1.00 40.28 670 GLU A N 1
ATOM 5392 C CA . GLU A 1 670 ? -49.941 -33.150 105.920 1.00 40.28 670 GLU A CA 1
ATOM 5393 C C . GLU A 1 670 ? -49.123 -32.026 105.235 1.00 40.28 670 GLU A C 1
ATOM 5395 O O . GLU A 1 670 ? -48.187 -32.349 104.501 1.00 40.28 670 GLU A O 1
ATOM 5400 N N . PRO A 1 671 ? -49.558 -30.755 105.353 1.00 57.34 671 PRO A N 1
ATOM 5401 C CA . PRO A 1 671 ? -49.474 -29.720 104.309 1.00 57.34 671 PRO A CA 1
ATOM 5402 C C . PRO A 1 671 ? -48.085 -29.176 103.960 1.00 57.34 671 PRO A C 1
ATOM 5404 O O . PRO A 1 671 ? -47.194 -29.162 104.840 1.00 57.34 671 PRO A O 1
#

Secondary structure (DSSP, 8-state):
---S-SHHHHHHHHHHHHHHHHHHHHHHHHHHHHHHHHHHHHHHHHHHHHHHHHHHHHHHHHHHHHHHHHHHHHHHHHHHHHHHHHHHHHHHHHHHHHHHHHHHHHHHHHHHHHHHHHHHHHHHHHHHHHHHHHHHHHHHHHHHHHHHHHHHHHHHHHHHHHHT-----THHHHHHHHHHHHHHHHHHHHHHHHHHHHHHHHHHHHHHHHHHHHHHHHHHHHHHHHHHHHHHHHHHHHHHHHHHHHHHHHHHHHHHHHHHHHHHHHHHHHHHHHHHHHHHHHHHHHHHHHHHHHHHHHHHHHHHS-HHHHHHHHHHHHHHHHHHHHHHHHHHHHHHHHTTSS-SS-------------------------------------------------------------------------------------S---------------------------------HHHHHHHHSPPHHHHHHHHHHHHHSS--SS-----TT-----HHHHHHHHHHHHHHHHHHSSPPHHHHHHHHHHHHHHHHHHHHHHHHHHHHHHHHHHHHHHHHHHHHHHHHHHHHHHHHHHHHHHHHHHHHHHHHHHHHHHHHHHHHHHHHHHHHHHHHHHHHHHHHHHHHHHHHHHHHHHHHHHHHHHHHHHSSTT---------

Foldseek 3Di:
DDDPDDVVVVVVVVVVVVVVVVVVVVVVVVVVVVVVVVVVVVVVVVVVVVVVVVVVVVVVVVVVVVVVVVVVVVVVVVVVVVVVVVVVVVVVVVVVVVVVVVVVVVVVVVVVVVVVVVVVVVVVVVVVVVVVVVVVVVVVVVVVVVVVVVVVVVVVVVVVVVVPDDDDDVVCVVVVVVVVVVVCCVVVVVVVVVVVVVVVVVVVVVVVVVVVVVVVVVVVVVVVVVVVVVVVVVVVVVVVVVVVVVVVVVVVVVVVVVVVVVVVVVVVVVVVVVVVVVVVVVVVVVVVVVVVVVVVVVVVVLVVDDPVRNVVVVVVVVVVVVVVVVVVVVVVVVVVVVVVPPPDDDDDDDDDDDDDDDDDDDDDYDDDDDDDDDDDDDDDDDDDDDDDDDDDDDDDDDDDDDDDDDDDDDDDDDDDDDDDDDDDDDDDDDDDDDDDDDDDDDDDDDDDDPDDPDDDDDPDDDDPPVRVVVVPDDDPVRVVVVVVVVVVPPDDDDDPDDPPPDDDQPPVSVVVVVVVVVVVCVVVVDDDPVVVVVVVVVVVVVVVVVVVVVVVVVVVVVVVVVVVVVVVVVVVVVVVVVVVVVVVVVVVVVVVVVVVVVVVVVVVVVVVVVVVVVVVVVVVVVVVVVVVVVVVVVVVVVVVVVVVVVVVVVVVVVVVQVVPPDDDDDDDDDD

Radius of gyration: 69.15 Å; Cα contacts (8 Å, |Δi|>4): 12; chains: 1; bounding box: 166×130×204 Å

Sequence (671 aa):
MAEPGRDATADAALQKRVEELEVMNAEYLQIKAQLEQEFNQKRAKFKELYLAKEEDLKRQHAIVQSSQEEIAQLTLQLSQAQAEMENIKAIATVSENTKQEAIDEVKKQWQEEVASLQAIMKETLQEYELQFHRRLEQERGQWGQYRESVEREIAELRRRLSEGQQEENLENDMKKAQEDAEKLRSVVMPMEKEIGALKEKLLEAEEKIKELEASKMKELNHYLEAEKSCRTDLEMYVAVLNTQKSVLQEDAEKLRKELHEVCHLLEQERQQHNQLKHTWQKANDQFLESQRLMMRDMKRMEAVLTTEQLRQVEERKKKDQEEDEQRNRNRKEGTQKEDEETNVLGTVTHNEMLPNLLSQEGLLNSSHGSIHSLDADLALHEGECFGKQEDLFKDGLRRAQSTDSLGASGPLQAKTLGFNNKAKSAGNLDESDFGPLVGADSVSENFDTSSLGSLHMPSGFILTKDQEKAIKAMTPEQEETASLLSSVTQIMESAYVPPSGYRLVSETEWNLLQKEVQTAGNKLGRRCDMCSNYEKQLQGIQTQEAETRDQVKKLQMMLRQANDQFDKTIKEKQELEDYMKQNTEETTNHISSLTQRAEESETLLTDLQQAFSLAKRSVQEQMDVLMQSREQVSEELTRLQKDNESLQGKHGLHVSLQQAENFILPDTIEP

Organism: Engystomops pustulosus (NCBI:txid76066)